Protein AF-0000000073382796 (afdb_homodimer)

pLDDT: mean 94.3, std 7.76, range [31.66, 98.94]

Solvent-accessible surface area (backbone atoms only — not comparable to full-atom values): 34175 Å² total; per-residue (Å²): 127,88,67,80,62,76,47,90,54,49,36,29,38,39,15,53,31,24,40,51,93,70,75,74,68,33,69,45,9,27,38,30,33,39,51,98,38,78,76,44,75,42,48,44,91,67,58,55,77,91,57,68,83,30,56,71,46,79,42,66,65,43,61,68,66,36,62,33,61,26,29,30,50,48,38,14,73,46,54,41,54,61,34,55,76,70,42,55,50,32,34,17,21,35,48,31,44,61,41,30,37,30,31,32,74,52,44,26,44,30,34,28,24,53,22,20,47,31,46,43,48,33,52,48,31,72,71,65,80,38,67,47,36,50,57,41,10,10,30,24,27,38,9,32,81,76,31,32,53,35,52,85,92,45,60,64,69,59,48,52,53,42,31,77,63,69,42,49,44,35,76,33,68,57,47,71,36,27,42,48,50,50,52,54,30,49,73,63,60,34,59,33,41,24,34,34,23,8,16,32,44,56,24,84,86,42,43,32,58,38,58,32,72,52,62,65,32,46,29,39,36,32,53,54,34,43,77,70,73,28,52,28,36,28,38,16,29,10,47,59,9,43,48,46,37,51,73,34,55,35,42,31,40,28,45,35,21,43,46,44,71,68,50,47,51,49,29,54,75,71,66,30,32,38,29,46,28,60,38,41,54,54,38,44,71,72,38,58,85,46,34,50,73,69,27,42,54,42,44,62,65,42,49,61,45,25,53,53,17,52,28,49,36,53,78,71,62,44,50,73,50,54,15,26,55,47,42,40,50,49,87,48,71,75,59,12,57,40,48,64,61,53,31,57,56,52,56,61,64,47,102,128,91,65,80,62,78,48,90,55,50,36,30,39,40,15,54,31,24,40,50,92,69,77,72,68,33,70,43,8,26,40,31,33,39,51,96,39,79,75,44,74,42,48,43,89,66,58,56,76,90,57,69,81,30,55,72,46,80,42,67,66,42,61,68,65,37,64,33,60,27,30,31,50,49,36,14,74,46,52,40,55,60,35,56,78,71,44,56,50,31,34,18,22,35,48,29,45,61,42,30,37,30,32,34,74,52,44,26,43,29,32,28,24,56,24,19,48,30,48,43,47,33,53,48,30,71,70,65,83,40,67,45,36,48,58,40,11,10,30,23,27,38,8,32,80,76,31,35,54,34,51,84,92,45,60,63,69,59,49,51,51,41,30,76,63,69,41,49,42,35,74,32,68,55,48,70,36,28,42,49,50,50,51,54,31,50,74,64,60,33,60,34,41,23,34,33,22,7,15,33,45,54,24,82,86,40,43,32,59,38,59,32,73,53,61,65,32,46,30,38,36,32,52,55,32,43,77,70,75,27,51,28,36,27,37,17,30,11,47,59,9,43,48,44,37,50,73,35,55,34,40,30,40,29,44,34,21,44,45,46,70,68,51,46,51,48,30,55,73,71,65,29,32,38,28,46,28,61,38,39,54,55,39,44,72,72,39,57,85,47,36,51,73,69,26,42,54,42,44,60,66,41,47,62,44,24,52,53,17,50,28,49,34,54,78,70,63,43,50,72,48,56,15,28,55,47,45,39,49,48,87,49,73,76,59,13,58,40,48,63,60,52,32,56,55,52,57,61,63,48,99

Nearest PDB structures (foldseek):
  4c5y-assembly1_A  TM=9.265E-01  e=3.663E-40  Aspergillus niger
  4c60-assembly2_C  TM=8.938E-01  e=1.850E-39  Aspergillus niger
  4c65-assembly2_H-3  TM=8.903E-01  e=2.165E-38  Aspergillus niger
  3feq-assembly2_M  TM=8.982E-01  e=7.879E-29  unidentified
  3n2c-assembly1_E  TM=8.938E-01  e=8.175E-28  unidentified

Sequence (702 aa):
MHRMLTDDRLYRVDADLLIPGKGDPIPHGAVVWQCKTIRYAGPRSGVPTEFQGATTTHVPVVMPGMWDCHIHFLGATAATMNAIVDTPQALAGARSVPDLHATVMAGFTSVREVGGYGCDLAKAVGEGRIPGPNIYSSHSAISMTAGHGDVHGVHRDSLLDLCAHGLPLTIADGVPECLLAVRKQLRRGAKVIKVCASGGVVSAIDDPQHQEFSFEELKAIVDEAARARRVVAAHCHGKAGIMNALRAGCRTIEHGSFLDEEAVGLMKEKGAILVATRSVIESGLAMKDLFTPSSYQKLLAVADAHRKAYQLAISRGVTIALGTDQFISSDNPMIGYGRNGHEVSLGSGARMHRMLTDDRLYRVDADLLIPGKGDPIPHGAVVWQCKTIRYAGPRSGVPTEFQGATTTHVPVVMPGMWDCHIHFLGATAATMNAIVDTPQALAGARSVPDLHATVMAGFTSVREVGGYGCDLAKAVGEGRIPGPNIYSSHSAISMTAGHGDVHGVHRDSLLDLCAHGLPLTIADGVPECLLAVRKQLRRGAKVIKVCASGGVVSAIDDPQHQEFSFEELKAIVDEAARARRVVAAHCHGKAGIMNALRAGCRTIEHGSFLDEEAVGLMKEKGAILVATRSVIESGLAMKDLFTPSSYQKLLAVADAHRKAYQLAISRGVTIALGTDQFISSDNPMIGYGRNGHEVSLGSGAR

Structure (mmCIF, N/CA/C/O backbone):
data_AF-0000000073382796-model_v1
#
loop_
_entity.id
_entity.type
_entity.pdbx_description
1 polymer 'Amidohydrolase-related domain-containing protein'
#
loop_
_atom_site.group_PDB
_atom_site.id
_atom_site.type_symbol
_atom_site.label_atom_id
_atom_site.label_alt_id
_atom_site.label_comp_id
_atom_site.label_asym_id
_atom_site.label_entity_id
_atom_site.label_seq_id
_atom_site.pdbx_PDB_ins_code
_atom_site.Cartn_x
_atom_site.Cartn_y
_atom_site.Cartn_z
_atom_site.occupancy
_atom_site.B_iso_or_equiv
_atom_site.auth_seq_id
_atom_site.auth_comp_id
_atom_site.auth_asym_id
_atom_site.auth_atom_id
_atom_site.pdbx_PDB_model_num
ATOM 1 N N . MET A 1 1 ? -19.078 -10.227 10.445 1 31.95 1 MET A N 1
ATOM 2 C CA . MET A 1 1 ? -18.375 -9.68 11.602 1 31.95 1 MET A CA 1
ATOM 3 C C . MET A 1 1 ? -17.188 -10.57 11.984 1 31.95 1 MET A C 1
ATOM 5 O O . MET A 1 1 ? -17.375 -11.742 12.312 1 31.95 1 MET A O 1
ATOM 9 N N . HIS A 1 2 ? -16.094 -10.258 11.336 1 41.59 2 HIS A N 1
ATOM 10 C CA . HIS A 1 2 ? -14.875 -10.969 11.711 1 41.59 2 HIS A CA 1
ATOM 11 C C . HIS A 1 2 ? -14.555 -10.758 13.188 1 41.59 2 HIS A C 1
ATOM 13 O O . HIS A 1 2 ? -14.492 -9.625 13.664 1 41.59 2 HIS A O 1
ATOM 19 N N . ARG A 1 3 ? -15.086 -11.586 14.031 1 48.47 3 ARG A N 1
ATOM 20 C CA . ARG A 1 3 ? -14.758 -11.469 15.445 1 48.47 3 ARG A CA 1
ATOM 21 C C . ARG A 1 3 ? -13.367 -12.016 15.734 1 48.47 3 ARG A C 1
ATOM 23 O O . ARG A 1 3 ? -13.016 -13.109 15.281 1 48.47 3 ARG A O 1
ATOM 30 N N . MET A 1 4 ? -12.586 -11.133 15.984 1 54.66 4 MET A N 1
ATOM 31 C CA . MET A 1 4 ? -11.328 -11.617 16.547 1 54.66 4 MET A CA 1
ATOM 32 C C . MET A 1 4 ? -11.586 -12.461 17.797 1 54.66 4 MET A C 1
ATOM 34 O O . MET A 1 4 ? -12.203 -11.984 18.75 1 54.66 4 MET A O 1
ATOM 38 N N . LEU A 1 5 ? -11.578 -13.727 17.578 1 61.75 5 LEU A N 1
ATOM 39 C CA . LEU A 1 5 ? -11.812 -14.594 18.734 1 61.75 5 LEU A CA 1
ATOM 40 C C . LEU A 1 5 ? -10.578 -14.664 19.625 1 61.75 5 LEU A C 1
ATOM 42 O O . LEU A 1 5 ? -9.727 -15.539 19.422 1 61.75 5 LEU A O 1
ATOM 46 N N . THR A 1 6 ? -10.273 -13.531 20.188 1 63.16 6 THR A N 1
ATOM 47 C CA . THR A 1 6 ? -9.086 -13.508 21.031 1 63.16 6 THR A CA 1
ATOM 48 C C . THR A 1 6 ? -9.438 -13.883 22.469 1 63.16 6 THR A C 1
ATOM 50 O O . THR A 1 6 ? -8.57 -13.898 23.344 1 63.16 6 THR A O 1
ATOM 53 N N . ASP A 1 7 ? -10.68 -14.32 22.547 1 71.38 7 ASP A N 1
ATOM 54 C CA . ASP A 1 7 ? -11.016 -14.617 23.938 1 71.38 7 ASP A CA 1
ATOM 55 C C . ASP A 1 7 ? -10.719 -16.078 24.281 1 71.38 7 ASP A C 1
ATOM 57 O O . ASP A 1 7 ? -10.32 -16.844 23.406 1 71.38 7 ASP A O 1
ATOM 61 N N .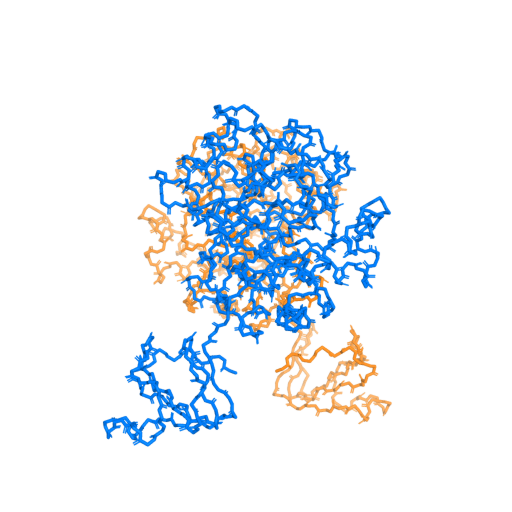 ASP A 1 8 ? -10.586 -16.375 25.578 1 81 8 ASP A N 1
ATOM 62 C CA . ASP A 1 8 ? -10.227 -17.703 26.062 1 81 8 ASP A CA 1
ATOM 63 C C . ASP A 1 8 ? -11.43 -18.641 26.078 1 81 8 ASP A C 1
ATOM 65 O O . ASP A 1 8 ? -11.367 -19.734 26.625 1 81 8 ASP A O 1
ATOM 69 N N . ARG A 1 9 ? -12.438 -18.219 25.297 1 84.94 9 ARG A N 1
ATOM 70 C CA . ARG A 1 9 ? -13.641 -19.047 25.25 1 84.94 9 ARG A CA 1
ATOM 71 C C . ARG A 1 9 ? -13.484 -20.188 24.266 1 84.94 9 ARG A C 1
ATOM 73 O O . ARG A 1 9 ? -12.719 -20.094 23.297 1 84.94 9 ARG A O 1
ATOM 80 N N . LEU A 1 10 ? -14.258 -21.266 24.531 1 90.25 10 LEU A N 1
ATOM 81 C CA . LEU A 1 10 ? -14.305 -22.422 23.656 1 90.25 10 LEU A CA 1
ATOM 82 C C . LEU A 1 10 ? -15.375 -22.25 22.578 1 90.25 10 LEU A C 1
ATOM 84 O O . LEU A 1 10 ? -16.5 -21.875 22.891 1 90.25 10 LEU A O 1
ATOM 88 N N . TYR A 1 11 ? -14.922 -22.547 21.344 1 94.56 11 TYR A N 1
ATOM 89 C CA . TYR A 1 11 ? -15.844 -22.531 20.219 1 94.56 11 TYR A CA 1
ATOM 90 C C . TYR A 1 11 ? -15.891 -23.875 19.516 1 94.56 11 TYR A C 1
ATOM 92 O O . TYR A 1 11 ? -14.93 -24.641 19.562 1 94.56 11 TYR A O 1
ATOM 100 N N . ARG A 1 12 ? -17.078 -24.109 19.031 1 95.44 12 ARG A N 1
ATOM 101 C CA . ARG A 1 12 ? -17.266 -25.375 18.359 1 95.44 12 ARG A CA 1
ATOM 102 C C . ARG A 1 12 ? -18.078 -25.203 17.078 1 95.44 12 ARG A C 1
ATOM 104 O O . ARG A 1 12 ? -19 -24.391 17.016 1 95.44 12 ARG A O 1
ATOM 111 N N . VAL A 1 13 ? -17.656 -25.891 16.031 1 96.56 13 VAL A N 1
ATOM 112 C CA . VAL A 1 13 ? -18.438 -26.031 14.812 1 96.56 13 VAL A CA 1
ATOM 113 C C . VAL A 1 13 ? -18.859 -27.484 14.625 1 96.56 13 VAL A C 1
ATOM 115 O O . VAL A 1 13 ? -18.016 -28.391 14.656 1 96.56 13 VAL A O 1
ATOM 118 N N . ASP A 1 14 ? -20.109 -27.656 14.57 1 97.06 14 ASP A N 1
ATOM 119 C CA . ASP A 1 14 ? -20.656 -28.938 14.117 1 97.06 14 ASP A CA 1
ATOM 120 C C . ASP A 1 14 ? -20.953 -28.891 12.617 1 97.06 14 ASP A C 1
ATOM 122 O O . ASP A 1 14 ? -21.609 -27.969 12.133 1 97.06 14 ASP A O 1
ATOM 126 N N . ALA A 1 15 ? -20.422 -29.922 11.938 1 98.19 15 ALA A N 1
ATOM 127 C CA . ALA A 1 15 ? -20.594 -29.938 10.484 1 98.19 15 ALA A CA 1
ATOM 128 C C . ALA A 1 15 ? -21.281 -31.219 10.031 1 98.19 15 ALA A C 1
ATOM 130 O O . ALA A 1 15 ? -21.047 -32.281 10.602 1 98.19 15 ALA A O 1
ATOM 131 N N . ASP A 1 16 ? -22.125 -31.062 9.055 1 98.38 16 ASP A N 1
ATOM 132 C CA . ASP A 1 16 ? -22.656 -32.281 8.43 1 98.38 16 ASP A CA 1
ATOM 133 C C . ASP A 1 16 ? -21.531 -33.125 7.832 1 98.38 16 ASP A C 1
ATOM 135 O O . ASP A 1 16 ? -21.594 -34.344 7.879 1 98.38 16 ASP A O 1
ATOM 139 N N . LEU A 1 17 ? -20.578 -32.469 7.293 1 98.06 17 LEU A N 1
ATOM 140 C CA . LEU A 1 17 ? -19.406 -33.125 6.723 1 98.06 17 LEU A CA 1
ATOM 141 C C . LEU A 1 17 ? -18.125 -32.375 7.102 1 98.06 17 LEU A C 1
ATOM 143 O O . LEU A 1 17 ? -18 -31.188 6.844 1 98.06 17 LEU A O 1
ATOM 147 N N . LEU A 1 18 ? -17.234 -33.094 7.73 1 97.56 18 LEU A N 1
ATOM 148 C CA . LEU A 1 18 ? -15.891 -32.594 8 1 97.56 18 LEU A CA 1
ATOM 149 C C . LEU A 1 18 ? -14.883 -33.188 7.008 1 97.56 18 LEU A C 1
ATOM 151 O O . LEU A 1 18 ? -14.711 -34.406 6.93 1 97.56 18 LEU A O 1
ATOM 155 N N . ILE A 1 19 ? -14.352 -32.344 6.18 1 95.56 19 ILE A N 1
ATOM 156 C CA . ILE A 1 19 ? -13.266 -32.75 5.289 1 95.56 19 ILE A CA 1
ATOM 157 C C . ILE A 1 19 ? -11.922 -32.438 5.945 1 95.56 19 ILE A C 1
ATOM 159 O O . ILE A 1 19 ? -11.5 -31.281 6.02 1 95.56 19 ILE A O 1
ATOM 163 N N . PRO A 1 20 ? -11.312 -33.469 6.336 1 90.56 20 PRO A N 1
ATOM 164 C CA . PRO A 1 20 ? -10.039 -33.25 7.016 1 90.56 20 PRO A CA 1
ATOM 165 C C . PRO A 1 20 ? -8.898 -32.906 6.047 1 90.56 20 PRO A C 1
ATOM 167 O O . PRO A 1 20 ? -9.062 -33.062 4.832 1 90.56 20 PRO A O 1
ATOM 170 N N . GLY A 1 21 ? -7.793 -32.344 6.453 1 84.5 21 GLY A N 1
ATOM 171 C CA . GLY A 1 21 ? -6.641 -32.062 5.621 1 84.5 21 GLY A CA 1
ATOM 172 C C . GLY A 1 21 ? -6.066 -33.281 4.934 1 84.5 21 GLY A C 1
ATOM 173 O O . GLY A 1 21 ? -5.527 -33.188 3.828 1 84.5 21 GLY A O 1
ATOM 174 N N . LYS A 1 22 ? -6.168 -34.344 5.598 1 87.81 22 LYS A N 1
ATOM 175 C CA . LYS A 1 22 ? -5.734 -35.625 5.07 1 87.81 22 LYS A CA 1
ATOM 176 C C . LYS A 1 22 ? -6.699 -36.719 5.477 1 87.81 22 LYS A C 1
ATOM 178 O O . LYS A 1 22 ? -7.184 -36.75 6.609 1 87.81 22 LYS A O 1
ATOM 183 N N . GLY A 1 23 ? -6.977 -37.594 4.562 1 90 23 GLY A N 1
ATOM 184 C CA . GLY A 1 23 ? -7.852 -38.719 4.844 1 90 23 GLY A CA 1
ATOM 185 C C . GLY A 1 23 ? -9.258 -38.562 4.297 1 90 23 GLY A C 1
ATOM 186 O O . GLY A 1 23 ? -9.516 -37.625 3.545 1 90 23 GLY A O 1
ATOM 187 N N . ASP A 1 24 ? -10.141 -39.438 4.703 1 94.38 24 ASP A N 1
ATOM 188 C CA . ASP A 1 24 ? -11.508 -39.438 4.188 1 94.38 24 ASP A CA 1
ATOM 189 C C . ASP A 1 24 ? -12.391 -38.438 4.945 1 94.38 24 ASP A C 1
ATOM 191 O O . ASP A 1 24 ? -12.164 -38.188 6.129 1 94.38 24 ASP A O 1
ATOM 195 N N . PR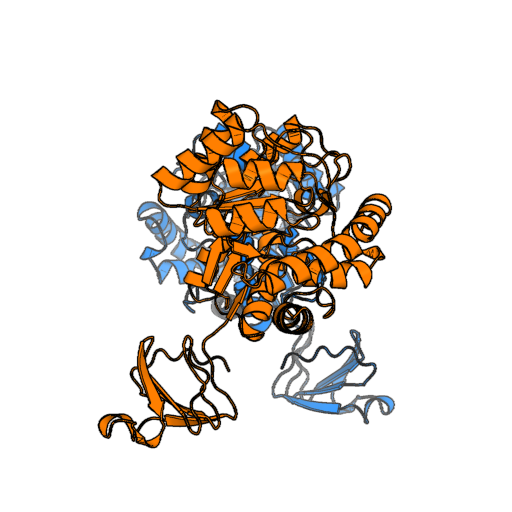O A 1 25 ? -13.359 -37.906 4.27 1 96.56 25 PRO A N 1
ATOM 196 C CA . PRO A 1 25 ? -14.336 -37.062 4.961 1 96.56 25 PRO A CA 1
ATOM 197 C C . PRO A 1 25 ? -15.047 -37.781 6.102 1 96.56 25 PRO A C 1
ATOM 199 O O . PRO A 1 25 ? -15.211 -39 6.055 1 96.56 25 PRO A O 1
ATOM 202 N N . ILE A 1 26 ? -15.422 -37.031 7.137 1 97.06 26 ILE A N 1
ATOM 203 C CA . ILE A 1 26 ? -16.094 -37.531 8.336 1 97.06 26 ILE A CA 1
ATOM 204 C C . ILE A 1 26 ? -17.531 -37 8.391 1 97.06 26 ILE A C 1
ATOM 206 O O . ILE A 1 26 ? -17.75 -35.812 8.609 1 97.06 26 ILE A O 1
ATOM 210 N N . PRO A 1 27 ? -18.438 -37.906 8.203 1 97.81 27 PRO A N 1
ATOM 211 C CA . PRO A 1 27 ? -19.812 -37.469 8.398 1 97.81 27 PRO A CA 1
ATOM 212 C C . PRO A 1 27 ? -20.109 -37.031 9.836 1 97.81 27 PRO A C 1
ATOM 214 O O . PRO A 1 27 ? -19.609 -37.656 10.773 1 97.81 27 PRO A O 1
ATOM 217 N N . HIS A 1 28 ? -20.844 -36 10 1 97.88 28 HIS A N 1
ATOM 218 C CA . HIS A 1 28 ? -21.219 -35.469 11.305 1 97.88 28 HIS A CA 1
ATOM 219 C C . HIS A 1 28 ? -19.984 -35.188 12.156 1 97.88 28 HIS A C 1
ATOM 221 O O . HIS A 1 28 ? -19.859 -35.688 13.266 1 97.88 28 HIS A O 1
ATOM 227 N N . GLY A 1 29 ? -19.141 -34.281 11.633 1 97.38 29 GLY A N 1
ATOM 228 C CA . GLY A 1 29 ? -17.891 -33.938 12.281 1 97.38 29 GLY A CA 1
ATOM 229 C C . GLY A 1 29 ? -17.984 -32.719 13.172 1 97.38 29 GLY A C 1
ATOM 230 O O . GLY A 1 29 ? -19.031 -32.031 13.195 1 97.38 29 GLY A O 1
ATOM 231 N N . ALA A 1 30 ? -16.953 -32.531 13.961 1 97.19 30 ALA A N 1
ATOM 232 C CA . ALA A 1 30 ? -16.875 -31.344 14.828 1 97.19 30 ALA A CA 1
ATOM 233 C C . ALA A 1 30 ? -15.438 -30.844 14.922 1 97.19 30 ALA A C 1
ATOM 235 O O . ALA A 1 30 ? -14.484 -31.625 14.828 1 97.19 30 ALA A O 1
ATOM 236 N N . VAL A 1 31 ? -15.336 -29.594 15 1 96.62 31 VAL A N 1
ATOM 237 C CA . VAL A 1 31 ? -14.062 -28.938 15.273 1 96.62 31 VAL A CA 1
ATOM 238 C C . VAL A 1 31 ? -14.211 -28 16.469 1 96.62 31 VAL A C 1
ATOM 240 O O . VAL A 1 31 ? -15.109 -27.172 16.516 1 96.62 31 VAL A O 1
ATOM 243 N N . VAL A 1 32 ? -13.367 -28.203 17.5 1 95.94 32 VAL A N 1
ATOM 244 C CA . VAL A 1 32 ? -13.359 -27.359 18.703 1 95.94 32 VAL A CA 1
ATOM 245 C C . VAL A 1 32 ? -12.047 -26.578 18.766 1 95.94 32 VAL A C 1
ATOM 247 O O . VAL A 1 32 ? -10.977 -27.141 18.547 1 95.94 32 VAL A O 1
ATOM 250 N N . TRP A 1 33 ? -12.133 -25.266 18.906 1 93.12 33 TRP A N 1
ATOM 251 C CA . TRP A 1 33 ? -10.906 -24.484 19.047 1 93.12 33 TRP A CA 1
ATOM 252 C C . TRP A 1 33 ? -11.031 -23.484 20.172 1 93.12 33 TRP A C 1
ATOM 254 O O . TRP A 1 33 ? -12.133 -23.188 20.641 1 93.12 33 TRP A O 1
ATOM 264 N N . GLN A 1 34 ? -9.961 -23.172 20.766 1 90.19 34 GLN A N 1
ATOM 265 C CA . GLN A 1 34 ? -9.766 -22.156 21.781 1 90.19 34 GLN A CA 1
ATOM 266 C C . GLN A 1 34 ? -8.594 -21.234 21.453 1 90.19 34 GLN A C 1
ATOM 268 O O . GLN A 1 34 ? -7.492 -21.703 21.156 1 90.19 34 GLN A O 1
ATOM 273 N N . CYS A 1 35 ? -8.852 -19.938 21.469 1 83.31 35 CYS A N 1
ATOM 274 C CA . CYS A 1 35 ? -7.852 -18.969 21.031 1 83.31 35 CYS A CA 1
ATOM 275 C C . CYS A 1 35 ? -7.336 -19.312 19.641 1 83.31 35 CYS A C 1
ATOM 277 O O . CYS A 1 35 ? -8.117 -19.453 18.703 1 83.31 35 CYS A O 1
ATOM 279 N N . LYS A 1 36 ? -6.109 -19.547 19.438 1 83.31 36 LYS A N 1
ATOM 280 C CA . LYS A 1 36 ? -5.523 -19.797 18.125 1 83.31 36 LYS A CA 1
ATOM 281 C C . LYS A 1 36 ? -5.18 -21.281 17.969 1 83.31 36 LYS A C 1
ATOM 283 O O . LYS A 1 36 ? -4.391 -21.641 17.094 1 83.31 36 LYS A O 1
ATOM 288 N N . THR A 1 37 ? -5.98 -22.156 18.859 1 90.62 37 THR A N 1
ATOM 289 C CA . THR A 1 37 ? -5.59 -23.562 18.844 1 90.62 37 THR A CA 1
ATOM 290 C C . THR A 1 37 ? -6.805 -24.453 18.641 1 90.62 37 THR A C 1
ATOM 292 O O . THR A 1 37 ? -7.816 -24.312 19.344 1 90.62 37 THR A O 1
ATOM 295 N N . ILE A 1 38 ? -6.668 -25.359 17.719 1 92.75 38 ILE A N 1
ATOM 296 C CA . ILE A 1 38 ? -7.684 -26.406 17.547 1 92.75 38 ILE A CA 1
ATOM 297 C C . ILE A 1 38 ? -7.504 -27.469 18.625 1 92.75 38 ILE A C 1
ATOM 299 O O . ILE A 1 38 ? -6.426 -28.062 18.734 1 92.75 38 ILE A O 1
ATOM 303 N N . ARG A 1 39 ? -8.508 -27.703 19.328 1 94.44 39 ARG A N 1
ATOM 304 C CA . ARG A 1 39 ? -8.445 -28.625 20.453 1 94.44 39 ARG A CA 1
ATOM 305 C C . ARG A 1 39 ? -9 -30 20.078 1 94.44 39 ARG A C 1
ATOM 307 O O . ARG A 1 39 ? -8.656 -31 20.703 1 94.44 39 ARG A O 1
ATOM 314 N N . TYR A 1 40 ? -9.883 -30.047 19.141 1 95.31 40 TYR A N 1
ATOM 315 C CA . TYR A 1 40 ? -10.492 -31.297 18.656 1 95.31 40 TYR A CA 1
ATOM 316 C C . TYR A 1 40 ? -10.969 -31.156 17.219 1 95.31 40 TYR A C 1
ATOM 318 O O . TYR A 1 40 ? -11.508 -30.109 16.844 1 95.31 40 TYR A O 1
ATOM 326 N N . ALA A 1 41 ? -10.781 -32.125 16.406 1 96 41 ALA A N 1
ATOM 327 C CA . ALA A 1 41 ? -11.352 -32.25 15.078 1 96 41 ALA A CA 1
ATOM 328 C C . ALA A 1 41 ? -11.656 -33.719 14.766 1 96 41 ALA A C 1
ATOM 330 O O . ALA A 1 41 ? -10.75 -34.562 14.75 1 96 41 ALA A O 1
ATOM 331 N N . GLY A 1 42 ? -12.852 -34 14.633 1 95.81 42 GLY A N 1
ATOM 332 C CA . GLY A 1 42 ? -13.258 -35.406 14.422 1 95.81 42 GLY A CA 1
ATOM 333 C C . GLY A 1 42 ? -14.758 -35.594 14.445 1 95.81 42 GLY A C 1
ATOM 334 O O . GLY A 1 42 ? -15.516 -34.625 14.25 1 95.81 42 GLY A O 1
ATOM 335 N N . PRO A 1 43 ? -15.102 -36.875 14.617 1 96.75 43 PRO A N 1
ATOM 336 C CA . PRO A 1 43 ? -16.531 -37.125 14.703 1 96.75 43 PRO A CA 1
ATOM 337 C C . PRO A 1 43 ? -17.203 -36.406 15.867 1 96.75 43 PRO A C 1
ATOM 339 O O . PRO A 1 43 ? -16.625 -36.312 16.953 1 96.75 43 PRO A O 1
ATOM 342 N N . ARG A 1 44 ? -18.312 -35.875 15.633 1 96.25 44 ARG A N 1
ATOM 343 C CA . ARG A 1 44 ? -19.062 -35.156 16.656 1 96.25 44 ARG A CA 1
ATOM 344 C C . ARG A 1 44 ? -19.266 -36.031 17.906 1 96.25 44 ARG A C 1
ATOM 346 O O . ARG A 1 44 ? -19.219 -35.531 19.031 1 96.25 44 ARG A O 1
ATOM 353 N N . SER A 1 45 ? -19.531 -37.281 17.719 1 95.31 45 SER A N 1
ATOM 354 C CA . SER A 1 45 ? -19.781 -38.219 18.812 1 95.31 45 SER A CA 1
ATOM 355 C C . SER A 1 45 ? -18.562 -38.344 19.703 1 95.31 45 SER A C 1
ATOM 357 O O . SER A 1 45 ? -18.656 -38.812 20.844 1 95.31 45 SER A O 1
ATOM 359 N N . GLY A 1 46 ? -17.422 -38 19.188 1 95.56 46 GLY A N 1
ATOM 360 C CA . GLY A 1 46 ? -16.172 -38.156 19.922 1 95.56 46 GLY A CA 1
ATOM 361 C C . GLY A 1 46 ? -15.742 -36.906 20.656 1 95.56 46 GLY A C 1
ATOM 362 O O . GLY A 1 46 ? -14.68 -36.875 21.266 1 95.56 46 GLY A O 1
ATOM 363 N N . VAL A 1 47 ? -16.516 -35.875 20.672 1 95.94 47 VAL A N 1
ATOM 364 C CA . VAL A 1 47 ? -16.141 -34.625 21.328 1 95.94 47 VAL A CA 1
ATOM 365 C C . VAL A 1 47 ? -16.031 -34.844 22.828 1 95.94 47 VAL A C 1
ATOM 367 O O . VAL A 1 47 ? -16.969 -35.312 23.469 1 95.94 47 VAL A O 1
ATOM 370 N N . PRO A 1 48 ? -14.883 -34.469 23.312 1 95.06 48 PRO A N 1
ATOM 371 C CA . PRO A 1 48 ? -14.703 -34.625 24.75 1 95.06 48 PRO A CA 1
ATOM 372 C C . PRO A 1 48 ? -15.742 -33.875 25.562 1 95.06 48 PRO A C 1
ATOM 374 O O . PRO A 1 48 ? -16.172 -32.781 25.156 1 95.06 48 PRO A O 1
ATOM 377 N N . THR A 1 49 ? -15.992 -34.406 26.703 1 94.06 49 THR A N 1
ATOM 378 C CA . THR A 1 49 ? -17.016 -33.844 27.594 1 94.06 49 THR A CA 1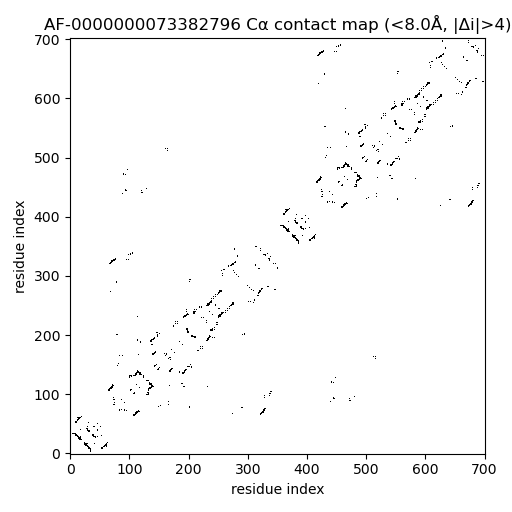
ATOM 379 C C . THR A 1 49 ? -16.641 -32.438 28.016 1 94.06 49 THR A C 1
ATOM 381 O O . THR A 1 49 ? -17.516 -31.578 28.203 1 94.06 49 THR A O 1
ATOM 384 N N . GLU A 1 50 ? -15.336 -32.188 28.109 1 92.62 50 GLU A N 1
ATOM 385 C CA . GLU A 1 50 ? -14.859 -30.891 28.594 1 92.62 50 GLU A CA 1
ATOM 386 C C . GLU A 1 50 ? -15.141 -29.797 27.562 1 92.62 50 GLU A C 1
ATOM 388 O O . GLU A 1 50 ? -15.086 -28.609 27.891 1 92.62 50 GLU A O 1
ATOM 393 N N . PHE A 1 51 ? -15.492 -30.219 26.344 1 92.75 51 PHE A N 1
ATOM 394 C CA . PHE A 1 51 ? -15.734 -29.234 25.297 1 92.75 51 PHE A CA 1
ATOM 395 C C . PHE A 1 51 ? -17.234 -29.094 25.031 1 92.75 51 PHE A C 1
ATOM 397 O O . PHE A 1 51 ? -17.641 -28.344 24.141 1 92.75 51 PHE A O 1
ATOM 404 N N . GLN A 1 52 ? -18.156 -29.688 25.766 1 86.62 52 GLN A N 1
ATOM 405 C CA . GLN A 1 52 ? -19.594 -29.688 25.516 1 86.62 52 GLN A CA 1
ATOM 406 C C . GLN A 1 52 ? -20.203 -28.328 25.781 1 86.62 52 GLN A C 1
ATOM 408 O O . GLN A 1 52 ? -21.25 -28 25.219 1 86.62 52 GLN A O 1
ATOM 413 N N . GLY A 1 53 ? -19.562 -27.438 26.531 1 86.5 53 GLY A N 1
ATOM 414 C CA . GLY A 1 53 ? -20.094 -26.125 26.844 1 86.5 53 GLY A CA 1
ATOM 415 C C . GLY A 1 53 ? -19.641 -25.062 25.859 1 86.5 53 GLY A C 1
ATOM 416 O O . GLY A 1 53 ? -19.938 -23.875 26.031 1 86.5 53 GLY A O 1
ATOM 417 N N . ALA A 1 54 ? -19.047 -25.531 24.797 1 92.44 54 ALA A N 1
ATOM 418 C CA . ALA A 1 54 ? -18.516 -24.578 23.812 1 92.44 54 ALA A CA 1
ATOM 419 C C . ALA A 1 54 ? -19.641 -23.891 23.062 1 92.44 54 ALA A C 1
ATOM 421 O O . ALA A 1 54 ? -20.703 -24.469 22.844 1 92.44 54 ALA A O 1
ATOM 422 N N . THR A 1 55 ? -19.516 -22.578 22.797 1 93.56 55 THR A N 1
ATOM 423 C CA . THR A 1 55 ? -20.406 -21.906 21.859 1 93.56 55 THR A CA 1
ATOM 424 C C . THR A 1 55 ? -20.375 -22.578 20.5 1 93.56 55 THR A C 1
ATOM 426 O O . THR A 1 55 ? -19.359 -22.578 19.812 1 93.56 55 THR A O 1
ATOM 429 N N . THR A 1 56 ? -21.594 -23.094 20.156 1 94.25 56 THR A N 1
ATOM 430 C CA . THR A 1 56 ? -21.594 -24 19.016 1 94.25 56 THR A CA 1
ATOM 431 C C . THR A 1 56 ? -22.375 -23.406 17.844 1 94.25 56 THR A C 1
ATOM 433 O O . THR A 1 56 ? -23.453 -22.812 18.047 1 94.25 56 THR A O 1
ATOM 436 N N . THR A 1 57 ? -21.75 -23.484 16.688 1 95.62 57 THR A N 1
ATOM 437 C CA . THR A 1 57 ? -22.406 -23.141 15.438 1 95.62 57 THR A CA 1
ATOM 438 C C . THR A 1 57 ? -22.469 -24.359 14.516 1 95.62 57 THR A C 1
ATOM 440 O O . THR A 1 57 ? -21.562 -25.188 14.508 1 95.62 57 THR A O 1
ATOM 443 N N . HIS A 1 58 ? -23.547 -24.516 13.789 1 97.25 58 HIS A N 1
ATOM 444 C CA . HIS A 1 58 ? -23.703 -25.609 12.836 1 97.25 58 HIS A CA 1
ATOM 445 C C . HIS A 1 58 ? -23.484 -25.141 11.406 1 97.25 58 HIS A C 1
ATOM 447 O O . HIS A 1 58 ? -23.953 -24.062 11.023 1 97.25 58 HIS A O 1
ATOM 453 N N . VAL A 1 59 ? -22.688 -25.906 10.633 1 97.31 59 VAL A N 1
ATOM 454 C CA . VAL A 1 59 ? -22.469 -25.609 9.219 1 97.31 59 VAL A CA 1
ATOM 455 C C . VAL A 1 59 ? -22.625 -26.875 8.391 1 97.31 59 VAL A C 1
ATOM 457 O O . VAL A 1 59 ? -22.5 -27.984 8.914 1 97.31 59 VAL A O 1
ATOM 460 N N . PRO A 1 60 ? -22.906 -26.734 7.168 1 97.75 60 PRO A N 1
ATOM 461 C CA . PRO A 1 60 ? -23 -27.922 6.324 1 97.75 60 PRO A CA 1
ATOM 462 C C . PRO A 1 60 ? -21.656 -28.625 6.137 1 97.75 60 PRO A C 1
ATOM 464 O O . PRO A 1 60 ? -21.578 -29.859 6.227 1 97.75 60 PRO A O 1
ATOM 467 N N . VAL A 1 61 ? -20.641 -27.922 5.844 1 96.94 61 VAL A N 1
ATOM 468 C CA . VAL A 1 61 ? -19.312 -28.453 5.59 1 96.94 61 VAL A CA 1
ATOM 469 C C . VAL A 1 61 ? -18.266 -27.625 6.312 1 96.94 61 VAL A C 1
ATOM 471 O O . VAL A 1 61 ? -18.391 -26.391 6.406 1 96.94 61 VAL A O 1
ATOM 474 N N . VAL A 1 62 ? -17.234 -28.328 6.859 1 96.44 62 VAL A N 1
ATOM 475 C CA . VAL A 1 62 ? -16.078 -27.656 7.434 1 96.44 62 VAL A CA 1
ATOM 476 C C . VAL A 1 62 ? -14.789 -28.297 6.93 1 96.44 62 VAL A C 1
ATOM 478 O O . VAL A 1 62 ? -14.703 -29.516 6.812 1 96.44 62 VAL A O 1
ATOM 481 N N . MET A 1 63 ? -13.945 -27.516 6.469 1 95.06 63 MET A N 1
ATOM 482 C CA . MET A 1 63 ? -12.648 -28 6.004 1 95.06 63 MET A CA 1
ATOM 483 C C . MET A 1 63 ? -11.531 -27.016 6.387 1 95.06 63 MET A C 1
ATOM 485 O O . MET A 1 63 ? -11.805 -25.859 6.723 1 95.06 63 MET A O 1
ATOM 489 N N . PRO A 1 64 ? -10.273 -27.516 6.406 1 94.38 64 PRO A N 1
ATOM 490 C CA . PRO A 1 64 ? -9.18 -26.562 6.586 1 94.38 64 PRO A CA 1
ATOM 491 C C . PRO A 1 64 ? -9.102 -25.531 5.461 1 94.38 64 PRO A C 1
ATOM 493 O O . PRO A 1 64 ? -9.609 -25.766 4.363 1 94.38 64 PRO A O 1
ATOM 496 N N . GLY A 1 65 ? -8.562 -24.375 5.75 1 94.69 65 GLY A N 1
ATOM 497 C CA . GLY A 1 65 ? -8.297 -23.391 4.715 1 94.69 65 GLY A CA 1
ATOM 498 C C . GLY A 1 65 ? -7.414 -23.922 3.6 1 94.69 65 GLY A C 1
ATOM 499 O O . GLY A 1 65 ? -6.48 -24.688 3.854 1 94.69 65 GLY A O 1
ATOM 500 N N . MET A 1 66 ? -7.625 -23.516 2.416 1 95.88 66 MET A N 1
ATOM 501 C CA . MET A 1 66 ? -6.91 -24.031 1.252 1 95.88 66 MET A CA 1
ATOM 502 C C . MET A 1 66 ? -5.668 -23.188 0.962 1 95.88 66 MET A C 1
ATOM 504 O O . MET A 1 66 ? -5.48 -22.125 1.555 1 95.88 66 MET A O 1
ATOM 508 N N . TRP A 1 67 ? -4.836 -23.812 0.052 1 96.88 67 TRP A N 1
ATOM 509 C CA . TRP A 1 67 ? -3.639 -23.125 -0.424 1 96.88 67 TRP A CA 1
ATOM 510 C C . TRP A 1 67 ? -3.783 -22.734 -1.891 1 96.88 67 TRP A C 1
ATOM 512 O O . TRP A 1 67 ? -4.285 -23.516 -2.701 1 96.88 67 TRP A O 1
ATOM 522 N N . ASP A 1 68 ? -3.418 -21.547 -2.178 1 98.06 68 ASP A N 1
ATOM 523 C CA . ASP A 1 68 ? -3.08 -21.188 -3.553 1 98.06 68 ASP A CA 1
ATOM 524 C C . ASP A 1 68 ? -1.567 -21.109 -3.744 1 98.06 68 ASP A C 1
ATOM 526 O O . ASP A 1 68 ? -0.926 -20.172 -3.291 1 98.06 68 ASP A O 1
ATOM 530 N N . CYS A 1 69 ? -1.033 -21.984 -4.523 1 98.5 69 CYS A N 1
ATOM 531 C CA . CYS A 1 69 ? 0.41 -22.203 -4.527 1 98.5 69 CYS A CA 1
ATOM 532 C C . CYS A 1 69 ? 1.076 -21.375 -5.617 1 98.5 69 CYS A C 1
ATOM 534 O O . CYS A 1 69 ? 2.275 -21.516 -5.867 1 98.5 69 CYS A O 1
ATOM 536 N N . HIS A 1 70 ? 0.337 -20.531 -6.305 1 98.69 70 HIS A N 1
ATOM 537 C CA . HIS A 1 70 ? 0.896 -19.625 -7.301 1 98.69 70 HIS A CA 1
ATOM 538 C C . HIS A 1 70 ? 0.012 -18.391 -7.48 1 98.69 70 HIS A C 1
ATOM 540 O O . HIS A 1 70 ? -1.002 -18.453 -8.18 1 98.69 70 HIS A O 1
ATOM 546 N N . ILE A 1 71 ? 0.443 -17.328 -6.895 1 98 71 ILE A N 1
ATOM 547 C CA . ILE A 1 71 ? -0.302 -16.078 -7.004 1 98 71 ILE A CA 1
ATOM 548 C C . ILE A 1 71 ? 0.666 -14.891 -6.992 1 98 71 ILE A C 1
ATOM 550 O O . ILE A 1 71 ? 1.864 -15.062 -6.766 1 98 71 ILE A O 1
ATOM 554 N N . HIS A 1 72 ? 0.193 -13.695 -7.352 1 98.19 72 HIS A N 1
ATOM 555 C CA . HIS A 1 72 ? 0.987 -12.469 -7.34 1 98.19 72 HIS A CA 1
ATOM 556 C C . HIS A 1 72 ? 0.2 -11.305 -6.75 1 98.19 72 HIS A C 1
ATOM 558 O O . HIS A 1 72 ? -0.908 -11.008 -7.203 1 98.19 72 HIS A O 1
ATOM 564 N N . PHE A 1 73 ? 0.735 -10.648 -5.762 1 98.19 73 PHE A N 1
ATOM 565 C CA . PHE A 1 73 ? 0.202 -9.375 -5.293 1 98.19 73 PHE A CA 1
ATOM 566 C C . PHE A 1 73 ? 1.036 -8.211 -5.816 1 98.19 73 PHE A C 1
ATOM 568 O O . PHE A 1 73 ? 1.988 -7.777 -5.164 1 98.19 73 PHE A O 1
ATOM 575 N N . LEU A 1 74 ? 0.58 -7.68 -6.965 1 97.88 74 LEU A N 1
ATOM 576 C CA . LEU A 1 74 ? 1.354 -6.66 -7.668 1 97.88 74 LEU A CA 1
ATOM 577 C C . LEU A 1 74 ? 0.607 -5.332 -7.695 1 97.88 74 LEU A C 1
ATOM 579 O O . LEU A 1 74 ? 1.186 -4.297 -8.039 1 97.88 74 LEU A O 1
ATOM 583 N N . GLY A 1 75 ? -0.65 -5.348 -7.375 1 96.88 75 GLY A N 1
ATOM 584 C CA . GLY A 1 75 ? -1.474 -4.156 -7.516 1 96.88 75 GLY A CA 1
ATOM 585 C C . GLY A 1 75 ? -1.691 -3.752 -8.961 1 96.88 75 GLY A C 1
ATOM 586 O O . GLY A 1 75 ? -2.045 -2.604 -9.242 1 96.88 75 GLY A O 1
ATOM 587 N N . ALA A 1 76 ? -1.424 -4.637 -9.898 1 94.44 76 ALA A N 1
ATOM 588 C CA . ALA A 1 76 ? -1.513 -4.348 -11.328 1 94.44 76 ALA A CA 1
ATOM 589 C C . ALA A 1 76 ? -2.959 -4.418 -11.812 1 94.44 76 ALA A C 1
ATOM 591 O O . ALA A 1 76 ? -3.715 -5.305 -11.406 1 94.44 76 ALA A O 1
ATOM 592 N N . THR A 1 77 ? -3.316 -3.531 -12.719 1 93 77 THR A N 1
ATOM 593 C CA . THR A 1 77 ? -4.688 -3.488 -13.219 1 93 77 THR A CA 1
ATOM 594 C C . THR A 1 77 ? -4.738 -3.916 -14.688 1 93 77 THR A C 1
ATOM 596 O O . THR A 1 77 ? -5.789 -3.842 -15.32 1 93 77 THR A O 1
ATOM 599 N N . ALA A 1 78 ? -3.646 -4.25 -15.258 1 90.62 78 ALA A N 1
ATOM 600 C CA . ALA A 1 78 ? -3.533 -4.754 -16.625 1 90.62 78 ALA A CA 1
ATOM 601 C C . ALA A 1 78 ? -2.541 -5.91 -16.703 1 90.62 78 ALA A C 1
ATOM 603 O O . ALA A 1 78 ? -1.683 -6.059 -15.828 1 90.62 78 ALA A O 1
ATOM 604 N N . ALA A 1 79 ? -2.707 -6.734 -17.672 1 90.88 79 ALA A N 1
ATOM 605 C CA . ALA A 1 79 ? -1.84 -7.895 -17.844 1 90.88 79 ALA A CA 1
ATOM 606 C C . ALA A 1 79 ? -0.668 -7.57 -18.766 1 90.88 79 ALA A C 1
ATOM 608 O O . ALA A 1 79 ? -0.52 -8.18 -19.828 1 90.88 79 ALA A O 1
ATOM 609 N N . THR A 1 80 ? 0.1 -6.668 -18.406 1 91.56 80 THR A N 1
ATOM 610 C CA . THR A 1 80 ? 1.325 -6.281 -19.094 1 91.56 80 THR A CA 1
ATOM 611 C C . THR A 1 80 ? 2.467 -6.09 -18.094 1 91.56 80 THR A C 1
ATOM 613 O O . THR A 1 80 ? 2.24 -5.707 -16.953 1 91.56 80 THR A O 1
ATOM 616 N N . MET A 1 81 ? 3.615 -6.316 -18.578 1 93 81 MET A N 1
ATOM 617 C CA . MET A 1 81 ? 4.773 -6.117 -17.703 1 93 81 MET A CA 1
ATOM 618 C C . MET A 1 81 ? 4.922 -4.648 -17.328 1 93 81 MET A C 1
ATOM 620 O O . MET A 1 81 ? 5.367 -4.332 -16.219 1 93 81 MET A O 1
ATOM 624 N N . ASN A 1 82 ? 4.512 -3.779 -18.219 1 92.94 82 ASN A N 1
ATOM 625 C CA . ASN A 1 82 ? 4.602 -2.346 -17.969 1 92.94 82 ASN A CA 1
ATOM 626 C C . ASN A 1 82 ? 3.73 -1.933 -16.781 1 92.94 82 ASN A C 1
ATOM 628 O O . ASN A 1 82 ? 4.047 -0.969 -16.094 1 92.94 82 ASN A O 1
ATOM 632 N N . ALA A 1 83 ? 2.662 -2.65 -16.562 1 93.31 83 ALA A N 1
ATOM 633 C CA . ALA A 1 83 ? 1.771 -2.326 -15.453 1 93.31 83 ALA A CA 1
ATOM 634 C C . ALA A 1 83 ? 2.51 -2.391 -14.125 1 93.31 83 ALA A C 1
ATOM 636 O O . ALA A 1 83 ? 2.189 -1.646 -13.195 1 93.31 83 ALA A O 1
ATOM 637 N N . ILE A 1 84 ? 3.51 -3.232 -14.039 1 94.62 84 ILE A N 1
ATOM 638 C CA . ILE A 1 84 ? 4.281 -3.379 -12.805 1 94.62 84 ILE A CA 1
ATOM 639 C C . ILE A 1 84 ? 5.137 -2.133 -12.586 1 94.62 84 ILE A C 1
ATOM 641 O O . ILE A 1 84 ? 5.141 -1.562 -11.492 1 94.62 84 ILE A O 1
ATOM 645 N N . VAL A 1 85 ? 5.777 -1.679 -13.648 1 95.12 85 VAL A N 1
ATOM 646 C CA . VAL A 1 85 ? 6.699 -0.549 -13.594 1 95.12 85 VAL A CA 1
ATOM 647 C C . VAL A 1 85 ? 5.918 0.746 -13.383 1 95.12 85 VAL A C 1
ATOM 649 O O . VAL A 1 85 ? 6.383 1.653 -12.688 1 95.12 85 VAL A O 1
ATOM 652 N N . ASP A 1 86 ? 4.746 0.774 -13.906 1 94.56 86 ASP A N 1
ATOM 653 C CA . ASP A 1 86 ? 3.975 2.014 -13.953 1 94.56 86 ASP A CA 1
ATOM 654 C C . ASP A 1 86 ? 3.168 2.207 -12.672 1 94.56 86 ASP A C 1
ATOM 656 O O . ASP A 1 86 ? 2.547 3.254 -12.477 1 94.56 86 ASP A O 1
ATOM 660 N N . THR A 1 87 ? 3.133 1.281 -11.836 1 96.12 87 THR A N 1
ATOM 661 C CA . THR A 1 87 ? 2.367 1.388 -10.602 1 96.12 87 THR A CA 1
ATOM 662 C C . THR A 1 87 ? 3.279 1.734 -9.43 1 96.12 87 THR A C 1
ATOM 664 O O . THR A 1 87 ? 4.109 0.922 -9.023 1 96.12 87 THR A O 1
ATOM 667 N N . PRO A 1 88 ? 3.102 2.996 -8.867 1 97.31 88 PRO A N 1
ATOM 668 C CA . PRO A 1 88 ? 3.889 3.311 -7.672 1 97.31 88 PRO A CA 1
ATOM 669 C C . PRO A 1 88 ? 3.725 2.27 -6.566 1 97.31 88 PRO A C 1
ATOM 671 O O . PRO A 1 88 ? 2.635 1.719 -6.391 1 97.31 88 PRO A O 1
ATOM 674 N N . GLN A 1 89 ? 4.801 1.992 -5.82 1 98.12 89 GLN A N 1
ATOM 675 C CA . GLN A 1 89 ? 4.832 0.895 -4.859 1 98.12 89 GLN A CA 1
ATOM 676 C C . GLN A 1 89 ? 3.771 1.083 -3.777 1 98.12 89 GLN A C 1
ATOM 678 O O . GLN A 1 89 ? 3.115 0.122 -3.373 1 98.12 89 GLN A O 1
ATOM 683 N N . ALA A 1 90 ? 3.607 2.334 -3.285 1 98.5 90 ALA A N 1
ATOM 684 C CA . ALA A 1 90 ? 2.596 2.586 -2.264 1 98.5 90 ALA A CA 1
ATOM 685 C C . ALA A 1 90 ? 1.194 2.312 -2.799 1 98.5 90 ALA A C 1
ATOM 687 O O . ALA A 1 90 ? 0.342 1.782 -2.082 1 98.5 90 ALA A O 1
ATOM 688 N N . LEU A 1 91 ? 0.935 2.711 -4.02 1 98.31 91 LEU A N 1
ATOM 689 C CA . LEU A 1 91 ? -0.335 2.424 -4.68 1 98.31 91 LEU A CA 1
ATOM 690 C C . LEU A 1 91 ? -0.548 0.919 -4.812 1 98.31 91 LEU A C 1
ATOM 692 O O . LEU A 1 91 ? -1.642 0.417 -4.547 1 98.31 91 LEU A O 1
ATOM 696 N N . ALA A 1 92 ? 0.488 0.207 -5.207 1 98.5 92 ALA A N 1
ATOM 697 C CA . ALA A 1 92 ? 0.416 -1.247 -5.324 1 98.5 92 ALA A CA 1
ATOM 698 C C . ALA A 1 92 ? 0.057 -1.89 -3.986 1 98.5 92 ALA A C 1
ATOM 700 O O . ALA A 1 92 ? -0.776 -2.797 -3.932 1 98.5 92 ALA A O 1
ATOM 701 N N . GLY A 1 93 ? 0.741 -1.461 -2.938 1 98.56 93 GLY A N 1
ATOM 702 C CA . GLY A 1 93 ? 0.417 -1.944 -1.605 1 98.56 93 GLY A CA 1
ATOM 703 C C . GLY A 1 93 ? -1.033 -1.715 -1.224 1 98.56 93 GLY A C 1
ATOM 704 O O . GLY A 1 93 ? -1.707 -2.629 -0.745 1 98.56 93 GLY A O 1
ATOM 705 N N . ALA A 1 94 ? -1.513 -0.526 -1.468 1 98.56 94 ALA A N 1
ATOM 706 C CA . ALA A 1 94 ? -2.895 -0.183 -1.14 1 98.56 94 ALA A CA 1
ATOM 707 C C . ALA A 1 94 ? -3.875 -1.024 -1.951 1 98.56 94 ALA A C 1
ATOM 709 O O . ALA A 1 94 ? -4.824 -1.586 -1.399 1 98.56 94 ALA A O 1
ATOM 710 N N . ARG A 1 95 ? -3.625 -1.164 -3.275 1 97.94 95 ARG A N 1
ATOM 711 C CA . ARG A 1 95 ? -4.484 -1.94 -4.164 1 97.94 95 ARG A CA 1
ATOM 712 C C . ARG A 1 95 ? -4.578 -3.393 -3.705 1 97.94 95 ARG A C 1
ATOM 714 O O . ARG A 1 95 ? -5.602 -4.047 -3.908 1 97.94 95 ARG A O 1
ATOM 721 N N . SER A 1 96 ? -3.537 -3.848 -3.082 1 98.38 96 SER A N 1
ATOM 722 C CA . SER A 1 96 ? -3.447 -5.266 -2.758 1 98.38 96 SER A CA 1
ATOM 723 C C . SER A 1 96 ? -4.289 -5.609 -1.531 1 98.38 96 SER A C 1
ATOM 725 O O . SER A 1 96 ? -4.586 -6.777 -1.282 1 98.38 96 SER A O 1
ATOM 727 N N . VAL A 1 97 ? -4.691 -4.609 -0.737 1 98.31 97 VAL A N 1
ATOM 728 C CA . VAL A 1 97 ? -5.363 -4.875 0.53 1 98.31 97 VAL A CA 1
ATOM 729 C C . VAL A 1 97 ? -6.73 -5.504 0.268 1 98.31 97 VAL A C 1
ATOM 731 O O . VAL A 1 97 ? -7.059 -6.551 0.831 1 98.31 97 VAL A O 1
ATOM 734 N N . PRO A 1 98 ? -7.586 -4.922 -0.631 1 97.44 98 PRO A N 1
ATOM 735 C CA . PRO A 1 98 ? -8.828 -5.641 -0.94 1 97.44 98 PRO A CA 1
ATOM 736 C C . PRO A 1 98 ? -8.57 -7.02 -1.549 1 97.44 98 PRO A C 1
ATOM 738 O O . PRO A 1 98 ? -9.375 -7.938 -1.362 1 97.44 98 PRO A O 1
ATOM 741 N N . ASP A 1 99 ? -7.52 -7.188 -2.275 1 97.81 99 ASP A N 1
ATOM 742 C CA . ASP A 1 99 ? -7.172 -8.469 -2.879 1 97.81 99 ASP A CA 1
ATOM 743 C C . ASP A 1 99 ? -6.855 -9.516 -1.81 1 97.81 99 ASP A C 1
ATOM 745 O O . ASP A 1 99 ? -7.246 -10.68 -1.937 1 97.81 99 ASP A O 1
ATOM 749 N N . LEU A 1 100 ? -6.066 -9.07 -0.749 1 98.25 100 LEU A N 1
ATOM 750 C CA . LEU A 1 100 ? -5.801 -9.938 0.393 1 98.25 100 LEU A CA 1
ATOM 751 C C . LEU A 1 100 ? -7.105 -10.43 1.021 1 98.25 100 LEU A C 1
ATOM 753 O O . LEU A 1 100 ? -7.266 -11.625 1.272 1 98.25 100 LEU A O 1
ATOM 757 N N . HIS A 1 101 ? -7.992 -9.492 1.202 1 97.06 101 HIS A N 1
ATOM 758 C CA . HIS A 1 101 ? -9.289 -9.797 1.808 1 97.06 101 HIS A CA 1
ATOM 759 C C . HIS A 1 101 ? -10.07 -10.789 0.955 1 97.06 101 HIS A C 1
ATOM 761 O O . HIS A 1 101 ? -10.602 -11.773 1.47 1 97.06 101 HIS A O 1
ATOM 767 N N . ALA A 1 102 ? -10.164 -10.531 -0.34 1 96.62 102 ALA A N 1
ATOM 768 C CA . ALA A 1 102 ? -10.898 -11.391 -1.259 1 96.62 102 ALA A CA 1
ATOM 769 C C . ALA A 1 102 ? -10.344 -12.812 -1.247 1 96.62 102 ALA A C 1
ATOM 771 O O . ALA A 1 102 ? -11.102 -13.781 -1.304 1 96.62 102 ALA A O 1
ATOM 772 N N . THR A 1 103 ? -9.055 -12.961 -1.143 1 97.19 103 THR A N 1
ATOM 773 C CA . THR A 1 103 ? -8.383 -14.258 -1.165 1 97.19 103 THR A CA 1
ATOM 774 C C . THR A 1 103 ? -8.766 -15.086 0.062 1 97.19 103 THR A C 1
ATOM 776 O O . THR A 1 103 ? -9.172 -16.234 -0.063 1 97.19 103 THR A O 1
ATOM 779 N N . VAL A 1 104 ? -8.711 -14.477 1.254 1 96.62 104 VAL A N 1
ATOM 780 C CA . VAL A 1 104 ? -9 -15.219 2.475 1 96.62 104 VAL A CA 1
ATOM 781 C C . VAL A 1 104 ? -10.492 -15.508 2.564 1 96.62 104 VAL A C 1
ATOM 783 O O . VAL A 1 104 ? -10.898 -16.578 3.035 1 96.62 104 VAL A O 1
ATOM 786 N N . MET A 1 105 ? -11.344 -14.586 2.049 1 95 105 MET A N 1
ATOM 787 C CA . MET A 1 105 ? -12.789 -14.781 2.07 1 95 105 MET A CA 1
ATOM 788 C C . MET A 1 105 ? -13.195 -15.891 1.106 1 95 105 MET A C 1
ATOM 790 O O . MET A 1 105 ? -14.258 -16.5 1.265 1 95 105 MET A O 1
ATOM 794 N N . ALA A 1 106 ? -12.336 -16.188 0.184 1 94.94 106 ALA A N 1
ATOM 795 C CA . ALA A 1 106 ? -12.594 -17.266 -0.763 1 94.94 106 ALA A CA 1
ATOM 796 C C . ALA A 1 106 ? -12.18 -18.609 -0.182 1 94.94 106 ALA A C 1
ATOM 798 O O . ALA A 1 106 ? -12.312 -19.641 -0.841 1 94.94 106 ALA A O 1
ATOM 799 N N . GLY A 1 107 ? -11.656 -18.625 1.033 1 95.75 107 GLY A N 1
ATOM 800 C CA . GLY A 1 107 ? -11.328 -19.859 1.721 1 95.75 107 GLY A CA 1
ATOM 801 C C . GLY A 1 107 ? -9.867 -20.25 1.599 1 95.75 107 GLY A C 1
ATOM 802 O O . GLY A 1 107 ? -9.469 -21.344 2.008 1 95.75 107 GLY A O 1
ATOM 803 N N . PHE A 1 108 ? -9.07 -19.344 1.069 1 97.5 108 PHE A N 1
ATOM 804 C CA . PHE A 1 108 ? -7.637 -19.594 0.955 1 97.5 108 PHE A CA 1
ATOM 805 C C . PHE A 1 108 ? -6.871 -18.875 2.057 1 97.5 108 PHE A C 1
ATOM 807 O O . PHE A 1 108 ? -6.629 -17.672 1.963 1 97.5 108 PHE A O 1
ATOM 814 N N . THR A 1 109 ? -6.465 -19.656 2.998 1 97 109 THR A N 1
ATOM 815 C CA . THR A 1 109 ? -5.883 -19.062 4.199 1 97 109 THR A CA 1
ATOM 816 C C . THR A 1 109 ? -4.363 -19 4.086 1 97 109 THR A C 1
ATOM 818 O O . THR A 1 109 ? -3.701 -18.359 4.91 1 97 109 THR A O 1
ATOM 821 N N . SER A 1 110 ? -3.811 -19.641 3.012 1 98.06 110 SER A N 1
ATOM 822 C CA . SER A 1 110 ? -2.377 -19.594 2.748 1 98.06 110 SER A CA 1
ATOM 823 C C . SER A 1 110 ? -2.094 -19.469 1.253 1 98.06 110 SER A C 1
ATOM 825 O O . SER A 1 110 ? -2.795 -20.078 0.436 1 98.06 110 SER A O 1
ATOM 827 N N . VAL A 1 111 ? -1.093 -18.688 0.982 1 98.62 111 VAL A N 1
ATOM 828 C CA . VAL A 1 111 ? -0.729 -18.547 -0.423 1 98.62 111 VAL A CA 1
ATOM 829 C C . VAL A 1 111 ? 0.791 -18.594 -0.569 1 98.62 111 VAL A C 1
ATOM 831 O O . VAL A 1 111 ? 1.517 -18.109 0.306 1 98.62 111 VAL A O 1
ATOM 834 N N . ARG A 1 112 ? 1.215 -19.25 -1.652 1 98.69 112 ARG A N 1
ATOM 835 C CA . ARG A 1 112 ? 2.557 -19.031 -2.182 1 98.69 112 ARG A CA 1
ATOM 836 C C . ARG A 1 112 ? 2.564 -17.922 -3.219 1 98.69 112 ARG A C 1
ATOM 838 O O . ARG A 1 112 ? 1.932 -18.031 -4.27 1 98.69 112 ARG A O 1
ATOM 845 N N . GLU A 1 113 ? 3.16 -16.812 -2.846 1 98.44 113 GLU A N 1
ATOM 846 C CA . GLU A 1 113 ? 3.256 -15.648 -3.715 1 98.44 113 GLU A CA 1
ATOM 847 C C . GLU A 1 113 ? 4.598 -15.609 -4.441 1 98.44 113 GLU A C 1
ATOM 849 O O . GLU A 1 113 ? 5.625 -15.297 -3.842 1 98.44 113 GLU A O 1
ATOM 854 N N . VAL A 1 114 ? 4.609 -15.891 -5.734 1 98.5 114 VAL A N 1
ATOM 855 C CA . VAL A 1 114 ? 5.855 -16.172 -6.438 1 98.5 114 VAL A CA 1
ATOM 856 C C . VAL A 1 114 ? 6.273 -14.953 -7.262 1 98.5 114 VAL A C 1
ATOM 858 O O . VAL A 1 114 ? 6.621 -15.086 -8.438 1 98.5 114 VAL A O 1
ATOM 861 N N . GLY A 1 115 ? 6.312 -13.875 -6.668 1 98.12 115 GLY A N 1
ATOM 862 C CA . GLY A 1 115 ? 6.738 -12.617 -7.262 1 98.12 115 GLY A CA 1
ATOM 863 C C . GLY A 1 115 ? 5.762 -11.484 -7.023 1 98.12 115 GLY A C 1
ATOM 864 O O . GLY A 1 115 ? 4.637 -11.508 -7.523 1 98.12 115 GLY A O 1
ATOM 865 N N . GLY A 1 116 ? 6.102 -10.516 -6.348 1 98.25 116 GLY A N 1
ATOM 866 C CA . GLY A 1 116 ? 5.258 -9.383 -5.996 1 98.25 116 GLY A CA 1
ATOM 867 C C . GLY A 1 116 ? 5.629 -8.75 -4.668 1 98.25 116 GLY A C 1
ATOM 868 O O . GLY A 1 116 ? 6.785 -8.812 -4.246 1 98.25 116 GLY A O 1
ATOM 869 N N . TYR A 1 117 ? 4.695 -8.078 -4.059 1 98.56 117 TYR A N 1
ATOM 870 C CA . TYR A 1 117 ? 4.961 -7.352 -2.824 1 98.56 117 TYR A CA 1
ATOM 871 C C . TYR A 1 117 ? 4.602 -8.195 -1.604 1 98.56 117 TYR A C 1
ATOM 873 O O . TYR A 1 117 ? 4.309 -7.652 -0.535 1 98.56 117 TYR A O 1
ATOM 881 N N . GLY A 1 118 ? 4.629 -9.5 -1.731 1 98.5 118 GLY A N 1
ATOM 882 C CA . GLY A 1 118 ? 4.18 -10.414 -0.691 1 98.5 118 GLY A CA 1
ATOM 883 C C . GLY A 1 118 ? 4.98 -10.289 0.592 1 98.5 118 GLY A C 1
ATOM 884 O O . GLY A 1 118 ? 4.43 -10.43 1.688 1 98.5 118 GLY A O 1
ATOM 885 N N . CYS A 1 119 ? 6.285 -10.078 0.514 1 98.12 119 CYS A N 1
ATOM 886 C CA . CYS A 1 119 ? 7.105 -9.945 1.715 1 98.12 119 CYS A CA 1
ATOM 887 C C . CYS A 1 119 ? 6.652 -8.758 2.555 1 98.12 119 CYS A C 1
ATOM 889 O O . CYS A 1 119 ? 6.582 -8.844 3.781 1 98.12 119 CYS A O 1
ATOM 891 N N . ASP A 1 120 ? 6.344 -7.664 1.908 1 98.06 120 ASP A N 1
ATOM 892 C CA . ASP A 1 120 ? 5.863 -6.469 2.602 1 98.06 120 ASP A CA 1
ATOM 893 C C . ASP A 1 120 ? 4.441 -6.672 3.123 1 98.06 120 ASP A C 1
ATOM 895 O O . ASP A 1 120 ? 4.137 -6.316 4.266 1 98.06 120 ASP A O 1
ATOM 899 N N . LEU A 1 121 ? 3.615 -7.266 2.309 1 98.56 121 LEU A N 1
ATOM 900 C CA . LEU A 1 121 ? 2.209 -7.457 2.648 1 98.56 121 LEU A CA 1
ATOM 901 C C . LEU A 1 121 ? 2.055 -8.477 3.775 1 98.56 121 LEU A C 1
ATOM 903 O O . LEU A 1 121 ? 1.135 -8.367 4.59 1 98.56 121 LEU A O 1
ATOM 907 N N . ALA A 1 122 ? 2.949 -9.469 3.812 1 98.44 122 ALA A N 1
ATOM 908 C CA . ALA A 1 122 ? 2.936 -10.43 4.91 1 98.44 122 ALA A CA 1
ATOM 909 C C . ALA A 1 122 ? 3.1 -9.734 6.258 1 98.44 122 ALA A C 1
ATOM 911 O O . ALA A 1 122 ? 2.467 -10.117 7.242 1 98.44 122 ALA A O 1
ATOM 912 N N . LYS A 1 123 ? 3.957 -8.75 6.285 1 97 123 LYS A N 1
ATOM 913 C CA . LYS A 1 123 ? 4.145 -7.98 7.512 1 97 123 LYS A CA 1
ATOM 914 C C . LYS A 1 123 ? 2.857 -7.262 7.91 1 97 123 LYS A C 1
ATOM 916 O O . LYS A 1 123 ? 2.451 -7.301 9.078 1 97 123 LYS A O 1
ATOM 921 N N . ALA A 1 124 ? 2.242 -6.609 6.965 1 96.62 124 ALA A N 1
ATOM 922 C CA . ALA A 1 124 ? 1.002 -5.883 7.219 1 96.62 124 ALA A CA 1
ATOM 923 C C . ALA A 1 124 ? -0.08 -6.812 7.758 1 96.62 124 ALA A C 1
ATOM 925 O O . ALA A 1 124 ? -0.779 -6.473 8.719 1 96.62 124 ALA A O 1
ATOM 926 N N . VAL A 1 125 ? -0.213 -7.988 7.164 1 97.38 125 VAL A N 1
ATOM 927 C CA . VAL A 1 125 ? -1.196 -8.977 7.598 1 97.38 125 VAL A CA 1
ATOM 928 C C . VAL A 1 125 ? -0.844 -9.469 9 1 97.38 125 VAL A C 1
ATOM 930 O O . VAL A 1 125 ? -1.72 -9.594 9.859 1 97.38 125 VAL A O 1
ATOM 933 N N . GLY A 1 126 ? 0.448 -9.75 9.234 1 95.5 126 GLY A N 1
ATOM 934 C CA . GLY A 1 126 ? 0.914 -10.25 10.516 1 95.5 126 GLY A CA 1
ATOM 935 C C . GLY A 1 126 ? 0.659 -9.289 11.664 1 95.5 126 GLY A C 1
ATOM 936 O O . GLY A 1 126 ? 0.514 -9.711 12.812 1 95.5 126 GLY A O 1
ATOM 937 N N . GLU A 1 127 ? 0.573 -8.023 11.336 1 93.88 127 GLU A N 1
ATOM 938 C CA . GLU A 1 127 ? 0.336 -6.992 12.344 1 93.88 127 GLU A CA 1
ATOM 939 C C . GLU A 1 127 ? -1.111 -7.016 12.828 1 93.88 127 GLU A C 1
ATOM 941 O O . GLU A 1 127 ? -1.436 -6.426 13.859 1 93.88 127 GLU A O 1
ATOM 946 N N . GLY A 1 128 ? -2.029 -7.633 12.055 1 92 128 GLY A N 1
ATOM 947 C CA . GLY A 1 128 ? -3.361 -7.93 12.547 1 92 128 GLY A CA 1
ATOM 948 C C . GLY A 1 128 ? -4.402 -6.918 12.109 1 92 128 GLY A C 1
ATOM 949 O O . GLY A 1 128 ? -5.605 -7.152 12.258 1 92 128 GLY A O 1
ATOM 950 N N . ARG A 1 129 ? -4.031 -5.793 11.5 1 91.25 129 ARG A N 1
ATOM 951 C CA . ARG A 1 129 ? -4.98 -4.742 11.148 1 91.25 129 ARG A CA 1
ATOM 952 C C . ARG A 1 129 ? -5.578 -4.984 9.766 1 91.25 129 ARG A C 1
ATOM 954 O O . ARG A 1 129 ? -6.574 -4.363 9.391 1 91.25 129 ARG A O 1
ATOM 961 N N . ILE A 1 130 ? -4.961 -5.84 8.984 1 95.19 130 ILE A N 1
ATOM 962 C CA . ILE A 1 130 ? -5.402 -6.148 7.629 1 95.19 130 ILE A CA 1
ATOM 963 C C . ILE A 1 130 ? -5.664 -7.648 7.504 1 95.19 130 ILE A C 1
ATOM 965 O O . ILE A 1 130 ? -4.762 -8.461 7.715 1 95.19 130 ILE A O 1
ATOM 969 N N . PRO A 1 131 ? -6.875 -7.988 7.227 1 95.5 131 PRO A N 1
ATOM 970 C CA . PRO A 1 131 ? -7.137 -9.414 7.004 1 95.5 131 PRO A CA 1
ATOM 971 C C . PRO A 1 131 ? -6.488 -9.938 5.723 1 95.5 131 PRO A C 1
ATOM 973 O O . PRO A 1 131 ? -6.48 -9.242 4.703 1 95.5 131 PRO A O 1
ATOM 976 N N . GLY A 1 132 ? -5.93 -11.047 5.789 1 97.5 132 GLY A N 1
ATOM 977 C CA . GLY A 1 132 ? -5.305 -11.68 4.645 1 97.5 132 GLY A CA 1
ATOM 978 C C . GLY A 1 132 ? -4.805 -13.086 4.941 1 97.5 132 GLY A C 1
ATOM 979 O O . GLY A 1 132 ? -4.883 -13.547 6.082 1 97.5 132 GLY A O 1
ATOM 980 N N . PRO A 1 133 ? -4.418 -13.781 3.982 1 98.25 133 PRO A N 1
ATOM 981 C CA . PRO A 1 133 ? -3.854 -15.117 4.18 1 98.25 133 PRO A CA 1
ATOM 982 C C . PRO A 1 133 ? -2.426 -15.086 4.719 1 98.25 133 PRO A C 1
ATOM 984 O O . PRO A 1 133 ? -1.809 -14.016 4.777 1 98.25 133 PRO A O 1
ATOM 987 N N . ASN A 1 134 ? -1.982 -16.25 5.215 1 98 134 ASN A N 1
ATOM 988 C CA . ASN A 1 134 ? -0.539 -16.406 5.355 1 98 134 ASN A CA 1
ATOM 989 C C . ASN A 1 134 ? 0.168 -16.344 4.008 1 98 134 ASN A C 1
ATOM 991 O O . ASN A 1 134 ? -0.235 -17.016 3.059 1 98 134 ASN A O 1
ATOM 995 N N . ILE A 1 135 ? 1.176 -15.516 3.939 1 98.62 135 ILE A N 1
ATOM 996 C CA . ILE A 1 135 ? 1.815 -15.289 2.648 1 98.62 135 ILE A CA 1
ATOM 997 C C . ILE A 1 135 ? 3.238 -15.844 2.672 1 98.62 135 ILE A C 1
ATOM 999 O O . ILE A 1 135 ? 4.066 -15.414 3.48 1 98.62 135 ILE A O 1
ATOM 1003 N N . TYR A 1 136 ? 3.539 -16.781 1.852 1 98.56 136 TYR A N 1
ATOM 1004 C CA . TYR A 1 136 ? 4.875 -17.312 1.594 1 98.56 136 TYR A CA 1
ATOM 1005 C C . TYR A 1 136 ? 5.418 -16.797 0.267 1 98.56 136 TYR A C 1
ATOM 1007 O O . TYR A 1 136 ? 5.121 -17.359 -0.792 1 98.56 136 TYR A O 1
ATOM 1015 N N . SER A 1 137 ? 6.207 -15.773 0.363 1 98.56 137 SER A N 1
ATOM 1016 C CA . SER A 1 137 ? 6.543 -14.984 -0.817 1 98.56 137 SER A CA 1
ATOM 1017 C C . SER A 1 137 ? 7.957 -15.289 -1.301 1 98.56 137 SER A C 1
ATOM 1019 O O . SER A 1 137 ? 8.836 -15.609 -0.499 1 98.56 137 SER A O 1
ATOM 1021 N N . SER A 1 138 ? 8.125 -15.109 -2.643 1 98.38 138 SER A N 1
ATOM 1022 C CA . SER A 1 138 ? 9.469 -15.156 -3.225 1 98.38 138 SER A CA 1
ATOM 1023 C C . SER A 1 138 ? 10.055 -13.758 -3.369 1 98.38 138 SER A C 1
ATOM 1025 O O . SER A 1 138 ? 11.195 -13.602 -3.801 1 98.38 138 SER A O 1
ATOM 1027 N N . HIS A 1 139 ? 9.305 -12.75 -2.988 1 96.06 139 HIS A N 1
ATOM 1028 C CA . HIS A 1 139 ? 9.664 -11.344 -3.154 1 96.06 139 HIS A CA 1
ATOM 1029 C C . HIS A 1 139 ? 9.609 -10.93 -4.621 1 96.06 139 HIS A C 1
ATOM 1031 O O . HIS A 1 139 ? 8.859 -10.016 -4.988 1 96.06 139 HIS A O 1
ATOM 1037 N N . SER A 1 140 ? 10.445 -11.625 -5.496 1 97 140 SER A N 1
ATOM 1038 C CA . SER A 1 140 ? 10.469 -11.352 -6.926 1 97 140 SER A CA 1
ATOM 1039 C C . SER A 1 140 ? 10.773 -12.617 -7.727 1 97 140 SER A C 1
ATOM 1041 O O . SER A 1 140 ? 11.211 -13.617 -7.164 1 97 140 SER A O 1
ATOM 1043 N N . ALA A 1 141 ? 10.445 -12.539 -8.969 1 97.81 141 ALA A N 1
ATOM 1044 C CA . ALA A 1 141 ? 10.867 -13.586 -9.891 1 97.81 141 ALA A CA 1
ATOM 1045 C C . ALA A 1 141 ? 12.219 -13.25 -10.523 1 97.81 141 ALA A C 1
ATOM 1047 O O . ALA A 1 141 ? 12.43 -12.133 -10.992 1 97.81 141 ALA A O 1
ATOM 1048 N N . ILE A 1 142 ? 13.117 -14.164 -10.516 1 98.75 142 ILE A N 1
ATOM 1049 C CA . ILE A 1 142 ? 14.445 -13.977 -11.102 1 98.75 142 ILE A CA 1
ATOM 1050 C C . ILE A 1 142 ? 14.398 -14.297 -12.594 1 98.75 142 ILE A C 1
ATOM 1052 O O . ILE A 1 142 ? 13.961 -15.383 -12.984 1 98.75 142 ILE A O 1
ATOM 1056 N N . SER A 1 143 ? 14.797 -13.375 -13.359 1 98.44 143 SER A N 1
ATOM 1057 C CA . SER A 1 143 ? 14.805 -13.5 -14.812 1 98.44 143 SER A CA 1
ATOM 1058 C C . SER A 1 143 ? 16.141 -13.062 -15.398 1 98.44 143 SER A C 1
ATOM 1060 O O . SER A 1 143 ? 16.859 -12.258 -14.797 1 98.44 143 SER A O 1
ATOM 1062 N N . MET A 1 144 ? 16.516 -13.586 -16.516 1 97.62 144 MET A N 1
ATOM 1063 C CA . MET A 1 144 ? 17.656 -13.086 -17.281 1 97.62 144 MET A CA 1
ATOM 1064 C C . MET A 1 144 ? 17.266 -11.852 -18.094 1 97.62 144 MET A C 1
ATOM 1066 O O . MET A 1 144 ? 16.078 -11.578 -18.281 1 97.62 144 MET A O 1
ATOM 1070 N N . THR A 1 145 ? 18.297 -11.094 -18.469 1 96.69 145 THR A N 1
ATOM 1071 C CA . THR A 1 145 ? 18.047 -10.055 -19.469 1 96.69 145 THR A CA 1
ATOM 1072 C C . THR A 1 145 ? 17.391 -10.648 -20.703 1 96.69 145 THR A C 1
ATOM 1074 O O . THR A 1 145 ? 17.781 -11.727 -21.172 1 96.69 145 THR A O 1
ATOM 1077 N N . ALA A 1 146 ? 16.375 -10.023 -21.188 1 95.38 146 ALA A N 1
ATOM 1078 C CA . ALA A 1 146 ? 15.594 -10.422 -22.344 1 95.38 146 ALA A CA 1
ATOM 1079 C C . ALA A 1 146 ? 14.703 -11.625 -22.031 1 95.38 146 ALA A C 1
ATOM 1081 O O . ALA A 1 146 ? 14.164 -12.258 -22.953 1 95.38 146 ALA A O 1
ATOM 1082 N N . GLY A 1 147 ? 14.555 -11.945 -20.734 1 96.75 147 GLY A N 1
ATOM 1083 C CA . GLY A 1 147 ? 13.711 -13.055 -20.344 1 96.75 147 GLY A CA 1
ATOM 1084 C C . GLY A 1 147 ? 12.297 -12.633 -19.969 1 96.75 147 GLY A C 1
ATOM 1085 O O . GLY A 1 147 ? 11.906 -11.492 -20.219 1 96.75 147 GLY A O 1
ATOM 1086 N N . HIS A 1 148 ? 11.547 -13.57 -19.391 1 96.81 148 HIS A N 1
ATOM 1087 C CA . HIS A 1 148 ? 10.117 -13.422 -19.125 1 96.81 148 HIS A CA 1
ATOM 1088 C C . HIS A 1 148 ? 9.867 -12.367 -18.047 1 96.81 148 HIS A C 1
ATOM 1090 O O . HIS A 1 148 ? 8.82 -11.719 -18.047 1 96.81 148 HIS A O 1
ATOM 1096 N N . GLY A 1 149 ? 10.805 -12.234 -17.094 1 96.5 149 GLY A N 1
ATOM 1097 C CA . GLY A 1 149 ? 10.641 -11.273 -16.016 1 96.5 149 GLY A CA 1
ATOM 1098 C C . GLY A 1 149 ? 11.211 -9.906 -16.344 1 96.5 149 GLY A C 1
ATOM 1099 O O . GLY A 1 149 ? 11.25 -9.016 -15.492 1 96.5 149 GLY A O 1
ATOM 1100 N N . ASP A 1 150 ? 11.734 -9.773 -17.578 1 95.5 150 ASP A N 1
ATOM 1101 C CA . ASP A 1 150 ? 12.242 -8.492 -18.062 1 95.5 150 ASP A CA 1
ATOM 1102 C C . ASP A 1 150 ? 11.102 -7.613 -18.578 1 95.5 150 ASP A C 1
ATOM 1104 O O . ASP A 1 150 ? 10.078 -8.125 -19.047 1 95.5 150 ASP A O 1
ATOM 1108 N N . VAL A 1 151 ? 11.227 -6.27 -18.469 1 95.75 151 VAL A N 1
ATOM 1109 C CA . VAL A 1 151 ? 10.266 -5.328 -19.047 1 95.75 151 VAL A CA 1
ATOM 1110 C C . VAL A 1 151 ? 10.867 -4.664 -20.281 1 95.75 151 VAL A C 1
ATOM 1112 O O . VAL A 1 151 ? 11.492 -3.602 -20.172 1 95.75 151 VAL A O 1
ATOM 1115 N N . HIS A 1 152 ? 10.617 -5.188 -21.375 1 90.38 152 HIS A N 1
ATOM 1116 C CA . HIS A 1 152 ? 11.352 -4.914 -22.609 1 90.38 152 HIS A CA 1
ATOM 1117 C C . HIS A 1 152 ? 11.102 -3.49 -23.094 1 90.38 152 HIS A C 1
ATOM 1119 O O . HIS A 1 152 ? 11.93 -2.91 -23.797 1 90.38 152 HIS A O 1
ATOM 1125 N N . GLY A 1 153 ? 10.062 -2.844 -22.75 1 87 153 GLY A N 1
ATOM 1126 C CA . GLY A 1 153 ? 9.766 -1.484 -23.172 1 87 153 GLY A CA 1
ATOM 1127 C C . GLY A 1 153 ? 10.453 -0.433 -22.312 1 87 153 GLY A C 1
ATOM 1128 O O . GLY A 1 153 ? 10.367 0.762 -22.609 1 87 153 GLY A O 1
ATOM 1129 N N . VAL A 1 154 ? 11.195 -0.857 -21.359 1 92.94 154 VAL A N 1
ATOM 1130 C CA . VAL A 1 154 ? 11.906 0.031 -20.438 1 92.94 154 VAL A CA 1
ATOM 1131 C C . VAL A 1 154 ? 13.414 -0.131 -20.641 1 92.94 154 VAL A C 1
ATOM 1133 O O . VAL A 1 154 ? 13.906 -1.249 -20.812 1 92.94 154 VAL A O 1
ATOM 1136 N N . HIS A 1 155 ? 14.133 1.049 -20.672 1 94.81 155 HIS A N 1
ATOM 1137 C CA . HIS A 1 155 ? 15.594 0.97 -20.734 1 94.81 155 HIS A CA 1
ATOM 1138 C C . HIS A 1 155 ? 16.141 0.081 -19.625 1 94.81 155 HIS A C 1
ATOM 1140 O O . HIS A 1 155 ? 15.742 0.207 -18.469 1 94.81 155 HIS A O 1
ATOM 1146 N N . ARG A 1 156 ? 16.984 -0.801 -20 1 93.62 156 ARG A N 1
ATOM 1147 C CA . ARG A 1 156 ? 17.469 -1.846 -19.094 1 93.62 156 ARG A CA 1
ATOM 1148 C C . ARG A 1 156 ? 18.016 -1.247 -17.812 1 93.62 156 ARG A C 1
ATOM 1150 O O . ARG A 1 156 ? 17.672 -1.699 -16.719 1 93.62 156 ARG A O 1
ATOM 1157 N N . ASP A 1 157 ? 18.875 -0.257 -17.953 1 95.19 157 ASP A N 1
ATOM 1158 C CA . ASP A 1 157 ? 19.516 0.303 -16.75 1 95.19 157 ASP A CA 1
ATOM 1159 C C . ASP A 1 157 ? 18.5 1.012 -15.867 1 95.19 157 ASP A C 1
ATOM 1161 O O . ASP A 1 157 ? 18.625 1.015 -14.648 1 95.19 157 ASP A O 1
ATOM 1165 N N . SER A 1 158 ? 17.5 1.616 -16.469 1 95.81 158 SER A N 1
ATOM 1166 C CA . SER A 1 158 ? 16.406 2.195 -15.711 1 95.81 158 SER A CA 1
ATOM 1167 C C . SER A 1 158 ? 15.625 1.119 -14.961 1 95.81 158 SER A C 1
ATOM 1169 O O . SER A 1 158 ? 15.25 1.31 -13.805 1 95.81 158 SER A O 1
ATOM 1171 N N . LEU A 1 159 ? 15.391 0.023 -15.641 1 96.38 159 LEU A N 1
ATOM 1172 C CA . LEU A 1 159 ? 14.695 -1.089 -15 1 96.38 159 LEU A CA 1
ATOM 1173 C C . LEU A 1 159 ? 15.492 -1.622 -13.82 1 96.38 159 LEU A C 1
ATOM 1175 O O . LEU A 1 159 ? 14.938 -1.856 -12.742 1 96.38 159 LEU A O 1
ATOM 1179 N N . LEU A 1 160 ? 16.812 -1.769 -13.969 1 96.94 160 LEU A N 1
ATOM 1180 C CA . LEU A 1 160 ? 17.672 -2.25 -12.898 1 96.94 160 LEU A CA 1
ATOM 1181 C C . LEU A 1 160 ? 17.641 -1.299 -11.703 1 96.94 160 LEU A C 1
ATOM 1183 O O . LEU A 1 160 ? 17.641 -1.739 -10.555 1 96.94 160 LEU A O 1
ATOM 1187 N N . ASP A 1 161 ? 17.609 -0.033 -12.039 1 96.81 161 ASP A N 1
ATOM 1188 C CA . ASP A 1 161 ? 17.531 0.981 -10.992 1 96.81 161 ASP A CA 1
ATOM 1189 C C . ASP A 1 161 ? 16.219 0.858 -10.211 1 96.81 161 ASP A C 1
ATOM 1191 O O . ASP A 1 161 ? 16.219 0.91 -8.984 1 96.81 161 ASP A O 1
ATOM 1195 N N . LEU A 1 162 ? 15.133 0.672 -10.867 1 96.31 162 LEU A N 1
ATOM 1196 C CA . LEU A 1 162 ? 13.836 0.491 -10.227 1 96.31 162 LEU A CA 1
ATOM 1197 C C . LEU A 1 162 ? 13.812 -0.78 -9.383 1 96.31 162 LEU A C 1
ATOM 1199 O O . LEU A 1 162 ? 13.281 -0.784 -8.273 1 96.31 162 LEU A O 1
ATOM 1203 N N . CYS A 1 163 ? 14.391 -1.841 -9.906 1 96.94 163 CYS A N 1
ATOM 1204 C CA . CYS A 1 163 ? 14.484 -3.09 -9.156 1 96.94 163 CYS A CA 1
ATOM 1205 C C . CYS A 1 163 ? 15.281 -2.898 -7.875 1 96.94 163 CYS A C 1
ATOM 1207 O O . CYS A 1 163 ? 14.898 -3.406 -6.82 1 96.94 163 CYS A O 1
ATOM 1209 N N . ALA A 1 164 ? 16.344 -2.127 -7.961 1 95.44 164 ALA A N 1
ATOM 1210 C CA . ALA A 1 164 ? 17.219 -1.878 -6.816 1 95.44 164 ALA A CA 1
ATOM 1211 C C . ALA A 1 164 ? 16.5 -1.048 -5.754 1 95.44 164 ALA A C 1
ATOM 1213 O O . ALA A 1 164 ? 16.969 -0.957 -4.613 1 95.44 164 ALA A O 1
ATOM 1214 N N . HIS A 1 165 ? 15.383 -0.464 -6.168 1 95.94 165 HIS A N 1
ATOM 1215 C CA . HIS A 1 165 ? 14.68 0.413 -5.238 1 95.94 165 HIS A CA 1
ATOM 1216 C C . HIS A 1 165 ? 13.266 -0.086 -4.973 1 95.94 165 HIS A C 1
ATOM 1218 O O . HIS A 1 165 ? 12.352 0.714 -4.773 1 95.94 165 HIS A O 1
ATOM 1224 N N . GLY A 1 166 ? 13.086 -1.387 -5.125 1 95 166 GLY A N 1
ATOM 1225 C CA . GLY A 1 166 ? 11.898 -1.964 -4.523 1 95 166 GLY A CA 1
ATOM 1226 C C . GLY A 1 166 ? 10.93 -2.547 -5.539 1 95 166 GLY A C 1
ATOM 1227 O O . GLY A 1 166 ? 9.93 -3.16 -5.172 1 95 166 GLY A O 1
ATOM 1228 N N . LEU A 1 167 ? 11.156 -2.295 -6.891 1 96.81 167 LEU A N 1
ATOM 1229 C CA . LEU A 1 167 ? 10.336 -2.984 -7.883 1 96.81 167 LEU A CA 1
ATOM 1230 C C . LEU A 1 167 ? 10.484 -4.496 -7.754 1 96.81 167 LEU A C 1
ATOM 1232 O O . LEU A 1 167 ? 11.602 -5.012 -7.664 1 96.81 167 LEU A O 1
ATOM 1236 N N . PRO A 1 168 ? 9.391 -5.223 -7.727 1 97 168 PRO A N 1
ATOM 1237 C CA . PRO A 1 168 ? 9.477 -6.652 -7.402 1 97 168 PRO A CA 1
ATOM 1238 C C . PRO A 1 168 ? 9.812 -7.512 -8.617 1 97 168 PRO A C 1
ATOM 1240 O O . PRO A 1 168 ? 9.156 -8.523 -8.867 1 97 168 PRO A O 1
ATOM 1243 N N . LEU A 1 169 ? 10.828 -7.16 -9.312 1 97.31 169 LEU A N 1
ATOM 1244 C CA . LEU A 1 169 ? 11.461 -7.91 -10.391 1 97.31 169 LEU A CA 1
ATOM 1245 C C . LEU A 1 169 ? 12.969 -8.016 -10.164 1 97.31 169 LEU A C 1
ATOM 1247 O O . LEU A 1 169 ? 13.555 -7.184 -9.469 1 97.31 169 LEU A O 1
ATOM 1251 N N . THR A 1 170 ? 13.555 -9.023 -10.656 1 98.25 170 THR A N 1
ATOM 1252 C CA . THR A 1 170 ? 14.992 -9.227 -10.539 1 98.25 170 THR A CA 1
ATOM 1253 C C . THR A 1 170 ? 15.578 -9.719 -11.852 1 98.25 170 THR A C 1
ATOM 1255 O O . THR A 1 170 ? 15.125 -10.719 -12.406 1 98.25 170 THR A O 1
ATOM 1258 N N . ILE A 1 171 ? 16.531 -8.969 -12.328 1 98.19 171 ILE A N 1
ATOM 1259 C CA . ILE A 1 171 ? 17.281 -9.391 -13.508 1 98.19 171 ILE A CA 1
ATOM 1260 C C . ILE A 1 171 ? 18.672 -9.844 -13.078 1 98.19 171 ILE A C 1
ATOM 1262 O O . ILE A 1 171 ? 19.359 -9.148 -12.328 1 98.19 171 ILE A O 1
ATOM 1266 N N . ALA A 1 172 ? 19.047 -10.992 -13.477 1 98.56 172 ALA A N 1
ATOM 1267 C CA . ALA A 1 172 ? 20.359 -11.555 -13.133 1 98.56 172 ALA A CA 1
ATOM 1268 C C . ALA A 1 172 ? 20.984 -12.273 -14.328 1 98.56 172 ALA A C 1
ATOM 1270 O O . ALA A 1 172 ? 20.312 -13.062 -15 1 98.56 172 ALA A O 1
ATOM 1271 N N . ASP A 1 173 ? 22.266 -12.008 -14.594 1 98.19 173 ASP A N 1
ATOM 1272 C CA . ASP A 1 173 ? 23 -12.578 -15.711 1 98.19 173 ASP A CA 1
ATOM 1273 C C . ASP A 1 173 ? 24.328 -13.164 -15.258 1 98.19 173 ASP A C 1
ATOM 1275 O O . ASP A 1 173 ? 25.188 -12.43 -14.758 1 98.19 173 ASP A O 1
ATOM 1279 N N . GLY A 1 174 ? 24.469 -14.414 -15.508 1 98.31 174 GLY A N 1
ATOM 1280 C CA . GLY A 1 174 ? 25.672 -15.109 -15.07 1 98.31 174 GLY A CA 1
ATOM 1281 C C . GLY A 1 174 ? 25.562 -15.641 -13.648 1 98.31 174 GLY A C 1
ATOM 1282 O O . GLY A 1 174 ? 24.797 -15.117 -12.836 1 98.31 174 GLY A O 1
ATOM 1283 N N . VAL A 1 175 ? 26.359 -16.641 -13.406 1 98.62 175 VAL A N 1
ATOM 1284 C CA . VAL A 1 175 ? 26.297 -17.375 -12.141 1 98.62 175 VAL A CA 1
ATOM 1285 C C . VAL A 1 175 ? 26.469 -16.406 -10.977 1 98.62 175 VAL A C 1
ATOM 1287 O O . VAL A 1 175 ? 25.703 -16.438 -10.008 1 98.62 175 VAL A O 1
ATOM 1290 N N . PRO A 1 176 ? 27.406 -15.445 -11.039 1 98.38 176 PRO A N 1
ATOM 1291 C CA . PRO A 1 176 ? 27.562 -14.562 -9.883 1 98.38 176 PRO A CA 1
ATOM 1292 C C . PRO A 1 176 ? 26.312 -13.742 -9.578 1 98.38 176 PRO A C 1
ATOM 1294 O O . PRO A 1 176 ? 25.922 -13.625 -8.422 1 98.38 176 PRO A O 1
ATOM 1297 N N . GLU A 1 177 ? 25.641 -13.234 -10.617 1 98.5 177 GLU A N 1
ATOM 1298 C CA . GLU A 1 177 ? 24.453 -12.414 -10.391 1 98.5 177 GLU A CA 1
ATOM 1299 C C . GLU A 1 177 ? 23.266 -13.273 -9.945 1 98.5 177 GLU A C 1
ATOM 1301 O O . GLU A 1 177 ? 22.422 -12.812 -9.188 1 98.5 177 GLU A O 1
ATOM 1306 N N . CYS A 1 178 ? 23.25 -14.484 -10.438 1 98.75 178 CYS A N 1
ATOM 1307 C CA . CYS A 1 178 ? 22.203 -15.406 -10 1 98.75 178 CYS A CA 1
ATOM 1308 C C . CYS A 1 178 ? 22.328 -15.703 -8.508 1 98.75 178 CYS A C 1
ATOM 1310 O O . CYS A 1 178 ? 21.328 -15.719 -7.785 1 98.75 178 CYS A O 1
ATOM 1312 N N . LEU A 1 179 ? 23.578 -15.922 -8.047 1 98.56 179 LEU A N 1
ATOM 1313 C CA . LEU A 1 179 ? 23.828 -16.141 -6.629 1 98.56 179 LEU A CA 1
ATOM 1314 C C . LEU A 1 179 ? 23.375 -14.93 -5.812 1 98.56 179 LEU A C 1
ATOM 1316 O O . LEU A 1 179 ? 22.656 -15.078 -4.824 1 98.56 179 LEU A O 1
ATOM 1320 N N . LEU A 1 180 ? 23.766 -13.781 -6.273 1 98.5 180 LEU A N 1
ATOM 1321 C CA . LEU A 1 180 ? 23.422 -12.547 -5.578 1 98.5 180 LEU A CA 1
ATOM 1322 C C . LEU A 1 180 ? 21.922 -12.336 -5.543 1 98.5 180 LEU A C 1
ATOM 1324 O O . LEU A 1 180 ? 21.375 -11.898 -4.531 1 98.5 180 LEU A O 1
ATOM 1328 N N . ALA A 1 181 ? 21.266 -12.625 -6.633 1 98.62 181 ALA A N 1
ATOM 1329 C CA . ALA A 1 181 ? 19.828 -12.469 -6.723 1 98.62 181 ALA A CA 1
ATOM 1330 C C . ALA A 1 181 ? 19.109 -13.281 -5.641 1 98.62 181 ALA A C 1
ATOM 1332 O O . ALA A 1 181 ? 18.234 -12.766 -4.945 1 98.62 181 ALA A O 1
ATOM 1333 N N . VAL A 1 182 ? 19.5 -14.516 -5.477 1 98.81 182 VAL A N 1
ATOM 1334 C CA . VAL A 1 182 ? 18.891 -15.367 -4.457 1 98.81 182 VAL A CA 1
ATOM 1335 C C . VAL A 1 182 ? 19.156 -14.781 -3.072 1 98.81 182 VAL A C 1
ATOM 1337 O O . VAL A 1 182 ? 18.234 -14.695 -2.248 1 98.81 182 VAL A O 1
ATOM 1340 N N . ARG A 1 183 ? 20.359 -14.367 -2.809 1 98.56 183 ARG A N 1
ATOM 1341 C CA . ARG A 1 183 ? 20.734 -13.828 -1.502 1 98.56 183 ARG A CA 1
ATOM 1342 C C . ARG A 1 183 ? 19.938 -12.57 -1.188 1 98.56 183 ARG A C 1
ATOM 1344 O O . ARG A 1 183 ? 19.531 -12.352 -0.042 1 98.56 183 ARG A O 1
ATOM 1351 N N . LYS A 1 184 ? 19.719 -11.758 -2.223 1 97.56 184 LYS A N 1
ATOM 1352 C CA . LYS A 1 184 ? 18.922 -10.555 -2.025 1 97.56 184 LYS A CA 1
ATOM 1353 C C . LYS A 1 184 ? 17.484 -10.898 -1.67 1 97.56 184 LYS A C 1
ATOM 1355 O O . LYS A 1 184 ? 16.859 -10.234 -0.838 1 97.56 184 LYS A O 1
ATOM 1360 N N . GLN A 1 185 ? 16.969 -11.914 -2.301 1 97.81 185 GLN A N 1
ATOM 1361 C CA . GLN A 1 185 ? 15.617 -12.352 -1.979 1 97.81 185 GLN A CA 1
ATOM 1362 C C . GLN A 1 185 ? 15.539 -12.883 -0.551 1 97.81 185 GLN A C 1
ATOM 1364 O O . GLN A 1 185 ? 14.594 -12.562 0.182 1 97.81 185 GLN A O 1
ATOM 1369 N N . LEU A 1 186 ? 16.531 -13.656 -0.163 1 97.75 186 LEU A N 1
ATOM 1370 C CA . LEU A 1 186 ? 16.594 -14.188 1.194 1 97.75 186 LEU A CA 1
ATOM 1371 C C . LEU A 1 186 ? 16.703 -13.055 2.215 1 97.75 186 LEU A C 1
ATOM 1373 O O . LEU A 1 186 ? 16.062 -13.102 3.268 1 97.75 186 LEU A O 1
ATOM 1377 N N . ARG A 1 187 ? 17.484 -12.031 1.865 1 96.5 187 ARG A N 1
ATOM 1378 C CA . ARG A 1 187 ? 17.641 -10.859 2.725 1 96.5 187 ARG A CA 1
ATOM 1379 C C . ARG A 1 187 ? 16.297 -10.195 2.99 1 96.5 187 ARG A C 1
ATOM 1381 O O . ARG A 1 187 ? 16.078 -9.656 4.078 1 96.5 187 ARG A O 1
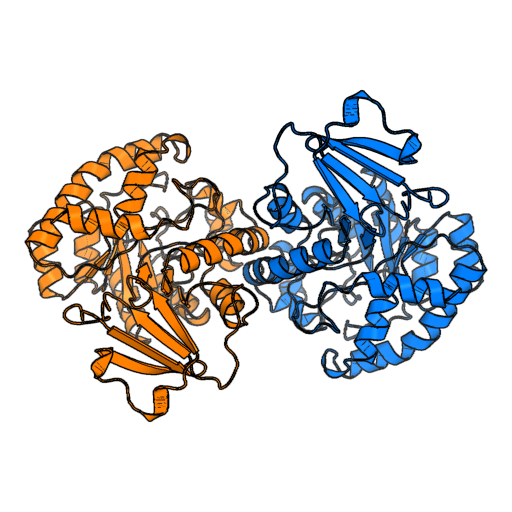ATOM 1388 N N . ARG A 1 188 ? 15.406 -10.305 2.061 1 96 188 ARG A N 1
ATOM 1389 C CA . ARG A 1 188 ? 14.094 -9.664 2.17 1 96 188 ARG A CA 1
ATOM 1390 C C . ARG A 1 188 ? 13.078 -10.602 2.812 1 96 188 ARG A C 1
ATOM 1392 O O . ARG A 1 188 ? 11.914 -10.234 2.982 1 96 188 ARG A O 1
ATOM 1399 N N . GLY A 1 189 ? 13.477 -11.844 3.117 1 96.06 189 GLY A N 1
ATOM 1400 C CA . GLY A 1 189 ? 12.617 -12.758 3.857 1 96.06 189 GLY A CA 1
ATOM 1401 C C . GLY A 1 189 ? 11.867 -13.727 2.963 1 96.06 189 GLY A C 1
ATOM 1402 O O . GLY A 1 189 ? 10.852 -14.289 3.369 1 96.06 189 GLY A O 1
ATOM 1403 N N . ALA A 1 190 ? 12.328 -13.93 1.751 1 98.38 190 ALA A N 1
ATOM 1404 C CA . ALA A 1 190 ? 11.68 -14.859 0.825 1 98.38 190 ALA A CA 1
ATOM 1405 C C . ALA A 1 190 ? 11.57 -16.25 1.43 1 98.38 190 ALA A C 1
ATOM 1407 O O . ALA A 1 190 ? 12.516 -16.734 2.053 1 98.38 190 ALA A O 1
ATOM 1408 N N . LYS A 1 191 ? 10.406 -16.859 1.235 1 98.5 191 LYS A N 1
ATOM 1409 C CA . LYS A 1 191 ? 10.156 -18.203 1.753 1 98.5 191 LYS A CA 1
ATOM 1410 C C . LYS A 1 191 ? 10.305 -19.266 0.655 1 98.5 191 LYS A C 1
ATOM 1412 O O . LYS A 1 191 ? 10.398 -20.453 0.94 1 98.5 191 LYS A O 1
ATOM 1417 N N . VAL A 1 192 ? 10.328 -18.844 -0.529 1 98.69 192 VAL A N 1
ATOM 1418 C CA . VAL A 1 192 ? 10.523 -19.625 -1.753 1 98.69 192 VAL A CA 1
ATOM 1419 C C . VAL A 1 192 ? 11.266 -18.766 -2.783 1 98.69 192 VAL A C 1
ATOM 1421 O O . VAL A 1 192 ? 11.336 -17.547 -2.654 1 98.69 192 VAL A O 1
ATOM 1424 N N . ILE A 1 193 ? 11.984 -19.391 -3.703 1 98.88 193 ILE A N 1
ATOM 1425 C CA . ILE A 1 193 ? 12.656 -18.656 -4.777 1 98.88 193 ILE A CA 1
ATOM 1426 C C . ILE A 1 193 ? 11.953 -18.953 -6.105 1 98.88 193 ILE A C 1
ATOM 1428 O O . ILE A 1 193 ? 11.594 -20.094 -6.391 1 98.88 193 ILE A O 1
ATOM 1432 N N . LYS A 1 194 ? 11.641 -17.906 -6.855 1 98.88 194 LYS A N 1
ATOM 1433 C CA . LYS A 1 194 ? 11.008 -18.047 -8.164 1 98.88 194 LYS A CA 1
ATOM 1434 C C . LYS A 1 194 ? 11.984 -17.688 -9.281 1 98.88 194 LYS A C 1
ATOM 1436 O O . LYS A 1 194 ? 12.711 -16.703 -9.188 1 98.88 194 LYS A O 1
ATOM 1441 N N . VAL A 1 195 ? 12 -18.516 -10.352 1 98.88 195 VAL A N 1
ATOM 1442 C CA . VAL A 1 195 ? 12.844 -18.234 -11.508 1 98.88 195 VAL A CA 1
ATOM 1443 C C . VAL A 1 195 ? 12.031 -18.375 -12.789 1 98.88 195 VAL A C 1
ATOM 1445 O O . VAL A 1 195 ? 11.078 -19.156 -12.852 1 98.88 195 VAL A O 1
ATOM 1448 N N . CYS A 1 196 ? 12.352 -17.609 -13.75 1 98.62 196 CYS A N 1
ATOM 1449 C CA . CYS A 1 196 ? 11.797 -17.766 -15.094 1 98.62 196 CYS A CA 1
ATOM 1450 C C . CYS A 1 196 ? 12.703 -18.641 -15.953 1 98.62 196 CYS A C 1
ATOM 1452 O O . CYS A 1 196 ? 13.672 -18.141 -16.531 1 98.62 196 CYS A O 1
ATOM 1454 N N . ALA A 1 197 ? 12.297 -19.828 -16.094 1 98.56 197 ALA A N 1
ATOM 1455 C CA . ALA A 1 197 ? 13.148 -20.797 -16.781 1 98.56 197 ALA A CA 1
ATOM 1456 C C . ALA A 1 197 ? 12.758 -20.906 -18.266 1 98.56 197 ALA A C 1
ATOM 1458 O O . ALA A 1 197 ? 13.43 -21.594 -19.031 1 98.56 197 ALA A O 1
ATOM 1459 N N . SER A 1 198 ? 11.75 -20.297 -18.672 1 97.88 198 SER A N 1
ATOM 1460 C CA . SER A 1 198 ? 11.367 -20.141 -20.062 1 97.88 198 SER A CA 1
ATOM 1461 C C . SER A 1 198 ? 10.781 -18.75 -20.312 1 97.88 198 SER A C 1
ATOM 1463 O O . SER A 1 198 ? 10.562 -17.984 -19.375 1 97.88 198 SER A O 1
ATOM 1465 N N . GLY A 1 199 ? 10.617 -18.5 -21.594 1 96.25 199 GLY A N 1
ATOM 1466 C CA . GLY A 1 199 ? 9.805 -17.328 -21.906 1 96.25 199 GLY A CA 1
ATOM 1467 C C . GLY A 1 199 ? 8.367 -17.469 -21.438 1 96.25 199 GLY A C 1
ATOM 1468 O O . GLY A 1 199 ? 7.988 -18.469 -20.859 1 96.25 199 GLY A O 1
ATOM 1469 N N . GLY A 1 200 ? 7.66 -16.359 -21.578 1 95.44 200 GLY A N 1
ATOM 1470 C CA . GLY A 1 200 ? 6.305 -16.359 -21.047 1 95.44 200 GLY A CA 1
ATOM 1471 C C . GLY A 1 200 ? 5.305 -15.703 -21.984 1 95.44 200 GLY A C 1
ATOM 1472 O O . GLY A 1 200 ? 5.621 -15.406 -23.141 1 95.44 200 GLY A O 1
ATOM 1473 N N . VAL A 1 201 ? 4.137 -15.617 -21.516 1 92.88 201 VAL A N 1
ATOM 1474 C CA . VAL A 1 201 ? 2.986 -15.203 -22.312 1 92.88 201 VAL A CA 1
ATOM 1475 C C . VAL A 1 201 ? 2.875 -13.68 -22.297 1 92.88 201 VAL A C 1
ATOM 1477 O O . VAL A 1 201 ? 2.76 -13.055 -23.359 1 92.88 201 VAL A O 1
ATOM 1480 N N . VAL A 1 202 ? 3.086 -13.055 -21.156 1 91.06 202 VAL A N 1
ATOM 1481 C CA . VAL A 1 202 ? 2.764 -11.641 -21 1 91.06 202 VAL A CA 1
ATOM 1482 C C . VAL A 1 202 ? 3.955 -10.789 -21.422 1 91.06 202 VAL A C 1
ATOM 1484 O O . VAL A 1 202 ? 3.795 -9.617 -21.766 1 91.06 202 VAL A O 1
ATOM 1487 N N . SER A 1 203 ? 5.152 -11.344 -21.406 1 87.44 203 SER A N 1
ATOM 1488 C CA . SER A 1 203 ? 6.348 -10.609 -21.812 1 87.44 203 SER A CA 1
ATOM 1489 C C . SER A 1 203 ? 6.418 -10.453 -23.328 1 87.44 203 SER A C 1
ATOM 1491 O O . SER A 1 203 ? 5.934 -11.305 -24.062 1 87.44 203 SER A O 1
ATOM 1493 N N . ALA A 1 204 ? 7.039 -9.453 -23.812 1 83.94 204 ALA A N 1
ATOM 1494 C CA . ALA A 1 204 ? 6.844 -8.969 -25.172 1 83.94 204 ALA A CA 1
ATOM 1495 C C . ALA A 1 204 ? 7.73 -9.727 -26.156 1 83.94 204 ALA A C 1
ATOM 1497 O O . ALA A 1 204 ? 7.27 -10.141 -27.219 1 83.94 204 ALA A O 1
ATOM 1498 N N . ILE A 1 205 ? 8.969 -9.922 -25.938 1 87.19 205 ILE A N 1
ATOM 1499 C CA . ILE A 1 205 ? 9.859 -10.289 -27.031 1 87.19 205 ILE A CA 1
ATOM 1500 C C . ILE A 1 205 ? 10.289 -11.742 -26.875 1 87.19 205 ILE A C 1
ATOM 1502 O O . ILE A 1 205 ? 10.859 -12.328 -27.797 1 87.19 205 ILE A O 1
ATOM 1506 N N . ASP A 1 206 ? 10.008 -12.289 -25.781 1 89.69 206 ASP A N 1
ATOM 1507 C CA . ASP A 1 206 ? 10.406 -13.672 -25.578 1 89.69 206 ASP A CA 1
ATOM 1508 C C . ASP A 1 206 ? 9.32 -14.633 -26.062 1 89.69 206 ASP A C 1
ATOM 1510 O O . ASP A 1 206 ? 8.328 -14.211 -26.641 1 89.69 206 ASP A O 1
ATOM 1514 N N . ASP A 1 207 ? 9.648 -15.945 -25.984 1 93.69 207 ASP A N 1
ATOM 1515 C CA . ASP A 1 207 ? 8.789 -17.016 -26.469 1 93.69 207 ASP A CA 1
ATOM 1516 C C . ASP A 1 207 ? 8.609 -18.094 -25.422 1 93.69 207 ASP A C 1
ATOM 1518 O O . ASP A 1 207 ? 9.594 -18.656 -24.922 1 93.69 207 ASP A O 1
ATOM 1522 N N . PRO A 1 208 ? 7.363 -18.438 -25.109 1 95.94 208 PRO A N 1
ATOM 1523 C CA . PRO A 1 208 ? 7.109 -19.438 -24.078 1 95.94 208 PRO A CA 1
ATOM 1524 C C . PRO A 1 208 ? 7.852 -20.75 -24.344 1 95.94 208 PRO A C 1
ATOM 1526 O O . PRO A 1 208 ? 8.148 -21.5 -23.406 1 95.94 208 PRO A O 1
ATOM 1529 N N . GLN A 1 209 ? 8.242 -21.031 -25.531 1 95.62 209 GLN A N 1
ATOM 1530 C CA . GLN A 1 209 ? 8.867 -22.312 -25.875 1 95.62 209 GLN A CA 1
ATOM 1531 C C . GLN A 1 209 ? 10.375 -22.266 -25.625 1 95.62 209 GLN A C 1
ATOM 1533 O O . GLN A 1 209 ? 11.031 -23.312 -25.594 1 95.62 209 GLN A O 1
ATOM 1538 N N . HIS A 1 210 ? 10.891 -21.109 -25.516 1 96.19 210 HIS A N 1
ATOM 1539 C CA . HIS A 1 210 ? 12.336 -20.969 -25.406 1 96.19 210 HIS A CA 1
ATOM 1540 C C . HIS A 1 210 ? 12.797 -21.219 -23.969 1 96.19 210 HIS A C 1
ATOM 1542 O O . HIS A 1 210 ? 12.164 -20.75 -23.016 1 96.19 210 HIS A O 1
ATOM 1548 N N . GLN A 1 211 ? 13.883 -21.969 -23.891 1 97.88 211 GLN A N 1
ATOM 1549 C CA . GLN A 1 211 ? 14.578 -22.078 -22.625 1 97.88 211 GLN A CA 1
ATOM 1550 C C . GLN A 1 211 ? 15.25 -20.766 -22.234 1 97.88 211 GLN A C 1
ATOM 1552 O O . GLN A 1 211 ? 15.844 -20.094 -23.078 1 97.88 211 GLN A O 1
ATOM 1557 N N . GLU A 1 212 ? 15.016 -20.484 -21 1 97.44 212 GLU A N 1
ATOM 1558 C CA . GLU A 1 212 ? 15.758 -19.359 -20.438 1 97.44 212 GLU A CA 1
ATOM 1559 C C . GLU A 1 212 ? 16.75 -19.828 -19.375 1 97.44 212 GLU A C 1
ATOM 1561 O O . GLU A 1 212 ? 16.625 -20.922 -18.844 1 97.44 212 GLU A O 1
ATOM 1566 N N . PHE A 1 213 ? 17.766 -19.047 -19.016 1 98.31 213 PHE A N 1
ATOM 1567 C CA . PHE A 1 213 ? 18.891 -19.359 -18.141 1 98.31 213 PHE A CA 1
ATOM 1568 C C . PHE A 1 213 ? 19.625 -20.594 -18.641 1 98.31 213 PHE A C 1
ATOM 1570 O O . PHE A 1 213 ? 19.016 -21.516 -19.172 1 98.31 213 PHE A O 1
ATOM 1577 N N . SER A 1 214 ? 20.859 -20.656 -18.516 1 98.38 214 SER A N 1
ATOM 1578 C CA . SER A 1 214 ? 21.672 -21.859 -18.719 1 98.38 214 SER A CA 1
ATOM 1579 C C . SER A 1 214 ? 21.531 -22.812 -17.547 1 98.38 214 SER A C 1
ATOM 1581 O O . SER A 1 214 ? 20.984 -22.453 -16.5 1 98.38 214 SER A O 1
ATOM 1583 N N . PHE A 1 215 ? 22 -24 -17.812 1 98.75 215 PHE A N 1
ATOM 1584 C CA . PHE A 1 215 ? 21.984 -24.969 -16.734 1 98.75 215 PHE A CA 1
ATOM 1585 C C . PHE A 1 215 ? 22.797 -24.469 -15.547 1 98.75 215 PHE A C 1
ATOM 1587 O O . PHE A 1 215 ? 22.375 -24.609 -14.398 1 98.75 215 PHE A O 1
ATOM 1594 N N . GLU A 1 216 ? 23.922 -23.891 -15.82 1 98.75 216 GLU A N 1
ATOM 1595 C CA . GLU A 1 216 ? 24.812 -23.438 -14.766 1 98.75 216 GLU A CA 1
ATOM 1596 C C . GLU A 1 216 ? 24.156 -22.344 -13.922 1 98.75 216 GLU A C 1
ATOM 1598 O O . GLU A 1 216 ? 24.297 -22.328 -12.695 1 98.75 216 GLU A O 1
ATOM 1603 N N . GLU A 1 217 ? 23.453 -21.469 -14.562 1 98.81 217 GLU A N 1
ATOM 1604 C CA . GLU A 1 217 ? 22.75 -20.406 -13.859 1 98.81 217 GLU A CA 1
ATOM 1605 C C . GLU A 1 217 ? 21.641 -20.953 -12.984 1 98.81 217 GLU A C 1
ATOM 1607 O O . GLU A 1 217 ? 21.547 -20.609 -11.805 1 98.81 217 GLU A O 1
ATOM 1612 N N . LEU A 1 218 ? 20.828 -21.812 -13.531 1 98.81 218 LEU A N 1
ATOM 1613 C CA . LEU A 1 218 ? 19.734 -22.391 -12.773 1 98.81 218 LEU A CA 1
ATOM 1614 C C . LEU A 1 218 ? 20.234 -23.219 -11.609 1 98.81 218 LEU A C 1
ATOM 1616 O O . LEU A 1 218 ? 19.688 -23.156 -10.5 1 98.81 218 LEU A O 1
ATOM 1620 N N . LYS A 1 219 ? 21.266 -24 -11.914 1 98.81 219 LYS A N 1
ATOM 1621 C CA . LYS A 1 219 ? 21.859 -24.812 -10.859 1 98.81 219 LYS A CA 1
ATOM 1622 C C . LYS A 1 219 ? 22.391 -23.953 -9.719 1 98.81 219 LYS A C 1
ATOM 1624 O O . LYS A 1 219 ? 22.234 -24.312 -8.547 1 98.81 219 LYS A O 1
ATOM 1629 N N . ALA A 1 220 ? 23 -22.844 -10.062 1 98.81 220 ALA A N 1
ATOM 1630 C CA . ALA A 1 220 ? 23.484 -21.906 -9.047 1 98.81 220 ALA A CA 1
ATOM 1631 C C . ALA A 1 220 ? 22.344 -21.375 -8.188 1 98.81 22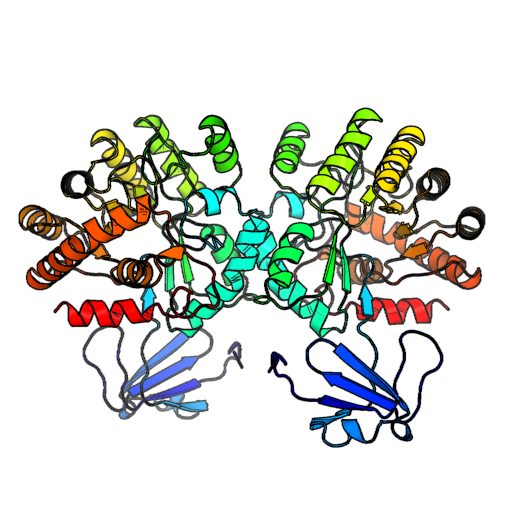0 ALA A C 1
ATOM 1633 O O . ALA A 1 220 ? 22.469 -21.281 -6.965 1 98.81 220 ALA A O 1
ATOM 1634 N N . ILE A 1 221 ? 21.234 -21.047 -8.781 1 98.88 221 ILE A N 1
ATOM 1635 C CA . ILE A 1 221 ? 20.062 -20.531 -8.07 1 98.88 221 ILE A CA 1
ATOM 1636 C C . ILE A 1 221 ? 19.516 -21.609 -7.137 1 98.88 221 ILE A C 1
ATOM 1638 O O . ILE A 1 221 ? 19.281 -21.359 -5.949 1 98.88 221 ILE A O 1
ATOM 1642 N N . VAL A 1 222 ? 19.375 -22.812 -7.637 1 98.88 222 VAL A N 1
ATOM 1643 C CA . VAL A 1 222 ? 18.812 -23.922 -6.879 1 98.88 222 VAL A CA 1
ATOM 1644 C C . VAL A 1 222 ? 19.719 -24.25 -5.695 1 98.88 222 VAL A C 1
ATOM 1646 O O . VAL A 1 222 ? 19.25 -24.406 -4.566 1 98.88 222 VAL A O 1
ATOM 1649 N N . ASP A 1 223 ? 21.016 -24.344 -5.965 1 98.81 223 ASP A N 1
ATOM 1650 C CA . ASP A 1 223 ? 21.969 -24.688 -4.91 1 98.81 223 ASP A CA 1
ATOM 1651 C C . ASP A 1 223 ? 21.984 -23.625 -3.82 1 98.81 223 ASP A C 1
ATOM 1653 O O . ASP A 1 223 ? 22.016 -23.953 -2.631 1 98.81 223 ASP A O 1
ATOM 1657 N N . GLU A 1 224 ? 22 -22.375 -4.227 1 98.75 224 GLU A N 1
ATOM 1658 C CA . GLU A 1 224 ? 22.016 -21.297 -3.25 1 98.75 224 GLU A CA 1
ATOM 1659 C C . GLU A 1 224 ? 20.75 -21.281 -2.414 1 98.75 224 GLU A C 1
ATOM 1661 O O . GLU A 1 224 ? 20.797 -21.109 -1.193 1 98.75 224 GLU A O 1
ATOM 1666 N N . ALA A 1 225 ? 19.594 -21.438 -3.049 1 98.75 225 ALA A N 1
ATOM 1667 C CA . ALA A 1 225 ? 18.328 -21.531 -2.336 1 98.75 225 ALA A CA 1
ATOM 1668 C C . ALA A 1 225 ? 18.344 -22.688 -1.341 1 98.75 225 ALA A C 1
ATOM 1670 O O . ALA A 1 225 ? 17.906 -22.531 -0.198 1 98.75 225 ALA A O 1
ATOM 1671 N N . ALA A 1 226 ? 18.859 -23.828 -1.735 1 98.62 226 ALA A N 1
ATOM 1672 C CA . ALA A 1 226 ? 18.906 -25.031 -0.911 1 98.62 226 ALA A CA 1
ATOM 1673 C C . ALA A 1 226 ? 19.75 -24.812 0.34 1 98.62 226 ALA A C 1
ATOM 1675 O O . ALA A 1 226 ? 19.438 -25.328 1.411 1 98.62 226 ALA A O 1
ATOM 1676 N N . ARG A 1 227 ? 20.828 -24.109 0.195 1 98.31 227 ARG A N 1
ATOM 1677 C CA . ARG A 1 227 ? 21.688 -23.844 1.341 1 98.31 227 ARG A CA 1
ATOM 1678 C C . ARG A 1 227 ? 20.922 -23.078 2.426 1 98.31 227 ARG A C 1
ATOM 1680 O O . ARG A 1 227 ? 21.281 -23.156 3.605 1 98.31 227 ARG A O 1
ATOM 1687 N N . ALA A 1 228 ? 19.953 -22.391 1.993 1 98 228 ALA A N 1
ATOM 1688 C CA . ALA A 1 228 ? 19.109 -21.672 2.943 1 98 228 ALA A CA 1
ATOM 1689 C C . ALA A 1 228 ? 17.812 -22.422 3.209 1 98 228 ALA A C 1
ATOM 1691 O O . ALA A 1 228 ? 16.859 -21.859 3.766 1 98 228 ALA A O 1
ATOM 1692 N N . ARG A 1 229 ? 17.688 -23.625 2.699 1 98.31 229 ARG A N 1
ATOM 1693 C CA . ARG A 1 229 ? 16.547 -24.516 2.898 1 98.31 229 ARG A CA 1
ATOM 1694 C C . ARG A 1 229 ? 15.289 -23.953 2.254 1 98.31 229 ARG A C 1
ATOM 1696 O O . ARG A 1 229 ? 14.211 -24 2.846 1 98.31 229 ARG A O 1
ATOM 1703 N N . ARG A 1 230 ? 15.508 -23.281 1.146 1 98.44 230 ARG A N 1
ATOM 1704 C CA . ARG A 1 230 ? 14.398 -22.859 0.293 1 98.44 230 ARG A CA 1
ATOM 1705 C C . ARG A 1 230 ? 14.336 -23.703 -0.976 1 98.44 230 ARG A C 1
ATOM 1707 O O . ARG A 1 230 ? 15.344 -24.25 -1.417 1 98.44 230 ARG A O 1
ATOM 1714 N N . VAL A 1 231 ? 13.188 -23.844 -1.517 1 98.5 231 VAL A N 1
ATOM 1715 C CA . VAL A 1 231 ? 13.016 -24.516 -2.795 1 98.5 231 VAL A CA 1
ATOM 1716 C C . VAL A 1 231 ? 12.844 -23.5 -3.91 1 98.5 231 VAL A C 1
ATOM 1718 O O . VAL A 1 231 ? 12.594 -22.312 -3.641 1 98.5 231 VAL A O 1
ATOM 1721 N N . VAL A 1 232 ? 13.016 -23.953 -5.121 1 98.88 232 VAL A N 1
ATOM 1722 C CA . VAL A 1 232 ? 12.914 -23.078 -6.281 1 98.88 232 VAL A CA 1
ATOM 1723 C C . VAL A 1 232 ? 11.703 -23.469 -7.125 1 98.88 232 VAL A C 1
ATOM 1725 O O . VAL A 1 232 ? 11.516 -24.641 -7.434 1 98.88 232 VAL A O 1
ATOM 1728 N N . ALA A 1 233 ? 10.844 -22.5 -7.355 1 98.94 233 ALA A N 1
ATOM 1729 C CA . ALA A 1 233 ? 9.727 -22.609 -8.297 1 98.94 233 ALA A CA 1
ATOM 1730 C C . ALA A 1 233 ? 10.125 -22.094 -9.672 1 98.94 233 ALA A C 1
ATOM 1732 O O . ALA A 1 233 ? 10.57 -20.938 -9.812 1 98.94 233 ALA A O 1
ATOM 1733 N N . ALA A 1 234 ? 9.93 -22.906 -10.688 1 98.88 234 ALA A N 1
ATOM 1734 C CA . ALA A 1 234 ? 10.359 -22.5 -12.031 1 98.88 234 ALA A CA 1
ATOM 1735 C C . ALA A 1 234 ? 9.156 -22.219 -12.93 1 98.88 234 ALA A C 1
ATOM 1737 O O . ALA A 1 234 ? 8.391 -23.125 -13.25 1 98.88 234 ALA A O 1
ATOM 1738 N N . HIS A 1 235 ? 9.031 -20.984 -13.258 1 98.75 235 HIS A N 1
ATOM 1739 C CA . HIS A 1 235 ? 8.164 -20.703 -14.391 1 98.75 235 HIS A CA 1
ATOM 1740 C C . HIS A 1 235 ? 8.672 -21.359 -15.664 1 98.75 235 HIS A C 1
ATOM 1742 O O . HIS A 1 235 ? 9.773 -21.062 -16.125 1 98.75 235 HIS A O 1
ATOM 1748 N N . CYS A 1 236 ? 7.828 -22.172 -16.297 1 97.31 236 CYS A N 1
ATOM 1749 C CA . CYS A 1 236 ? 8.234 -22.812 -17.547 1 97.31 236 CYS A CA 1
ATOM 1750 C C . CYS A 1 236 ? 7.02 -23.266 -18.344 1 97.31 236 CYS A C 1
ATOM 1752 O O . CYS A 1 236 ? 6.172 -24 -17.828 1 97.31 236 CYS A O 1
ATOM 1754 N N . HIS A 1 237 ? 7.027 -22.828 -19.547 1 97.88 237 HIS A N 1
ATOM 1755 C CA . HIS A 1 237 ? 6.055 -23.312 -20.516 1 97.88 237 HIS A CA 1
ATOM 1756 C C . HIS A 1 237 ? 6.676 -24.359 -21.453 1 97.88 237 HIS A C 1
ATOM 1758 O O . HIS A 1 237 ? 6.18 -25.484 -21.547 1 97.88 237 HIS A O 1
ATOM 1764 N N . GLY A 1 238 ? 7.707 -24.062 -22.047 1 97.75 238 GLY A N 1
ATOM 1765 C CA . GLY A 1 238 ? 8.359 -24.891 -23.047 1 97.75 238 GLY A CA 1
ATOM 1766 C C . GLY A 1 238 ? 9.102 -26.078 -22.453 1 97.75 238 GLY A C 1
ATOM 1767 O O . GLY A 1 238 ? 9.664 -25.984 -21.375 1 97.75 238 GLY A O 1
ATOM 1768 N N . LYS A 1 239 ? 9.195 -27.078 -23.234 1 98 239 LYS A N 1
ATOM 1769 C CA . LYS A 1 239 ? 9.789 -28.344 -22.781 1 98 239 LYS A CA 1
ATOM 1770 C C . LYS A 1 239 ? 11.258 -28.141 -22.406 1 98 239 LYS A C 1
ATOM 1772 O O . LYS A 1 239 ? 11.719 -28.656 -21.375 1 98 239 LYS A O 1
ATOM 1777 N N . ALA A 1 240 ? 11.961 -27.422 -23.266 1 98.06 240 ALA A N 1
ATOM 1778 C CA . ALA A 1 240 ? 13.383 -27.234 -23.016 1 98.06 240 ALA A CA 1
ATOM 1779 C C . ALA A 1 240 ? 13.617 -26.594 -21.656 1 98.06 240 ALA A C 1
ATOM 1781 O O . ALA A 1 240 ? 14.516 -27 -20.906 1 98.06 240 ALA A O 1
ATOM 1782 N N . GLY A 1 241 ? 12.836 -25.531 -21.344 1 98.5 241 GLY A N 1
ATOM 1783 C CA . GLY A 1 241 ? 12.922 -24.891 -20.031 1 98.5 241 GLY A CA 1
ATOM 1784 C C . GLY A 1 241 ? 12.531 -25.812 -18.891 1 98.5 241 GLY A C 1
ATOM 1785 O O . GLY A 1 241 ? 13.172 -25.812 -17.844 1 98.5 241 GLY A O 1
ATOM 1786 N N . ILE A 1 242 ? 11.508 -26.625 -19.078 1 98.75 242 ILE A N 1
ATOM 1787 C CA . ILE A 1 242 ? 11.031 -27.578 -18.078 1 98.75 242 ILE A CA 1
ATOM 1788 C C . ILE A 1 242 ? 12.133 -28.578 -17.766 1 98.75 242 ILE A C 1
ATOM 1790 O O . ILE A 1 242 ? 12.461 -28.797 -16.594 1 98.75 242 ILE A O 1
ATOM 1794 N N . MET A 1 243 ? 12.695 -29.125 -18.797 1 98.75 243 MET A N 1
ATOM 1795 C CA . MET A 1 243 ? 13.742 -30.125 -18.609 1 98.75 243 MET A CA 1
ATOM 1796 C C . MET A 1 243 ? 14.953 -29.531 -17.906 1 98.75 243 MET A C 1
ATOM 1798 O O . MET A 1 243 ? 15.508 -30.156 -17 1 98.75 243 MET A O 1
ATOM 1802 N N . ASN A 1 244 ? 15.344 -28.359 -18.359 1 98.75 244 ASN A N 1
ATOM 1803 C CA . ASN A 1 244 ? 16.469 -27.688 -17.734 1 98.75 244 ASN A CA 1
ATOM 1804 C C . ASN A 1 244 ? 16.219 -27.422 -16.25 1 98.75 244 ASN A C 1
ATOM 1806 O O . ASN A 1 244 ? 17.094 -27.656 -15.414 1 98.75 244 ASN A O 1
ATOM 1810 N N . ALA A 1 245 ? 15.031 -26.953 -15.891 1 98.88 245 ALA A N 1
ATOM 1811 C CA . ALA A 1 245 ? 14.648 -26.672 -14.508 1 98.88 245 ALA A CA 1
ATOM 1812 C C . ALA A 1 245 ? 14.672 -27.938 -13.656 1 98.88 245 ALA A C 1
ATOM 1814 O O . ALA A 1 245 ? 15.188 -27.938 -12.539 1 98.88 245 ALA A O 1
ATOM 1815 N N . LEU A 1 246 ? 14.133 -29.016 -14.211 1 98.81 246 LEU A N 1
ATOM 1816 C CA . LEU A 1 246 ? 14.102 -30.281 -13.5 1 98.81 246 LEU A CA 1
ATOM 1817 C C . LEU A 1 246 ? 15.516 -30.797 -13.25 1 98.81 246 LEU A C 1
ATOM 1819 O O . LEU A 1 246 ? 15.844 -31.234 -12.141 1 98.81 246 LEU A O 1
ATOM 1823 N N . ARG A 1 247 ? 16.328 -30.719 -14.289 1 98.75 247 ARG A N 1
ATOM 1824 C CA . ARG A 1 247 ? 17.703 -31.188 -14.156 1 98.75 247 ARG A CA 1
ATOM 1825 C C . ARG A 1 247 ? 18.453 -30.359 -13.109 1 98.75 247 ARG A C 1
ATOM 1827 O O . ARG A 1 247 ? 19.281 -30.906 -12.375 1 98.75 247 ARG A O 1
ATOM 1834 N N . ALA A 1 248 ? 18.156 -29.062 -13.078 1 98.75 248 ALA A N 1
ATOM 1835 C CA . ALA A 1 248 ? 18.828 -28.172 -12.141 1 98.75 248 ALA A CA 1
ATOM 1836 C C . ALA A 1 248 ? 18.344 -28.406 -10.711 1 98.75 248 ALA A C 1
ATOM 1838 O O . ALA A 1 248 ? 19 -28 -9.75 1 98.75 248 ALA A O 1
ATOM 1839 N N . GLY A 1 249 ? 17.156 -29.016 -10.555 1 98.75 249 GLY A N 1
ATOM 1840 C CA . GLY A 1 249 ? 16.703 -29.375 -9.219 1 98.75 249 GLY A CA 1
ATOM 1841 C C . GLY A 1 249 ? 15.562 -28.5 -8.727 1 98.75 249 GLY A C 1
ATOM 1842 O O . GLY A 1 249 ? 15.281 -28.453 -7.531 1 98.75 249 GLY A O 1
ATOM 1843 N N . CYS A 1 250 ? 14.898 -27.75 -9.578 1 98.81 250 CYS A N 1
ATOM 1844 C CA . CYS A 1 250 ? 13.719 -26.984 -9.164 1 98.81 250 CYS A CA 1
ATOM 1845 C C . CYS A 1 250 ? 12.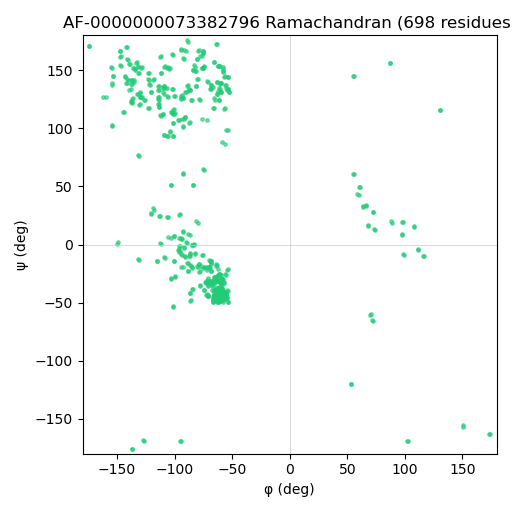641 -27.922 -8.633 1 98.81 250 CYS A C 1
ATOM 1847 O O . CYS A 1 250 ? 12.398 -28.984 -9.195 1 98.81 250 CYS A O 1
ATOM 1849 N N . ARG A 1 251 ? 12.039 -27.484 -7.598 1 98.56 251 ARG A N 1
ATOM 1850 C CA . ARG A 1 251 ? 11.102 -28.359 -6.902 1 98.56 251 ARG A CA 1
ATOM 1851 C C . ARG A 1 251 ? 9.719 -28.312 -7.543 1 98.56 251 ARG A C 1
ATOM 1853 O O . ARG A 1 251 ? 9 -29.312 -7.562 1 98.56 251 ARG A O 1
ATOM 1860 N N . THR A 1 252 ? 9.352 -27.172 -7.957 1 98.81 252 THR A N 1
ATOM 1861 C CA . THR A 1 252 ? 8.039 -27.047 -8.586 1 98.81 252 THR A CA 1
ATOM 1862 C C . THR A 1 252 ? 8.172 -26.484 -10 1 98.81 252 THR A C 1
ATOM 1864 O O . THR A 1 252 ? 9.008 -25.625 -10.25 1 98.81 252 THR A O 1
ATOM 1867 N N . ILE A 1 253 ? 7.422 -27.062 -10.867 1 98.81 253 ILE A N 1
ATOM 1868 C CA . ILE A 1 253 ? 7.246 -26.578 -12.227 1 98.81 253 ILE A CA 1
ATOM 1869 C C . ILE A 1 253 ? 5.922 -25.828 -12.344 1 98.81 253 ILE A C 1
ATOM 1871 O O . ILE A 1 253 ? 4.852 -26.406 -12.141 1 98.81 253 ILE A O 1
ATOM 1875 N N . GLU A 1 254 ? 6.047 -24.562 -12.617 1 98.81 254 GLU A N 1
ATOM 1876 C CA . GLU A 1 254 ? 4.867 -23.719 -12.789 1 98.81 254 GLU A CA 1
ATOM 1877 C C . GLU A 1 254 ? 4.387 -23.719 -14.234 1 98.81 254 GLU A C 1
ATOM 1879 O O . GLU A 1 254 ? 5.191 -23.656 -15.164 1 98.81 254 GLU A O 1
ATOM 1884 N N . HIS A 1 255 ? 3.074 -23.812 -14.445 1 98.25 255 HIS A N 1
ATOM 1885 C CA . HIS A 1 255 ? 2.389 -23.844 -15.734 1 98.25 255 HIS A CA 1
ATOM 1886 C C . HIS A 1 255 ? 2.619 -25.172 -16.438 1 98.25 255 HIS A C 1
ATOM 1888 O O . HIS A 1 255 ? 1.704 -25.984 -16.547 1 98.25 255 HIS A O 1
ATOM 1894 N N . GLY A 1 256 ? 3.865 -25.453 -16.828 1 98.19 256 GLY A N 1
ATOM 1895 C CA . GLY A 1 256 ? 4.18 -26.719 -17.469 1 98.19 256 GLY A CA 1
ATOM 1896 C C . GLY A 1 256 ? 3.404 -26.938 -18.766 1 98.19 256 GLY A C 1
ATOM 1897 O O . GLY A 1 256 ? 2.93 -28.031 -19.031 1 98.19 256 GLY A O 1
ATOM 1898 N N . SER A 1 257 ? 3.262 -26.016 -19.578 1 97.81 257 SER A N 1
ATOM 1899 C CA . SER A 1 257 ? 2.322 -26 -20.703 1 97.81 257 SER A CA 1
ATOM 1900 C C . SER A 1 257 ? 2.684 -27.047 -21.75 1 97.81 257 SER A C 1
ATOM 1902 O O . SER A 1 257 ? 1.808 -27.578 -22.438 1 97.81 257 SER A O 1
ATOM 1904 N N . PHE A 1 258 ? 3.949 -27.375 -21.906 1 97.94 258 PHE A N 1
ATOM 1905 C CA . PHE A 1 258 ? 4.367 -28.312 -22.938 1 97.94 258 PHE A CA 1
ATOM 1906 C C . PHE A 1 258 ? 5.035 -29.531 -22.328 1 97.94 258 PHE A C 1
ATOM 1908 O O . PHE A 1 258 ? 5.988 -30.078 -22.891 1 97.94 258 PHE A O 1
ATOM 1915 N N . LEU A 1 259 ? 4.605 -29.844 -21.203 1 97.25 259 LEU A N 1
ATOM 1916 C CA . LEU A 1 259 ? 4.996 -31.109 -20.609 1 97.25 259 LEU A CA 1
ATOM 1917 C C . LEU A 1 259 ? 4.656 -32.281 -21.547 1 97.25 259 LEU A C 1
ATOM 1919 O O . LEU A 1 259 ? 3.566 -32.312 -22.109 1 97.25 259 LEU A O 1
ATOM 1923 N N . ASP A 1 260 ? 5.555 -33.156 -21.703 1 97.81 260 ASP A N 1
ATOM 1924 C CA . ASP A 1 260 ? 5.305 -34.375 -22.422 1 97.81 260 ASP A CA 1
ATOM 1925 C C . ASP A 1 260 ? 5.699 -35.594 -21.578 1 97.81 260 ASP A C 1
ATOM 1927 O O . ASP A 1 260 ? 6.004 -35.469 -20.391 1 97.81 260 ASP A O 1
ATOM 1931 N N . GLU A 1 261 ? 5.715 -36.75 -22.219 1 98.38 261 GLU A N 1
ATOM 1932 C CA . GLU A 1 261 ? 5.965 -37.969 -21.484 1 98.38 261 GLU A CA 1
ATOM 1933 C C . GLU A 1 261 ? 7.352 -37.969 -20.859 1 98.38 261 GLU A C 1
ATOM 1935 O O . GLU A 1 261 ? 7.52 -38.438 -19.719 1 98.38 261 GLU A O 1
ATOM 1940 N N . GLU A 1 262 ? 8.25 -37.5 -21.594 1 98.56 262 GLU A N 1
ATOM 1941 C CA . GLU A 1 262 ? 9.617 -37.469 -21.062 1 98.56 262 GLU A CA 1
ATOM 1942 C C . GLU A 1 262 ? 9.711 -36.562 -19.844 1 98.56 262 GLU A C 1
ATOM 1944 O O . GLU A 1 262 ? 10.297 -36.938 -18.828 1 98.56 262 GLU A O 1
ATOM 1949 N N . ALA A 1 263 ? 9.195 -35.406 -19.922 1 98.44 263 ALA A N 1
ATOM 1950 C CA . ALA A 1 263 ? 9.219 -34.438 -18.812 1 98.44 263 ALA A CA 1
ATOM 1951 C C . ALA A 1 263 ? 8.469 -35 -17.609 1 98.44 263 ALA A C 1
ATOM 1953 O O . ALA A 1 263 ? 8.922 -34.875 -16.469 1 98.44 263 ALA A O 1
ATOM 1954 N N . VAL A 1 264 ? 7.348 -35.594 -17.844 1 98.31 264 VAL A N 1
ATOM 1955 C CA . VAL A 1 264 ? 6.543 -36.188 -16.781 1 98.31 264 VAL A CA 1
ATOM 1956 C C . VAL A 1 264 ? 7.344 -37.281 -16.078 1 98.31 264 VAL A C 1
ATOM 1958 O O . VAL A 1 264 ? 7.332 -37.375 -14.852 1 98.31 264 VAL A O 1
ATOM 1961 N N . GLY A 1 265 ? 7.969 -38.125 -16.875 1 98.31 265 GLY A N 1
ATOM 1962 C CA . GLY A 1 265 ? 8.82 -39.156 -16.312 1 98.31 265 GLY A CA 1
ATOM 1963 C C . GLY A 1 265 ? 9.891 -38.594 -15.383 1 98.31 265 GLY A C 1
ATOM 1964 O O . GLY A 1 265 ? 10.094 -39.125 -14.281 1 98.31 265 GLY A O 1
ATOM 1965 N N . LEU A 1 266 ? 10.516 -37.562 -15.859 1 98.5 266 LEU A N 1
ATOM 1966 C CA . LEU A 1 266 ? 11.57 -36.938 -15.055 1 98.5 266 LEU A CA 1
ATOM 1967 C C . LEU A 1 266 ? 10.992 -36.312 -13.805 1 98.5 266 LEU A C 1
ATOM 1969 O O . LEU A 1 266 ? 11.617 -36.344 -12.742 1 98.5 266 LEU A O 1
ATOM 1973 N N . MET A 1 267 ? 9.836 -35.688 -13.852 1 98.62 267 MET A N 1
ATOM 1974 C CA . MET A 1 267 ? 9.188 -35.094 -12.688 1 98.62 267 MET A CA 1
ATOM 1975 C C . MET A 1 267 ? 8.953 -36.156 -11.609 1 98.62 267 MET A C 1
ATOM 1977 O O . MET A 1 267 ? 9.211 -35.906 -10.43 1 98.62 267 MET A O 1
ATOM 1981 N N . LYS A 1 2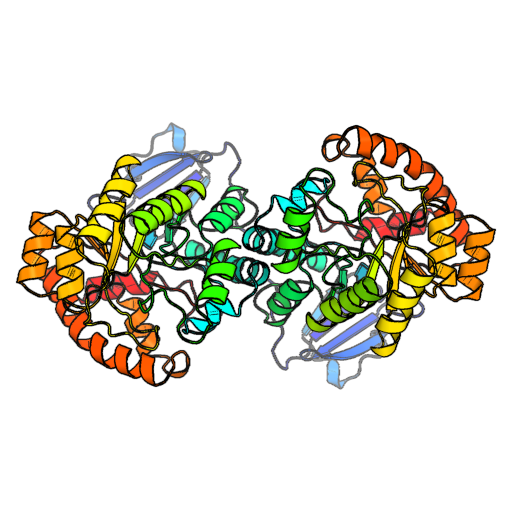68 ? 8.453 -37.25 -12.039 1 98.19 268 LYS A N 1
ATOM 1982 C CA . LYS A 1 268 ? 8.188 -38.312 -11.094 1 98.19 268 LYS A CA 1
ATOM 1983 C C . LYS A 1 268 ? 9.484 -38.844 -10.477 1 98.19 268 LYS A C 1
ATOM 1985 O O . LYS A 1 268 ? 9.555 -39.062 -9.266 1 98.19 268 LYS A O 1
ATOM 1990 N N . GLU A 1 269 ? 10.43 -39.031 -11.336 1 98.12 269 GLU A N 1
ATOM 1991 C CA . GLU A 1 269 ? 11.727 -39.5 -10.859 1 98.12 269 GLU A CA 1
ATOM 1992 C C . GLU A 1 269 ? 12.289 -38.531 -9.797 1 98.12 269 GLU A C 1
ATOM 1994 O O . GLU A 1 269 ? 12.828 -39 -8.781 1 98.12 269 GLU A O 1
ATOM 1999 N N . LYS A 1 270 ? 12.172 -37.25 -9.977 1 98.06 270 LYS A N 1
ATOM 2000 C CA . LYS A 1 270 ? 12.781 -36.25 -9.117 1 98.06 270 LYS A CA 1
ATOM 2001 C C . LYS A 1 270 ? 11.836 -35.844 -7.977 1 98.06 270 LYS A C 1
ATOM 2003 O O . LYS A 1 270 ? 12.227 -35.125 -7.062 1 98.06 270 LYS A O 1
ATOM 2008 N N . GLY A 1 271 ? 10.594 -36.281 -8.055 1 97.94 271 GLY A N 1
ATOM 2009 C CA . GLY A 1 271 ? 9.609 -35.875 -7.055 1 97.94 271 GLY A CA 1
ATOM 2010 C C . GLY A 1 271 ? 9.172 -34.438 -7.184 1 97.94 271 GLY A C 1
ATOM 2011 O O . GLY A 1 271 ? 8.891 -33.781 -6.184 1 97.94 271 GLY A O 1
ATOM 2012 N N . ALA A 1 272 ? 9.219 -33.906 -8.375 1 98.5 272 ALA A N 1
ATOM 2013 C CA . ALA A 1 272 ? 8.82 -32.5 -8.617 1 98.5 272 ALA A CA 1
ATOM 2014 C C . ALA A 1 272 ? 7.305 -32.375 -8.602 1 98.5 272 ALA A C 1
ATOM 2016 O O . ALA A 1 272 ? 6.578 -33.312 -8.883 1 98.5 272 ALA A O 1
ATOM 2017 N N . ILE A 1 273 ? 6.809 -31.219 -8.242 1 98.75 273 ILE A N 1
ATOM 2018 C CA . ILE A 1 273 ? 5.391 -30.906 -8.125 1 98.75 273 ILE A CA 1
ATOM 2019 C C . ILE A 1 273 ? 4.977 -29.984 -9.266 1 98.75 273 ILE A C 1
ATOM 2021 O O . ILE A 1 273 ? 5.699 -29.047 -9.609 1 98.75 273 ILE A O 1
ATOM 2025 N N . LEU A 1 274 ? 3.857 -30.25 -9.906 1 98.56 274 LEU A N 1
ATOM 2026 C CA . LEU A 1 274 ? 3.311 -29.375 -10.938 1 98.56 274 LEU A CA 1
ATOM 2027 C C . LEU A 1 274 ? 2.285 -28.406 -10.336 1 98.56 274 LEU A C 1
ATOM 2029 O O . LEU A 1 274 ? 1.372 -28.828 -9.625 1 98.56 274 LEU A O 1
ATOM 2033 N N . VAL A 1 275 ? 2.439 -27.172 -10.516 1 98.56 275 VAL A N 1
ATOM 2034 C CA . VAL A 1 275 ? 1.432 -26.141 -10.281 1 98.56 275 VAL A CA 1
ATOM 2035 C C . VAL A 1 275 ? 0.951 -25.578 -11.617 1 98.56 275 VAL A C 1
ATOM 2037 O O . VAL A 1 275 ? 1.526 -24.625 -12.148 1 98.56 275 VAL A O 1
ATOM 2040 N N . ALA A 1 276 ? -0.033 -26.031 -12.148 1 97.44 276 ALA A N 1
ATOM 2041 C CA . ALA A 1 276 ? -0.385 -25.906 -13.562 1 97.44 276 ALA A CA 1
ATOM 2042 C C . ALA A 1 276 ? -0.969 -24.516 -13.852 1 97.44 276 ALA A C 1
ATOM 2044 O O . ALA A 1 276 ? -0.737 -23.953 -14.922 1 97.44 276 ALA A O 1
ATOM 2045 N N . THR A 1 277 ? -1.711 -23.953 -12.938 1 97 277 THR A N 1
ATOM 2046 C CA . THR A 1 277 ? -2.281 -22.609 -13.031 1 97 277 THR A CA 1
ATOM 2047 C C . THR A 1 277 ? -3.219 -22.5 -14.227 1 97 277 THR A C 1
ATOM 2049 O O . THR A 1 277 ? -3.111 -21.562 -15.023 1 97 277 THR A O 1
ATOM 2052 N N . ARG A 1 278 ? -4.094 -23.406 -14.359 1 95.44 278 ARG A N 1
ATOM 2053 C CA . ARG A 1 278 ? -5.023 -23.391 -15.484 1 95.44 278 ARG A CA 1
ATOM 2054 C C . ARG A 1 278 ? -5.957 -22.188 -15.406 1 95.44 278 ARG A C 1
ATOM 2056 O O . ARG A 1 278 ? -6.371 -21.641 -16.438 1 95.44 278 ARG A O 1
ATOM 2063 N N . SER A 1 279 ? -6.234 -21.688 -14.25 1 92.88 279 SER A N 1
ATOM 2064 C CA . SER A 1 279 ? -7.156 -20.594 -13.992 1 92.88 279 SER A CA 1
ATOM 2065 C C . SER A 1 279 ? -6.758 -19.344 -14.773 1 92.88 279 SER A C 1
ATOM 2067 O O . SER A 1 279 ? -7.609 -18.688 -15.367 1 92.88 279 SER A O 1
ATOM 2069 N N . VAL A 1 280 ? -5.477 -19.047 -14.836 1 92.69 280 VAL A N 1
ATOM 2070 C CA . VAL A 1 280 ? -5.035 -17.812 -15.469 1 92.69 280 VAL A CA 1
ATOM 2071 C C . VAL A 1 280 ? -5.238 -17.906 -16.984 1 92.69 280 VAL A C 1
ATOM 2073 O O . VAL A 1 280 ? -5.543 -16.906 -17.641 1 92.69 280 VAL A O 1
ATOM 2076 N N . ILE A 1 281 ? -5.059 -19.078 -17.516 1 92.81 281 ILE A N 1
ATOM 2077 C CA . ILE A 1 281 ? -5.262 -19.281 -18.938 1 92.81 281 ILE A CA 1
ATOM 2078 C C . ILE A 1 281 ? -6.738 -19.094 -19.281 1 92.81 281 ILE A C 1
ATOM 2080 O O . ILE A 1 281 ? -7.078 -18.359 -20.219 1 92.81 281 ILE A O 1
ATOM 2084 N N . GLU A 1 282 ? -7.602 -19.656 -18.484 1 91.44 282 GLU A N 1
ATOM 2085 C CA . GLU A 1 282 ? -9.031 -19.531 -18.734 1 91.44 282 GLU A CA 1
ATOM 2086 C C . GLU A 1 282 ? -9.492 -18.078 -18.594 1 91.44 282 GLU A C 1
ATOM 2088 O O . GLU A 1 282 ? -10.289 -17.594 -19.391 1 91.44 282 GLU A O 1
ATOM 2093 N N . SER A 1 283 ? -9.039 -17.453 -17.594 1 88.69 283 SER A N 1
ATOM 2094 C CA . SER A 1 283 ? -9.375 -16.047 -17.391 1 88.69 283 SER A CA 1
ATOM 2095 C C . SER A 1 283 ? -8.875 -15.188 -18.547 1 88.69 283 SER A C 1
ATOM 2097 O O . SER A 1 283 ? -9.578 -14.281 -19 1 88.69 283 SER A O 1
ATOM 2099 N N . GLY A 1 284 ? -7.648 -15.469 -18.984 1 89.44 284 GLY A N 1
ATOM 2100 C CA . GLY A 1 284 ? -7.098 -14.727 -20.109 1 89.44 284 GLY A CA 1
ATOM 2101 C C . GLY A 1 284 ? -7.883 -14.914 -21.391 1 89.44 284 GLY A C 1
ATOM 2102 O O . GLY A 1 284 ? -8.102 -13.961 -22.141 1 89.44 284 GLY A O 1
ATOM 2103 N N . LEU A 1 285 ? -8.32 -16.109 -21.609 1 90.12 285 LEU A N 1
ATOM 2104 C CA . LEU A 1 285 ? -9.109 -16.406 -22.797 1 90.12 285 LEU A CA 1
ATOM 2105 C C . LEU A 1 285 ? -10.445 -15.672 -22.766 1 90.12 285 LEU A C 1
ATOM 2107 O O . LEU A 1 285 ? -10.969 -15.266 -23.797 1 90.12 285 LEU A O 1
ATOM 2111 N N . ALA A 1 286 ? -10.883 -15.43 -21.531 1 85.62 286 ALA A N 1
ATOM 2112 C CA . ALA A 1 286 ? -12.18 -14.789 -21.359 1 85.62 286 ALA A CA 1
ATOM 2113 C C . ALA A 1 286 ? -12.062 -13.273 -21.438 1 85.62 286 ALA A C 1
ATOM 2115 O O . ALA A 1 286 ? -13.055 -12.578 -21.656 1 85.62 286 ALA A O 1
ATOM 2116 N N . MET A 1 287 ? -10.906 -12.812 -21.25 1 87 287 MET A N 1
ATOM 2117 C CA . MET A 1 287 ? -10.734 -11.367 -21.203 1 87 287 MET A CA 1
ATOM 2118 C C . MET A 1 287 ? -9.586 -10.93 -22.109 1 87 287 MET A C 1
ATOM 2120 O O . MET A 1 287 ? -8.57 -10.422 -21.625 1 87 287 MET A O 1
ATOM 2124 N N . LYS A 1 288 ? -9.844 -10.93 -23.297 1 88.12 288 LYS A N 1
ATOM 2125 C CA . LYS A 1 288 ? -8.836 -10.641 -24.328 1 88.12 288 LYS A CA 1
ATOM 2126 C C . LYS A 1 288 ? -8.25 -9.25 -24.141 1 88.12 288 LYS A C 1
ATOM 2128 O O . LYS A 1 288 ? -7.047 -9.047 -24.312 1 88.12 288 LYS A O 1
ATOM 2133 N N . ASP A 1 289 ? -9.039 -8.312 -23.656 1 88 289 ASP A N 1
ATOM 2134 C CA . ASP A 1 289 ? -8.672 -6.902 -23.641 1 88 289 ASP A CA 1
ATOM 2135 C C . ASP A 1 289 ? -7.652 -6.605 -22.547 1 88 289 ASP A C 1
ATOM 2137 O O . ASP A 1 289 ? -7.039 -5.535 -22.531 1 88 289 ASP A O 1
ATOM 2141 N N . LEU A 1 290 ? -7.414 -7.543 -21.719 1 86.81 290 LEU A N 1
ATOM 2142 C CA . LEU A 1 290 ? -6.441 -7.352 -20.641 1 86.81 290 LEU A CA 1
ATOM 2143 C C . LEU A 1 290 ? -5.02 -7.551 -21.172 1 86.81 290 LEU A C 1
ATOM 2145 O O . LEU A 1 290 ? -4.055 -7.129 -20.531 1 86.81 290 LEU A O 1
ATOM 2149 N N . PHE A 1 291 ? -4.895 -8.203 -22.328 1 89.75 291 PHE A N 1
ATOM 2150 C CA . PHE A 1 291 ? -3.596 -8.562 -22.875 1 89.75 291 PHE A CA 1
ATOM 2151 C C . PHE A 1 291 ? -3.277 -7.711 -24.109 1 89.75 291 PHE A C 1
ATOM 2153 O O . PHE A 1 291 ? -4.184 -7.188 -24.75 1 89.75 291 PHE A O 1
ATOM 2160 N N . THR A 1 292 ? -2.018 -7.527 -24.359 1 89.19 292 THR A N 1
ATOM 2161 C CA . THR A 1 292 ? -1.65 -7.02 -25.672 1 89.19 292 THR A CA 1
ATOM 2162 C C . THR A 1 292 ? -1.991 -8.031 -26.766 1 89.19 292 THR A C 1
ATOM 2164 O O . THR A 1 292 ? -2.117 -9.227 -26.484 1 89.19 292 THR A O 1
ATOM 2167 N N . PRO A 1 293 ? -2.156 -7.547 -27.984 1 90.69 293 PRO A N 1
ATOM 2168 C CA . PRO A 1 293 ? -2.443 -8.492 -29.078 1 90.69 293 PRO A CA 1
ATOM 2169 C C . PRO A 1 293 ? -1.393 -9.594 -29.188 1 90.69 293 PRO A C 1
ATOM 2171 O O . PRO A 1 293 ? -1.737 -10.766 -29.359 1 90.69 293 PRO A O 1
ATOM 2174 N N . SER A 1 294 ? -0.18 -9.25 -29.078 1 90.56 294 SER A N 1
ATOM 2175 C CA . SER A 1 294 ? 0.896 -10.227 -29.172 1 90.56 294 SER A CA 1
ATOM 2176 C C . SER A 1 294 ? 0.84 -11.234 -28.031 1 90.56 294 SER A C 1
ATOM 2178 O O . SER A 1 294 ? 0.986 -12.438 -28.234 1 90.56 294 SER A O 1
ATOM 2180 N N . SER A 1 295 ? 0.667 -10.789 -26.828 1 91.5 295 SER A N 1
ATOM 2181 C CA . SER A 1 295 ? 0.575 -11.672 -25.656 1 91.5 295 SER A CA 1
ATOM 2182 C C . SER A 1 295 ? -0.64 -12.586 -25.766 1 91.5 295 SER A C 1
ATOM 2184 O O . SER A 1 295 ? -0.57 -13.766 -25.391 1 91.5 295 SER A O 1
ATOM 2186 N N . TYR A 1 296 ? -1.7 -12.016 -26.281 1 93.06 296 TYR A N 1
ATOM 2187 C CA . TYR A 1 296 ? -2.9 -12.836 -26.422 1 93.06 296 TYR A CA 1
ATOM 2188 C C . TYR A 1 296 ? -2.682 -13.961 -27.422 1 93.06 296 TYR A C 1
ATOM 2190 O O . TYR A 1 296 ? -3.168 -15.078 -27.234 1 93.06 296 TYR A O 1
ATOM 2198 N N . GLN A 1 297 ? -2.004 -13.664 -28.5 1 92.88 297 GLN A N 1
ATOM 2199 C CA . GLN A 1 297 ? -1.68 -14.703 -29.469 1 92.88 297 GLN A CA 1
ATOM 2200 C C . GLN A 1 297 ? -0.86 -15.82 -28.828 1 92.88 297 GLN A C 1
ATOM 2202 O O . GLN A 1 297 ? -1.078 -17 -29.094 1 92.88 297 GLN A O 1
ATOM 2207 N N . LYS A 1 298 ? 0.051 -15.453 -27.938 1 93.75 298 LYS A N 1
ATOM 2208 C CA . LYS A 1 298 ? 0.823 -16.453 -27.219 1 93.75 298 LYS A CA 1
ATOM 2209 C C . LYS A 1 298 ? -0.077 -17.297 -26.312 1 93.75 298 LYS A C 1
ATOM 2211 O O . LYS A 1 298 ? 0.106 -18.5 -26.188 1 93.75 298 LYS A O 1
ATOM 2216 N N . LEU A 1 299 ? -0.959 -16.609 -25.688 1 94.5 299 LEU A N 1
ATOM 2217 C CA . LEU A 1 299 ? -1.906 -17.281 -24.797 1 94.5 299 LEU A CA 1
ATOM 2218 C C . LEU A 1 299 ? -2.691 -18.344 -25.562 1 94.5 299 LEU A C 1
ATOM 2220 O O . LEU A 1 299 ? -2.846 -19.469 -25.094 1 94.5 299 LEU A O 1
ATOM 2224 N N . LEU A 1 300 ? -3.145 -18.016 -26.734 1 93.56 300 LEU A N 1
ATOM 2225 C CA . LEU A 1 300 ? -3.887 -18.953 -27.578 1 93.56 300 LEU A CA 1
ATOM 2226 C C . LEU A 1 300 ? -3.027 -20.156 -27.938 1 93.56 300 LEU A C 1
ATOM 2228 O O . LEU A 1 300 ? -3.508 -21.297 -27.906 1 93.56 300 LEU A O 1
ATOM 2232 N N . ALA A 1 301 ? -1.814 -19.859 -28.125 1 91.75 301 ALA A N 1
ATOM 2233 C CA . ALA A 1 301 ? -0.894 -20.891 -28.562 1 91.75 301 ALA A CA 1
ATOM 2234 C C . ALA A 1 301 ? -0.607 -21.891 -27.438 1 91.75 301 ALA A C 1
ATOM 2236 O O . ALA A 1 301 ? -0.38 -23.078 -27.688 1 91.75 301 ALA A O 1
ATOM 2237 N N . VAL A 1 302 ? -0.658 -21.422 -26.234 1 95.31 302 VAL A N 1
ATOM 2238 C CA . VAL A 1 302 ? -0.258 -22.25 -25.109 1 95.31 302 VAL A CA 1
ATOM 2239 C C . VAL A 1 302 ? -1.479 -22.969 -24.531 1 95.31 302 VAL A C 1
ATOM 2241 O O . VAL A 1 302 ? -1.35 -24.031 -23.906 1 95.31 302 VAL A O 1
ATOM 2244 N N . ALA A 1 303 ? -2.676 -22.484 -24.812 1 95.81 303 ALA A N 1
ATOM 2245 C CA . ALA A 1 303 ? -3.885 -22.875 -24.094 1 95.81 303 ALA A CA 1
ATOM 2246 C C . ALA A 1 303 ? -4.176 -24.359 -24.281 1 95.81 303 ALA A C 1
ATOM 2248 O O . ALA A 1 303 ? -4.367 -25.094 -23.312 1 95.81 303 ALA A O 1
ATOM 2249 N N . ASP A 1 304 ? -4.152 -24.828 -25.516 1 94.88 304 ASP A N 1
ATOM 2250 C CA . ASP A 1 304 ? -4.473 -26.219 -25.797 1 94.88 304 ASP A CA 1
ATOM 2251 C C . ASP A 1 304 ? -3.365 -27.156 -25.312 1 94.88 304 ASP A C 1
ATOM 2253 O O . ASP A 1 304 ? -3.645 -28.203 -24.734 1 94.88 304 ASP A O 1
ATOM 2257 N N . ALA A 1 305 ? -2.172 -26.734 -25.578 1 96.31 305 ALA A N 1
ATOM 2258 C CA . ALA A 1 305 ? -1.037 -27.531 -25.125 1 96.31 305 ALA A CA 1
ATOM 2259 C C . ALA A 1 305 ? -1.054 -27.688 -23.609 1 96.31 305 ALA A C 1
ATOM 2261 O O . ALA A 1 305 ? -0.769 -28.766 -23.078 1 96.31 305 ALA A O 1
ATOM 2262 N N . HIS A 1 306 ? -1.386 -26.656 -22.953 1 97.38 306 HIS A N 1
ATOM 2263 C CA . HIS A 1 306 ? -1.453 -26.656 -21.5 1 97.38 306 HIS A CA 1
ATOM 2264 C C . HIS A 1 306 ? -2.479 -27.656 -21 1 97.38 306 HIS A C 1
ATOM 2266 O O . HIS A 1 306 ? -2.197 -28.422 -20.078 1 97.38 306 HIS A O 1
ATOM 2272 N N . ARG A 1 307 ? -3.602 -27.641 -21.609 1 95.94 307 ARG A N 1
ATOM 2273 C CA . ARG A 1 307 ? -4.664 -28.547 -21.219 1 95.94 307 ARG A CA 1
ATOM 2274 C C . ARG A 1 307 ? -4.211 -30 -21.344 1 95.94 307 ARG A C 1
ATOM 2276 O O . ARG A 1 307 ? -4.395 -30.797 -20.422 1 95.94 307 ARG A O 1
ATOM 2283 N N . LYS A 1 308 ? -3.625 -30.344 -22.422 1 96.31 308 LYS A N 1
ATOM 2284 C CA . LYS A 1 308 ? -3.152 -31.703 -22.672 1 96.31 308 LYS A CA 1
ATOM 2285 C C . LYS A 1 308 ? -2.049 -32.094 -21.703 1 96.31 308 LYS A C 1
ATOM 2287 O O . LYS A 1 308 ? -2.031 -33.219 -21.188 1 96.31 308 LYS A O 1
ATOM 2292 N N . ALA A 1 309 ? -1.183 -31.141 -21.484 1 97.31 309 ALA A N 1
ATOM 2293 C CA . ALA A 1 309 ? -0.077 -31.391 -20.562 1 97.31 309 ALA A CA 1
ATOM 2294 C C . ALA A 1 309 ? -0.591 -31.656 -19.156 1 97.31 309 ALA A C 1
ATOM 2296 O O . ALA A 1 309 ? -0.107 -32.562 -18.469 1 97.31 309 ALA A O 1
ATOM 2297 N N . TYR A 1 310 ? -1.522 -30.875 -18.719 1 96.69 310 TYR A N 1
ATOM 2298 C CA . TYR A 1 310 ? -2.111 -31 -17.391 1 96.69 310 TYR A CA 1
ATOM 2299 C C . TYR A 1 310 ? -2.785 -32.375 -17.234 1 96.69 310 TYR A C 1
ATOM 2301 O O . TYR A 1 310 ? -2.57 -33.062 -16.234 1 96.69 310 TYR A O 1
ATOM 2309 N N . GLN A 1 311 ? -3.518 -32.75 -18.203 1 96.25 311 GLN A N 1
ATOM 2310 C CA . GLN A 1 311 ? -4.172 -34.062 -18.203 1 96.25 311 GLN A CA 1
ATOM 2311 C C . GLN A 1 311 ? -3.148 -35.188 -18.156 1 96.25 311 GLN A C 1
ATOM 2313 O O . GLN A 1 311 ? -3.324 -36.156 -17.406 1 96.25 311 GLN A O 1
ATOM 2318 N N . LEU A 1 312 ? -2.17 -35.031 -18.969 1 97.25 312 LEU A N 1
ATOM 2319 C CA . LEU A 1 312 ? -1.108 -36.031 -19 1 97.25 312 LEU A CA 1
ATOM 2320 C C . LEU A 1 312 ? -0.462 -36.188 -17.625 1 97.25 312 LEU A C 1
ATOM 2322 O O . LEU A 1 312 ? -0.268 -37.281 -17.141 1 97.25 312 LEU A O 1
ATOM 2326 N N . ALA A 1 313 ? -0.094 -35.031 -17.016 1 97.5 313 ALA A N 1
ATOM 2327 C CA . ALA A 1 313 ? 0.545 -35.062 -15.695 1 97.5 313 ALA A CA 1
ATOM 2328 C C . ALA A 1 313 ? -0.333 -35.781 -14.672 1 97.5 313 ALA A C 1
ATOM 2330 O O . ALA A 1 313 ? 0.15 -36.625 -13.906 1 97.5 313 ALA A O 1
ATOM 2331 N N . ILE A 1 314 ? -1.592 -35.469 -14.664 1 95.25 314 ILE A N 1
ATOM 2332 C CA . ILE A 1 314 ? -2.533 -36.062 -13.727 1 95.25 314 ILE A CA 1
ATOM 2333 C C . ILE A 1 314 ? -2.627 -37.562 -13.992 1 95.25 314 ILE A C 1
ATOM 2335 O O . ILE A 1 314 ? -2.529 -38.375 -13.062 1 95.25 314 ILE A O 1
ATOM 2339 N N . SER A 1 315 ? -2.795 -37.938 -15.273 1 95.94 315 SER A N 1
ATOM 2340 C CA . SER A 1 315 ? -2.977 -39.344 -15.648 1 95.94 315 SER A CA 1
ATOM 2341 C C . SER A 1 315 ? -1.754 -40.188 -15.281 1 95.94 315 SER A C 1
ATOM 2343 O O . SER A 1 315 ? -1.871 -41.375 -15.016 1 95.94 315 SER A O 1
ATOM 2345 N N . ARG A 1 316 ? -0.634 -39.531 -15.227 1 96.69 316 ARG A N 1
ATOM 2346 C CA . ARG A 1 316 ? 0.604 -40.25 -14.953 1 96.69 316 ARG A CA 1
ATOM 2347 C C . ARG A 1 316 ? 0.967 -40.188 -13.477 1 96.69 316 ARG A C 1
ATOM 2349 O O . ARG A 1 316 ? 1.983 -40.75 -13.055 1 96.69 316 ARG A O 1
ATOM 2356 N N . GLY A 1 317 ? 0.201 -39.469 -12.734 1 96.19 317 GLY A N 1
ATOM 2357 C CA . GLY A 1 317 ? 0.363 -39.5 -11.289 1 96.19 317 GLY A CA 1
ATOM 2358 C C . GLY A 1 317 ? 1.384 -38.5 -10.789 1 96.19 317 GLY A C 1
ATOM 2359 O O . GLY A 1 317 ? 1.973 -38.656 -9.719 1 96.19 317 GLY A O 1
ATOM 2360 N N . VAL A 1 318 ? 1.716 -37.469 -11.555 1 97.56 318 VAL A N 1
ATOM 2361 C CA . VAL A 1 318 ? 2.543 -36.375 -11.062 1 97.56 318 VAL A CA 1
ATOM 2362 C C . VAL A 1 318 ? 1.845 -35.688 -9.898 1 97.56 318 VAL A C 1
ATOM 2364 O O . VAL A 1 318 ? 0.628 -35.5 -9.922 1 97.56 318 VAL A O 1
ATOM 2367 N N . THR A 1 319 ? 2.576 -35.406 -8.805 1 97 319 THR A N 1
ATOM 2368 C CA . THR A 1 319 ? 2.008 -34.656 -7.703 1 97 319 THR A CA 1
ATOM 2369 C C . THR A 1 319 ? 1.61 -33.25 -8.18 1 97 319 THR A C 1
ATOM 2371 O O . THR A 1 319 ? 2.398 -32.562 -8.828 1 97 319 THR A O 1
ATOM 2374 N N . ILE A 1 320 ? 0.38 -32.875 -7.824 1 96.5 320 ILE A N 1
ATOM 2375 C CA . ILE A 1 320 ? -0.154 -31.594 -8.289 1 96.5 320 ILE A CA 1
ATOM 2376 C C . ILE A 1 320 ? -0.511 -30.719 -7.09 1 96.5 320 ILE A C 1
ATOM 2378 O O . ILE A 1 320 ? -1.087 -31.203 -6.113 1 96.5 320 ILE A O 1
ATOM 2382 N N . ALA A 1 321 ? -0.086 -29.516 -7.105 1 96.62 321 ALA A N 1
ATOM 2383 C CA . ALA A 1 321 ? -0.557 -28.484 -6.18 1 96.62 321 ALA A CA 1
ATOM 2384 C C . ALA A 1 321 ? -1.365 -27.422 -6.91 1 96.62 321 ALA A C 1
ATOM 2386 O O . ALA A 1 321 ? -1.045 -27.062 -8.047 1 96.62 321 ALA A O 1
ATOM 2387 N N . LEU A 1 322 ? -2.334 -26.859 -6.25 1 95.38 322 LEU A N 1
ATOM 2388 C CA . LEU A 1 322 ? -3.225 -25.891 -6.875 1 95.38 322 LEU A CA 1
ATOM 2389 C C . LEU A 1 322 ? -2.643 -24.484 -6.781 1 95.38 322 LEU A C 1
ATOM 2391 O O . LEU A 1 322 ? -2.107 -24.094 -5.742 1 95.38 322 LEU A O 1
ATOM 2395 N N . GLY A 1 323 ? -2.662 -23.75 -7.859 1 97.38 323 GLY A N 1
ATOM 2396 C CA . GLY A 1 323 ? -2.277 -22.359 -7.996 1 97.38 323 GLY A CA 1
ATOM 2397 C C . GLY A 1 323 ? -2.979 -21.656 -9.141 1 97.38 323 GLY A C 1
ATOM 2398 O O . GLY A 1 323 ? -3.199 -22.25 -10.195 1 97.38 323 GLY A O 1
ATOM 2399 N N . THR A 1 324 ? -3.262 -20.406 -8.938 1 96.31 324 THR A N 1
ATOM 2400 C CA . THR A 1 324 ? -4.121 -19.75 -9.906 1 96.31 324 THR A CA 1
ATOM 2401 C C . THR A 1 324 ? -3.305 -18.844 -10.836 1 96.31 324 THR A C 1
ATOM 2403 O O . THR A 1 324 ? -3.707 -18.578 -11.969 1 96.31 324 THR A O 1
ATOM 2406 N N . ASP A 1 325 ? -2.219 -18.312 -10.367 1 97 325 ASP A N 1
ATOM 2407 C CA . ASP A 1 325 ? -1.43 -17.281 -11.039 1 97 325 ASP A CA 1
ATOM 2408 C C . ASP A 1 325 ? -2.23 -15.992 -11.195 1 97 325 ASP A C 1
ATOM 2410 O O . ASP A 1 325 ? -2.104 -15.289 -12.203 1 97 325 ASP A O 1
ATOM 2414 N N . GLN A 1 326 ? -3.07 -15.758 -10.234 1 94.12 326 GLN A N 1
ATOM 2415 C CA . GLN A 1 326 ? -3.799 -14.492 -10.195 1 94.12 326 GLN A CA 1
ATOM 2416 C C . GLN A 1 326 ? -2.857 -13.32 -9.906 1 94.12 326 GLN A C 1
ATOM 2418 O O . GLN A 1 326 ? -1.984 -13.422 -9.047 1 94.12 326 GLN A O 1
ATOM 2423 N N . PHE A 1 327 ? -3.068 -12.219 -10.727 1 93.69 327 PHE A N 1
ATOM 2424 C CA . PHE A 1 327 ? -2.148 -11.117 -10.484 1 93.69 327 PHE A CA 1
ATOM 2425 C C . PHE A 1 327 ? -2.818 -9.781 -10.789 1 93.69 327 PHE A C 1
ATOM 2427 O O . PHE A 1 327 ? -2.186 -8.727 -10.688 1 93.69 327 PHE A O 1
ATOM 2434 N N . ILE A 1 328 ? -4.074 -9.781 -11.172 1 92.69 328 ILE A N 1
ATOM 2435 C CA . ILE A 1 328 ? -4.758 -8.555 -11.555 1 92.69 328 ILE A CA 1
ATOM 2436 C C . ILE A 1 328 ? -5.617 -8.055 -10.391 1 92.69 328 ILE A C 1
ATOM 2438 O O . ILE A 1 328 ? -6.445 -8.805 -9.859 1 92.69 328 ILE A O 1
ATOM 2442 N N . SER A 1 329 ? -5.441 -6.844 -10.055 1 94.38 329 SER A N 1
ATOM 2443 C CA . SER A 1 329 ? -6.27 -6.176 -9.055 1 94.38 329 SER A CA 1
ATOM 2444 C C . SER A 1 329 ? -7.52 -5.566 -9.688 1 94.38 329 SER A C 1
ATOM 2446 O O . SER A 1 329 ? -7.43 -4.59 -10.438 1 94.38 329 SER A O 1
ATOM 2448 N N . SER A 1 330 ? -8.625 -6.215 -9.469 1 90.31 330 SER A N 1
ATOM 2449 C CA . SER A 1 330 ? -9.859 -5.805 -10.125 1 90.31 330 SER A CA 1
ATOM 2450 C C . SER A 1 330 ? -11.086 -6.234 -9.32 1 90.31 330 SER A C 1
ATOM 2452 O O . SER A 1 330 ? -11.039 -7.234 -8.602 1 90.31 330 SER A O 1
ATOM 2454 N N . ASP A 1 331 ? -12.117 -5.477 -9.484 1 87.5 331 ASP A N 1
ATOM 2455 C CA . ASP A 1 331 ? -13.391 -5.852 -8.883 1 87.5 331 ASP A CA 1
ATOM 2456 C C . ASP A 1 331 ? -14.18 -6.785 -9.805 1 87.5 331 ASP A C 1
ATOM 2458 O O . ASP A 1 331 ? -15.234 -7.297 -9.422 1 87.5 331 ASP A O 1
ATOM 2462 N N . ASN A 1 332 ? -13.641 -6.871 -10.977 1 86 332 ASN A N 1
ATOM 2463 C CA . ASN A 1 332 ? -14.273 -7.82 -11.891 1 86 332 ASN A CA 1
ATOM 2464 C C . ASN A 1 332 ? -14.102 -9.258 -11.406 1 86 332 ASN A C 1
ATOM 2466 O O . ASN A 1 332 ? -12.984 -9.773 -11.352 1 86 332 ASN A O 1
ATOM 2470 N N . PRO A 1 333 ? -15.227 -9.883 -11.117 1 81.12 333 PRO A N 1
ATOM 2471 C CA . PRO A 1 333 ? -15.133 -11.227 -10.523 1 81.12 333 PRO A CA 1
ATOM 2472 C C . PRO A 1 333 ? -14.484 -12.242 -11.461 1 81.12 333 PRO A C 1
ATOM 2474 O O . PRO A 1 333 ? -14.031 -13.297 -11.016 1 81.12 333 PRO A O 1
ATOM 2477 N N . MET A 1 334 ? -14.414 -11.93 -12.672 1 80.75 334 MET A N 1
ATOM 2478 C CA . MET A 1 334 ? -13.852 -12.875 -13.633 1 80.75 334 MET A CA 1
ATOM 2479 C C . MET A 1 334 ? -12.328 -12.875 -13.57 1 80.75 334 MET A C 1
ATOM 2481 O O . MET A 1 334 ? -11.688 -13.875 -13.891 1 80.75 334 MET A O 1
ATOM 2485 N N . ILE A 1 335 ? -11.828 -11.773 -13.086 1 83.69 335 ILE A N 1
ATOM 2486 C CA . ILE A 1 335 ? -10.375 -11.695 -13.188 1 83.69 335 ILE A CA 1
ATOM 2487 C C . ILE A 1 335 ? -9.781 -11.289 -11.844 1 83.69 335 ILE A C 1
ATOM 2489 O O . ILE A 1 335 ? -8.57 -11.391 -11.633 1 83.69 335 ILE A O 1
ATOM 2493 N N . GLY A 1 336 ? -10.68 -10.836 -10.992 1 85.75 336 GLY A N 1
ATOM 2494 C CA . GLY A 1 336 ? -10.219 -10.391 -9.688 1 85.75 336 GLY A CA 1
ATOM 2495 C C . GLY A 1 336 ? -9.945 -11.531 -8.727 1 85.75 336 GLY A C 1
ATOM 2496 O O . GLY A 1 336 ? -10.234 -12.688 -9.031 1 85.75 336 GLY A O 1
ATOM 2497 N N . TYR A 1 337 ? -9.289 -11.188 -7.652 1 92.44 337 TYR A N 1
ATOM 2498 C CA . TYR A 1 337 ? -9.016 -12.141 -6.578 1 92.44 337 TYR A CA 1
ATOM 2499 C C . TYR A 1 337 ? -10.312 -12.641 -5.953 1 92.44 337 TYR A C 1
ATOM 2501 O O . TYR A 1 337 ? -11.352 -11.977 -6.055 1 92.44 337 TYR A O 1
ATOM 2509 N N . GLY A 1 338 ? -10.312 -13.742 -5.418 1 91.62 338 GLY A N 1
ATOM 2510 C CA . GLY A 1 338 ? -11.5 -14.305 -4.781 1 91.62 338 GLY A CA 1
ATOM 2511 C C . GLY A 1 338 ? -12.07 -15.492 -5.527 1 91.62 338 GLY A C 1
ATOM 2512 O O . GLY A 1 338 ? -12.992 -16.156 -5.039 1 91.62 338 GLY A O 1
ATOM 2513 N N . ARG A 1 339 ? -11.531 -15.789 -6.609 1 88 339 ARG A N 1
ATOM 2514 C CA . ARG A 1 339 ? -12 -16.922 -7.402 1 88 339 ARG A CA 1
ATOM 2515 C C . ARG A 1 339 ? -10.969 -18.031 -7.441 1 88 339 ARG A C 1
ATOM 2517 O O . ARG A 1 339 ? -10.914 -18.812 -8.406 1 88 339 ARG A O 1
ATOM 2524 N N . ASN A 1 340 ? -10.18 -18.047 -6.5 1 90.44 340 ASN A N 1
ATOM 2525 C CA . ASN A 1 340 ? -9.094 -19.016 -6.43 1 90.44 340 ASN A CA 1
ATOM 2526 C C . ASN A 1 340 ? -9.609 -20.453 -6.523 1 90.44 340 ASN A C 1
ATOM 2528 O O . ASN A 1 340 ? -8.906 -21.344 -6.988 1 90.44 340 ASN A O 1
ATOM 2532 N N . GLY A 1 341 ? -10.844 -20.656 -6.125 1 89.88 341 GLY A N 1
ATOM 2533 C CA . GLY A 1 341 ? -11.445 -21.969 -6.125 1 89.88 341 GLY A CA 1
ATOM 2534 C C . GLY A 1 341 ? -11.68 -22.531 -7.52 1 89.88 341 GLY A C 1
ATOM 2535 O O . GLY A 1 341 ? -11.883 -23.734 -7.691 1 89.88 341 GLY A O 1
ATOM 2536 N N . HIS A 1 342 ? -11.617 -21.641 -8.469 1 87.88 342 HIS A N 1
ATOM 2537 C CA . HIS A 1 342 ? -11.812 -22.078 -9.852 1 87.88 342 HIS A CA 1
ATOM 2538 C C . HIS A 1 342 ? -10.766 -23.109 -10.25 1 87.88 342 HIS A C 1
ATOM 2540 O O . HIS A 1 342 ? -11.055 -24.031 -11.031 1 87.88 342 HIS A O 1
ATOM 2546 N N . GLU A 1 343 ? -9.578 -22.953 -9.719 1 90.19 343 GLU A N 1
ATOM 2547 C CA . GLU A 1 343 ? -8.5 -23.891 -10.023 1 90.19 343 GLU A CA 1
ATOM 2548 C C . GLU A 1 343 ? -8.844 -25.297 -9.539 1 90.19 343 GLU A C 1
ATOM 2550 O O . GLU A 1 343 ? -8.422 -26.281 -10.148 1 90.19 343 GLU A O 1
ATOM 2555 N N . VAL A 1 344 ? -9.602 -25.422 -8.453 1 86.19 344 VAL A N 1
ATOM 2556 C CA . VAL A 1 344 ? -10.016 -26.719 -7.922 1 86.19 344 VAL A CA 1
ATOM 2557 C C . VAL A 1 344 ? -10.922 -27.422 -8.922 1 86.19 344 VAL A C 1
ATOM 2559 O O . VAL A 1 344 ? -10.742 -28.609 -9.203 1 86.19 344 VAL A O 1
ATOM 2562 N N . SER A 1 345 ? -11.797 -26.656 -9.477 1 84 345 SER A N 1
ATOM 2563 C CA . SER A 1 345 ? -12.734 -27.219 -10.445 1 84 345 SER A CA 1
ATOM 2564 C C . SER A 1 345 ? -12.016 -27.656 -11.719 1 84 345 SER A C 1
ATOM 2566 O O . SER A 1 345 ? -12.344 -28.703 -12.289 1 84 345 SER A O 1
ATOM 2568 N N . LEU A 1 346 ? -11.055 -26.969 -12.078 1 80.19 346 LEU A N 1
ATOM 2569 C CA . LEU A 1 346 ? -10.328 -27.25 -13.312 1 80.19 346 LEU A CA 1
ATOM 2570 C C . LEU A 1 346 ? -9.438 -28.469 -13.148 1 80.19 346 LEU A C 1
ATOM 2572 O O . LEU A 1 346 ? -9.289 -29.266 -14.07 1 80.19 346 LEU A O 1
ATOM 2576 N N . GLY A 1 347 ? -8.852 -28.562 -12.016 1 79.81 347 GLY A N 1
ATOM 2577 C CA . GLY A 1 347 ? -8.047 -29.734 -11.727 1 79.81 347 GLY A CA 1
ATOM 2578 C C . GLY A 1 347 ? -8.867 -31.016 -11.672 1 79.81 347 GLY A C 1
ATOM 2579 O O . GLY A 1 347 ? -8.43 -32.062 -12.164 1 79.81 347 GLY A O 1
ATOM 2580 N N . SER A 1 348 ? -10.062 -30.906 -11.117 1 75.88 348 SER A N 1
ATOM 2581 C CA . SER A 1 348 ? -10.945 -32.062 -11.031 1 75.88 348 SER A CA 1
ATOM 2582 C C . SER A 1 348 ? -11.461 -32.469 -12.406 1 75.88 348 SER A C 1
ATOM 2584 O O . SER A 1 348 ? -11.656 -33.656 -12.68 1 75.88 348 SER A O 1
ATOM 2586 N N . GLY A 1 349 ? -11.594 -31.438 -13.25 1 72.06 349 GLY A N 1
ATOM 2587 C CA . GLY A 1 349 ? -12.078 -31.719 -14.594 1 72.06 349 GLY A CA 1
ATOM 2588 C C . GLY A 1 349 ? -11.023 -32.312 -15.5 1 72.06 349 GLY A C 1
ATOM 2589 O O . GLY A 1 349 ? -11.352 -32.906 -16.531 1 72.06 349 GLY A O 1
ATOM 2590 N N . ALA A 1 350 ? -9.859 -32.156 -15.133 1 68.12 350 ALA A N 1
ATOM 2591 C CA . ALA A 1 350 ? -8.758 -32.688 -15.93 1 68.12 350 ALA A CA 1
ATOM 2592 C C . ALA A 1 350 ? -8.531 -34.156 -15.633 1 68.12 350 ALA A C 1
ATOM 2594 O O . ALA A 1 350 ? -7.734 -34.812 -16.312 1 68.12 350 ALA A O 1
ATOM 2595 N N . ARG A 1 351 ? -9.195 -34.656 -14.68 1 65.38 351 ARG A N 1
ATOM 2596 C CA . ARG A 1 351 ? -9.086 -36.062 -14.344 1 65.38 351 ARG A CA 1
ATOM 2597 C C . ARG A 1 351 ? -9.922 -36.906 -15.289 1 65.38 351 ARG A C 1
ATOM 2599 O O . ARG A 1 351 ? -10.953 -36.469 -15.797 1 65.38 351 ARG A O 1
ATOM 2606 N N . MET B 1 1 ? -23.266 -1.816 6.203 1 31.66 1 MET B N 1
ATOM 2607 C CA . MET B 1 1 ? -23.219 -2.166 4.789 1 31.66 1 MET B CA 1
ATOM 2608 C C . MET B 1 1 ? -23.141 -0.916 3.92 1 31.66 1 MET B C 1
ATOM 2610 O O . MET B 1 1 ? -24.016 -0.058 3.973 1 31.66 1 MET B O 1
ATOM 2614 N N . HIS B 1 2 ? -21.922 -0.534 3.695 1 41.53 2 HIS B N 1
ATOM 2615 C CA . HIS B 1 2 ? -21.719 0.585 2.779 1 41.53 2 HIS B CA 1
ATOM 2616 C C . HIS B 1 2 ? -22.359 0.306 1.427 1 41.53 2 HIS B C 1
ATOM 2618 O O . HIS B 1 2 ? -22.078 -0.718 0.799 1 41.53 2 HIS B O 1
ATOM 2624 N N . ARG B 1 3 ? -23.625 0.615 1.297 1 48.19 3 ARG B N 1
ATOM 2625 C CA . ARG B 1 3 ? -24.281 0.418 0.008 1 48.19 3 ARG B CA 1
ATOM 2626 C C . ARG B 1 3 ? -23.797 1.449 -1.011 1 48.19 3 ARG B C 1
ATOM 2628 O O . ARG B 1 3 ? -23.75 2.645 -0.71 1 48.19 3 ARG B O 1
ATOM 2635 N N . MET B 1 4 ? -23.078 0.958 -1.834 1 54.28 4 MET B N 1
ATOM 2636 C CA . MET B 1 4 ? -22.859 1.835 -2.979 1 54.28 4 MET B CA 1
ATOM 2637 C C . MET B 1 4 ? -24.172 2.293 -3.588 1 54.28 4 MET B C 1
ATOM 2639 O O . MET B 1 4 ? -25 1.467 -3.967 1 54.28 4 MET B O 1
ATOM 2643 N N . LEU B 1 5 ? -24.531 3.473 -3.205 1 61.97 5 LEU B N 1
ATOM 2644 C CA . LEU B 1 5 ? -25.797 3.979 -3.742 1 61.97 5 LEU B CA 1
ATOM 2645 C C . LEU B 1 5 ? -25.641 4.387 -5.203 1 61.97 5 LEU B C 1
ATOM 2647 O O . LEU B 1 5 ? -25.328 5.547 -5.5 1 61.97 5 LEU B O 1
ATOM 2651 N N . THR B 1 6 ? -25.344 3.381 -5.996 1 63.62 6 THR B N 1
ATOM 2652 C CA . THR B 1 6 ? -25.156 3.684 -7.406 1 63.62 6 THR B CA 1
ATOM 2653 C C . THR B 1 6 ? -26.484 3.648 -8.156 1 63.62 6 THR B C 1
ATOM 2655 O O . THR B 1 6 ? -26.531 3.873 -9.367 1 63.62 6 THR B O 1
ATOM 2658 N N . ASP B 1 7 ? -27.516 3.527 -7.316 1 71.38 7 ASP B N 1
ATOM 2659 C CA . ASP B 1 7 ? -28.766 3.422 -8.055 1 71.38 7 ASP B CA 1
ATOM 2660 C C . ASP B 1 7 ? -29.406 4.793 -8.234 1 71.38 7 ASP B C 1
ATOM 2662 O O . ASP B 1 7 ? -28.906 5.797 -7.723 1 71.38 7 ASP B O 1
ATOM 2666 N N . ASP B 1 8 ? -30.328 4.895 -9.227 1 81.06 8 ASP B N 1
ATOM 2667 C CA . ASP B 1 8 ? -30.984 6.145 -9.586 1 81.06 8 ASP B CA 1
ATOM 2668 C C . ASP B 1 8 ? -32.156 6.438 -8.648 1 81.06 8 ASP B C 1
ATOM 2670 O O . ASP B 1 8 ? -32.969 7.332 -8.914 1 81.06 8 ASP B O 1
ATOM 2674 N N . ARG B 1 9 ? -32.094 5.773 -7.484 1 85.31 9 ARG B N 1
ATOM 2675 C CA . ARG B 1 9 ? -33.156 5.977 -6.523 1 85.31 9 ARG B CA 1
ATOM 2676 C C . ARG B 1 9 ? -32.938 7.234 -5.691 1 85.31 9 ARG B C 1
ATOM 2678 O O . ARG B 1 9 ? -31.797 7.656 -5.504 1 85.31 9 ARG B O 1
ATOM 2685 N N . LEU B 1 10 ? -34.062 7.797 -5.223 1 90.44 10 LEU B N 1
ATOM 2686 C CA . LEU B 1 10 ? -34.031 8.953 -4.336 1 90.44 10 LEU B CA 1
ATOM 2687 C C . LEU B 1 10 ? -33.906 8.516 -2.877 1 90.44 10 LEU B C 1
ATOM 2689 O O . LEU B 1 10 ? -34.656 7.637 -2.43 1 90.44 10 LEU B O 1
ATOM 2693 N N . TYR B 1 11 ? -32.969 9.195 -2.215 1 94.69 11 TYR B N 1
ATOM 2694 C CA . TYR B 1 11 ? -32.812 8.961 -0.785 1 94.69 11 TYR B CA 1
ATOM 2695 C C . TYR B 1 11 ? -32.969 10.258 -0 1 94.69 11 TYR B C 1
ATOM 2697 O O . TYR B 1 11 ? -32.75 11.352 -0.532 1 94.69 11 TYR B O 1
ATOM 2705 N N . ARG B 1 12 ? -33.5 10.016 1.176 1 95.5 12 ARG B N 1
ATOM 2706 C CA . ARG B 1 12 ? -33.75 11.172 2.025 1 95.5 12 ARG B CA 1
ATOM 2707 C C . ARG B 1 12 ? -33.344 10.891 3.469 1 95.5 12 ARG B C 1
ATOM 2709 O O . ARG B 1 12 ? -33.531 9.781 3.969 1 95.5 12 ARG B O 1
ATOM 2716 N N . VAL B 1 13 ? -32.719 11.867 4.078 1 96.62 13 VAL B N 1
ATOM 2717 C CA . VAL B 1 13 ? -32.469 11.867 5.516 1 96.62 13 VAL B CA 1
ATOM 2718 C C . VAL B 1 13 ? -33.25 13 6.176 1 96.62 13 VAL B C 1
ATOM 2720 O O . VAL B 1 13 ? -33.156 14.156 5.762 1 96.62 13 VAL B O 1
ATOM 2723 N N . ASP B 1 14 ? -34.062 12.617 7.055 1 97.12 14 ASP B N 1
ATOM 2724 C CA . ASP B 1 14 ? -34.656 13.586 7.969 1 97.12 14 ASP B CA 1
ATOM 2725 C C . ASP B 1 14 ? -33.875 13.688 9.266 1 97.12 14 ASP B C 1
ATOM 2727 O O . ASP B 1 14 ? -33.562 12.672 9.891 1 97.12 14 ASP B O 1
ATOM 2731 N N . ALA B 1 15 ? -33.531 14.938 9.594 1 98.12 15 ALA B N 1
ATOM 2732 C CA . ALA B 1 15 ? -32.719 15.133 10.789 1 98.12 15 ALA B CA 1
ATOM 2733 C C . ALA B 1 15 ? -33.406 16.047 11.797 1 98.12 15 ALA B C 1
ATOM 2735 O O . ALA B 1 15 ? -34.125 16.984 11.406 1 98.12 15 ALA B O 1
ATOM 2736 N N . ASP B 1 16 ? -33.25 15.711 13.047 1 98.38 16 ASP B N 1
ATOM 2737 C CA . ASP B 1 16 ? -33.719 16.656 14.07 1 98.38 16 ASP B CA 1
ATOM 2738 C C . ASP B 1 16 ? -33 18 13.93 1 98.38 16 ASP B C 1
ATOM 2740 O O . ASP B 1 16 ? -33.594 19.047 14.141 1 98.38 16 ASP B O 1
ATOM 2744 N N . LEU B 1 17 ? -31.766 17.953 13.602 1 98.06 17 LEU B N 1
ATOM 2745 C CA . LEU B 1 17 ? -30.953 19.141 13.383 1 98.06 17 LEU B CA 1
ATOM 2746 C C . LEU B 1 17 ? -30.078 18.984 12.141 1 98.06 17 LEU B C 1
ATOM 2748 O O . LEU B 1 17 ? -29.297 18.031 12.047 1 98.06 17 LEU B O 1
ATOM 2752 N N . LEU B 1 18 ? -30.25 19.891 11.219 1 97.5 18 LEU B N 1
ATOM 2753 C CA . LEU B 1 18 ? -29.375 19.984 10.055 1 97.5 18 LEU B CA 1
ATOM 2754 C C . LEU B 1 18 ? -28.359 21.109 10.234 1 97.5 18 LEU B C 1
ATOM 2756 O O . LEU B 1 18 ? -28.734 22.281 10.398 1 97.5 18 LEU B O 1
ATOM 2760 N N . ILE B 1 19 ? -27.125 20.766 10.367 1 95.44 19 ILE B N 1
ATOM 2761 C CA . ILE B 1 19 ? -26.047 21.75 10.391 1 95.44 19 ILE B CA 1
ATOM 2762 C C . ILE B 1 19 ? -25.516 21.969 8.977 1 95.44 19 ILE B C 1
ATOM 2764 O O . ILE B 1 19 ? -24.797 21.109 8.438 1 95.44 19 ILE B O 1
ATOM 2768 N N . PRO B 1 20 ? -25.828 23.078 8.492 1 90.44 20 PRO B N 1
ATOM 2769 C CA . PRO B 1 20 ? -25.375 23.312 7.113 1 90.44 20 PRO B CA 1
ATOM 2770 C C . PRO B 1 20 ? -23.891 23.688 7.035 1 90.44 20 PRO B C 1
ATOM 2772 O O . PRO B 1 20 ? -23.266 23.953 8.062 1 90.44 20 PRO B O 1
ATOM 2775 N N . GLY B 1 21 ? -23.219 23.594 5.906 1 84.19 21 GLY B N 1
ATOM 2776 C CA . GLY B 1 21 ? -21.844 23.984 5.719 1 84.19 21 GLY B CA 1
ATOM 2777 C C . GLY B 1 21 ? -21.562 25.438 6.07 1 84.19 21 GLY B C 1
ATOM 2778 O O . GLY B 1 21 ? -20.469 25.781 6.527 1 84.19 21 GLY B O 1
ATOM 2779 N N . LYS B 1 22 ? -22.531 26.203 5.844 1 87.56 22 LYS B N 1
ATOM 2780 C CA . LYS B 1 22 ? -22.484 27.625 6.18 1 87.56 22 LYS B CA 1
ATOM 2781 C C . LYS B 1 22 ? -23.828 28.109 6.703 1 87.56 22 LYS B C 1
ATOM 2783 O O . LYS B 1 22 ? -24.875 27.719 6.184 1 87.56 22 LYS B O 1
ATOM 2788 N N . GLY B 1 23 ? -23.797 28.922 7.715 1 89.88 23 GLY B N 1
ATOM 2789 C CA . GLY B 1 23 ? -25.016 29.484 8.273 1 89.88 23 GLY B CA 1
ATOM 2790 C C . GLY B 1 23 ? -25.453 28.797 9.555 1 89.88 23 GLY B C 1
ATOM 2791 O O . GLY B 1 23 ? -24.719 27.984 10.117 1 89.88 23 GLY B O 1
ATOM 2792 N N . ASP B 1 24 ? -26.656 29.109 9.992 1 94.25 24 ASP B N 1
ATOM 2793 C CA . ASP B 1 24 ? -27.172 28.609 11.258 1 94.25 24 ASP B CA 1
ATOM 2794 C C . ASP B 1 24 ? -27.781 27.219 11.086 1 94.25 24 ASP B C 1
ATOM 2796 O O . ASP B 1 24 ? -28.297 26.891 10.023 1 94.25 24 ASP B O 1
ATOM 2800 N N . PRO B 1 25 ? -27.719 26.438 12.125 1 96.5 25 PRO B N 1
ATOM 2801 C CA . PRO B 1 25 ? -28.391 25.141 12.094 1 96.5 25 PRO B CA 1
ATOM 2802 C C . PRO B 1 25 ? -29.891 25.266 11.828 1 96.5 25 PRO B C 1
ATOM 2804 O O . PRO B 1 25 ? -30.5 26.266 12.195 1 96.5 25 PRO B O 1
ATOM 2807 N N . ILE B 1 26 ? -30.453 24.234 11.164 1 97 26 ILE B N 1
ATOM 2808 C CA . ILE B 1 26 ? -31.875 24.188 10.797 1 97 26 ILE B CA 1
ATOM 2809 C C . ILE B 1 26 ? -32.562 23.078 11.594 1 97 26 ILE B C 1
ATOM 2811 O O . ILE B 1 26 ? -32.344 21.891 11.359 1 97 26 ILE B O 1
ATOM 2815 N N . PRO B 1 27 ? -33.406 23.516 12.477 1 97.75 27 PRO B N 1
ATOM 2816 C CA . PRO B 1 27 ? -34.219 22.469 13.156 1 97.75 27 PRO B CA 1
ATOM 2817 C C . PRO B 1 27 ? -35.125 21.719 12.195 1 97.75 27 PRO B C 1
ATOM 2819 O O . PRO B 1 27 ? -35.719 22.328 11.289 1 97.75 27 PRO B O 1
ATOM 2822 N N . HIS B 1 28 ? -35.25 20.469 12.359 1 97.88 28 HIS B N 1
ATOM 2823 C CA . HIS B 1 28 ? -36.094 19.594 11.539 1 97.88 28 HIS B CA 1
ATOM 2824 C C . HIS B 1 28 ? -35.719 19.734 10.062 1 97.88 28 HIS B C 1
ATOM 2826 O O . HIS B 1 28 ? -36.594 20.047 9.242 1 97.88 28 HIS B O 1
ATOM 2832 N N . GLY B 1 29 ? -34.469 19.406 9.75 1 97.31 29 GLY B N 1
ATOM 2833 C CA . GLY B 1 29 ? -33.969 19.531 8.398 1 97.31 29 GLY B CA 1
ATOM 2834 C C . GLY B 1 29 ? -34.062 18.25 7.594 1 97.31 29 GLY B C 1
ATOM 2835 O O . GLY B 1 29 ? -34.438 17.203 8.133 1 97.31 29 GLY B O 1
ATOM 2836 N N . ALA B 1 30 ? -33.844 18.391 6.309 1 97.19 30 ALA B N 1
ATOM 2837 C CA . ALA B 1 30 ? -33.844 17.234 5.406 1 97.19 30 ALA B CA 1
ATOM 2838 C C . ALA B 1 30 ? -32.781 17.406 4.32 1 97.19 30 ALA B C 1
ATOM 2840 O O . ALA B 1 30 ? -32.469 18.531 3.91 1 97.19 30 ALA B O 1
ATOM 2841 N N . VAL B 1 31 ? -32.219 16.328 3.982 1 96.69 31 VAL B N 1
ATOM 2842 C CA . VAL B 1 31 ? -31.312 16.266 2.84 1 96.69 31 VAL B CA 1
ATOM 2843 C C . VAL B 1 31 ? -31.781 15.164 1.881 1 96.69 31 VAL B C 1
ATOM 2845 O O . VAL B 1 31 ? -32 14.023 2.293 1 96.69 31 VAL B O 1
ATOM 2848 N N . VAL B 1 32 ? -32 15.539 0.614 1 96.06 32 VAL B N 1
ATOM 2849 C CA . VAL B 1 32 ? -32.406 14.586 -0.421 1 96.06 32 VAL B CA 1
ATOM 2850 C C . VAL B 1 32 ? -31.297 14.461 -1.46 1 96.06 32 VAL B C 1
ATOM 2852 O O . VAL B 1 32 ? -30.719 15.469 -1.896 1 96.06 32 VAL B O 1
ATOM 2855 N N . TRP B 1 33 ? -30.859 13.242 -1.743 1 93.31 33 TRP B N 1
ATOM 2856 C CA . TRP B 1 33 ? -29.844 13.062 -2.771 1 93.31 33 TRP B CA 1
ATOM 2857 C C . TRP B 1 33 ? -30.203 11.922 -3.709 1 93.31 33 TRP B C 1
ATOM 2859 O O . TRP B 1 33 ? -31.062 11.094 -3.389 1 93.31 33 TRP B O 1
ATOM 2869 N N . GLN B 1 34 ? -29.781 12.016 -4.887 1 90.44 34 GLN B N 1
ATOM 2870 C CA . GLN B 1 34 ? -29.875 11.023 -5.949 1 90.44 34 GLN B CA 1
ATOM 2871 C C . GLN B 1 34 ? -28.531 10.781 -6.609 1 90.44 34 GLN B C 1
ATOM 2873 O O . GLN B 1 34 ? -27.859 11.734 -7.043 1 90.44 34 GLN B O 1
ATOM 2878 N N . CYS B 1 35 ? -28.125 9.516 -6.672 1 83.44 35 CYS B N 1
ATOM 2879 C CA . CYS B 1 35 ? -26.797 9.18 -7.16 1 83.44 35 CYS B CA 1
ATOM 2880 C C . CYS B 1 35 ? -25.719 9.961 -6.41 1 83.44 35 CYS B C 1
ATOM 2882 O O . CYS B 1 35 ? -25.672 9.93 -5.18 1 83.44 35 CYS B O 1
ATOM 2884 N N . LYS B 1 36 ? -24.938 10.742 -7.043 1 83.44 36 LYS B N 1
ATOM 2885 C CA . LYS B 1 36 ? -23.844 11.461 -6.418 1 83.44 36 LYS B CA 1
ATOM 2886 C C . LYS B 1 36 ? -24.172 12.945 -6.258 1 83.44 36 LYS B C 1
ATOM 2888 O O . LYS B 1 36 ? -23.281 13.766 -6.062 1 83.44 36 LYS B O 1
ATOM 2893 N N . THR B 1 37 ? -25.625 13.203 -6.238 1 90.69 37 THR B N 1
ATOM 2894 C CA . THR B 1 37 ? -26 14.609 -6.246 1 90.69 37 THR B CA 1
ATOM 2895 C C . THR B 1 37 ? -27.016 14.906 -5.148 1 90.69 37 THR B C 1
ATOM 2897 O O . THR B 1 37 ? -28.031 14.219 -5.035 1 90.69 37 THR B O 1
ATOM 2900 N N . ILE B 1 38 ? -26.734 15.93 -4.391 1 92.81 38 ILE B N 1
ATOM 2901 C CA . ILE B 1 38 ? -27.719 16.422 -3.432 1 92.81 38 ILE B CA 1
ATOM 2902 C C . ILE B 1 38 ? -28.766 17.266 -4.156 1 92.81 38 ILE B C 1
ATOM 2904 O O . ILE B 1 38 ? -28.438 18.234 -4.844 1 92.81 38 ILE B O 1
ATOM 2908 N N . ARG B 1 39 ? -29.953 16.906 -3.98 1 94.5 39 ARG B N 1
ATOM 2909 C CA . ARG B 1 39 ? -31.047 17.531 -4.699 1 94.5 39 ARG B CA 1
ATOM 2910 C C . ARG B 1 39 ? -31.75 18.562 -3.816 1 94.5 39 ARG B C 1
ATOM 2912 O O . ARG B 1 39 ? -32.375 19.5 -4.324 1 94.5 39 ARG B O 1
ATOM 2919 N N . TYR B 1 40 ? -31.719 18.391 -2.539 1 95.31 40 TYR B N 1
ATOM 2920 C CA . TYR B 1 40 ? -32.344 19.297 -1.577 1 95.31 40 TYR B CA 1
ATOM 2921 C C . TYR B 1 40 ? -31.641 19.219 -0.226 1 95.31 40 TYR B C 1
ATOM 2923 O O . TYR B 1 40 ? -31.266 18.141 0.226 1 95.31 40 TYR B O 1
ATOM 2931 N N . ALA B 1 41 ? -31.406 20.297 0.412 1 96 41 ALA B N 1
ATOM 2932 C CA . ALA B 1 41 ? -30.953 20.406 1.797 1 96 41 ALA B CA 1
ATOM 2933 C C . ALA B 1 41 ? -31.578 21.625 2.477 1 96 41 ALA B C 1
ATOM 2935 O O . ALA B 1 41 ? -31.391 22.766 2.041 1 96 41 ALA B O 1
ATOM 2936 N N . GLY B 1 42 ? -32.375 21.391 3.404 1 95.75 42 GLY B N 1
ATOM 2937 C CA . GLY B 1 42 ? -33.094 22.469 4.062 1 95.75 42 GLY B CA 1
ATOM 2938 C C . GLY B 1 42 ? -34.125 21.969 5.055 1 95.75 42 GLY B C 1
ATOM 2939 O O . GLY B 1 42 ? -34.062 20.828 5.527 1 95.75 42 GLY B O 1
ATOM 2940 N N . PRO B 1 43 ? -35.031 22.938 5.371 1 96.69 43 PRO B N 1
ATOM 2941 C CA . PRO B 1 43 ? -36.094 22.516 6.285 1 96.69 43 PRO B CA 1
ATOM 2942 C C . PRO B 1 43 ? -36.938 21.375 5.723 1 96.69 43 PRO B C 1
ATOM 2944 O O . PRO B 1 43 ? -37.25 21.359 4.531 1 96.69 43 PRO B O 1
ATOM 2947 N N . ARG B 1 44 ? -37.25 20.469 6.531 1 96.25 44 ARG B N 1
ATOM 2948 C CA . ARG B 1 44 ? -38.062 19.312 6.133 1 96.25 44 ARG B CA 1
ATOM 2949 C C . ARG B 1 44 ? -39.375 19.766 5.492 1 96.25 44 ARG B C 1
ATOM 2951 O O . ARG B 1 44 ? -39.844 19.141 4.543 1 96.25 44 ARG B O 1
ATOM 2958 N N . SER B 1 45 ? -39.969 20.797 6.023 1 95.31 45 SER B N 1
ATOM 2959 C CA . SER B 1 45 ? -41.25 21.312 5.535 1 95.31 45 SER B CA 1
ATOM 2960 C C . SER B 1 45 ? -41.125 21.828 4.105 1 95.31 45 SER B C 1
ATOM 2962 O O . SER B 1 45 ? -42.125 21.969 3.406 1 95.31 45 SER B O 1
ATOM 2964 N N . GLY B 1 46 ? -39.906 22.094 3.691 1 95.56 46 GLY B N 1
ATOM 2965 C CA . GLY B 1 46 ? -39.688 22.656 2.369 1 95.56 46 GLY B CA 1
ATOM 2966 C C . GLY B 1 46 ? -39.344 21.609 1.326 1 95.56 46 GLY B C 1
ATOM 2967 O O . GLY B 1 46 ? -39.062 21.938 0.172 1 95.56 46 GLY B O 1
ATOM 2968 N N . VAL B 1 47 ? -39.375 20.359 1.635 1 95.94 47 VAL B N 1
ATOM 2969 C CA . VAL B 1 47 ? -39.031 19.297 0.697 1 95.94 47 VAL B CA 1
ATOM 2970 C C . VAL B 1 47 ? -40.031 19.266 -0.456 1 95.94 47 VAL B C 1
ATOM 2972 O O . VAL B 1 47 ? -41.219 19.156 -0.236 1 95.94 47 VAL B O 1
ATOM 2975 N N . PRO B 1 48 ? -39.438 19.375 -1.616 1 95.12 48 PRO B N 1
ATOM 2976 C CA . PRO B 1 48 ? -40.344 19.344 -2.771 1 95.12 48 PRO B CA 1
ATOM 2977 C C . PRO B 1 48 ? -41.188 18.062 -2.834 1 95.12 48 PRO B C 1
ATOM 2979 O O . PRO B 1 48 ? -40.719 16.984 -2.439 1 95.12 48 PRO B O 1
ATOM 2982 N N . THR B 1 49 ? -42.312 18.203 -3.432 1 94.12 49 THR B N 1
ATOM 2983 C CA . THR B 1 49 ? -43.281 17.109 -3.52 1 94.12 49 THR B CA 1
ATOM 2984 C C . THR B 1 49 ? -42.688 15.953 -4.332 1 94.12 49 THR B C 1
ATOM 2986 O O . THR B 1 49 ? -42.969 14.789 -4.047 1 94.12 49 THR B O 1
ATOM 2989 N N . GLU B 1 50 ? -41.844 16.312 -5.285 1 92.69 50 GLU B N 1
ATOM 2990 C CA . GLU B 1 50 ? -41.281 15.297 -6.168 1 92.69 50 GLU B CA 1
ATOM 2991 C C . GLU B 1 50 ? -40.312 14.391 -5.422 1 92.69 50 GLU B C 1
ATOM 2993 O O . GLU B 1 50 ? -39.969 13.305 -5.902 1 92.69 50 GLU B O 1
ATOM 2998 N N . PHE B 1 51 ? -39.906 14.828 -4.219 1 92.88 51 PHE B N 1
ATOM 2999 C CA . PHE B 1 51 ? -38.969 14.039 -3.455 1 92.88 51 PHE B CA 1
ATOM 3000 C C . PHE B 1 51 ? -39.656 13.289 -2.322 1 92.88 51 PHE B C 1
ATOM 3002 O O . PHE B 1 51 ? -39 12.609 -1.526 1 92.88 51 PHE B O 1
ATOM 3009 N N . GLN B 1 52 ? -40.969 13.289 -2.162 1 86.69 52 GLN B N 1
ATOM 3010 C CA . GLN B 1 52 ? -41.719 12.703 -1.046 1 86.69 52 GLN B CA 1
ATOM 3011 C C . GLN B 1 52 ? -41.656 11.18 -1.08 1 86.69 52 GLN B C 1
ATOM 3013 O O . GLN B 1 52 ? -41.781 10.531 -0.045 1 86.69 52 GLN B O 1
ATOM 3018 N N . GLY B 1 53 ? -41.344 10.547 -2.213 1 86.5 53 GLY B N 1
ATOM 3019 C CA . GLY B 1 53 ? -41.281 9.102 -2.328 1 86.5 53 GLY B CA 1
ATOM 3020 C C . GLY B 1 53 ? -39.906 8.539 -2.08 1 86.5 53 GLY B C 1
ATOM 3021 O O . GLY B 1 53 ? -39.688 7.34 -2.223 1 86.5 53 GLY B O 1
ATOM 3022 N N . ALA B 1 54 ? -39.062 9.414 -1.573 1 92.5 54 ALA B N 1
ATOM 3023 C CA . ALA B 1 54 ? -37.688 8.984 -1.357 1 92.5 54 ALA B CA 1
ATOM 3024 C C . ALA B 1 54 ? -37.594 8.008 -0.189 1 92.5 54 ALA B C 1
ATOM 3026 O O . ALA B 1 54 ? -38.375 8.086 0.761 1 92.5 54 ALA B O 1
ATOM 3027 N N . THR B 1 55 ? -36.75 6.953 -0.299 1 93.69 55 THR B N 1
ATOM 3028 C CA . THR B 1 55 ? -36.406 6.121 0.852 1 93.69 55 THR B CA 1
ATOM 3029 C C . THR B 1 55 ? -35.812 6.965 1.97 1 93.69 55 THR B C 1
ATOM 3031 O O . THR B 1 55 ? -34.719 7.527 1.813 1 93.69 55 THR B O 1
ATOM 3034 N N . THR B 1 56 ? -36.594 6.945 3.088 1 94.31 56 THR B N 1
ATOM 3035 C CA . THR B 1 56 ? -36.25 7.949 4.094 1 94.31 56 THR B CA 1
ATOM 3036 C C . THR B 1 56 ? -35.719 7.285 5.363 1 94.31 56 THR B C 1
ATOM 3038 O O . THR B 1 56 ? -36.25 6.266 5.805 1 94.31 56 THR B O 1
ATOM 3041 N N . THR B 1 57 ? -34.625 7.836 5.824 1 95.69 57 THR B N 1
ATOM 3042 C CA . THR B 1 57 ? -34.062 7.473 7.121 1 95.69 57 THR B CA 1
ATOM 3043 C C . THR B 1 57 ? -34.031 8.68 8.055 1 95.69 57 THR B C 1
ATOM 3045 O O . THR B 1 57 ? -33.844 9.805 7.617 1 95.69 57 THR B O 1
ATOM 3048 N N . HIS B 1 58 ? -34.312 8.469 9.328 1 97.31 58 HIS B N 1
ATOM 3049 C CA . HIS B 1 58 ? -34.281 9.539 10.328 1 97.31 58 HIS B CA 1
ATOM 3050 C C . HIS B 1 58 ? -33 9.469 11.156 1 97.31 58 HIS B C 1
ATOM 3052 O O . HIS B 1 58 ? -32.562 8.391 11.555 1 97.31 58 HIS B O 1
ATOM 3058 N N . VAL B 1 59 ? -32.344 10.641 11.344 1 97.31 59 VAL B N 1
ATOM 3059 C CA . VAL B 1 59 ? -31.156 10.727 12.188 1 97.31 59 VAL B CA 1
ATOM 3060 C C . VAL B 1 59 ? -31.281 11.93 13.125 1 97.31 59 VAL B C 1
ATOM 3062 O O . VAL B 1 59 ? -32.031 12.859 12.852 1 97.31 59 VAL B O 1
ATOM 3065 N N . PRO B 1 60 ? -30.609 11.898 14.211 1 97.69 60 PRO B N 1
ATOM 3066 C CA . PRO B 1 60 ? -30.656 13.062 15.102 1 97.69 60 PRO B CA 1
ATOM 3067 C C . PRO B 1 60 ? -30 14.297 14.492 1 97.69 60 PRO B C 1
ATOM 3069 O O . PRO B 1 60 ? -30.547 15.398 14.594 1 97.69 60 PRO B O 1
ATOM 3072 N N . VAL B 1 61 ? -28.859 14.164 13.922 1 96.88 61 VAL B N 1
ATOM 3073 C CA . VAL B 1 61 ? -28.094 15.266 13.344 1 96.88 61 VAL B CA 1
ATOM 3074 C C . VAL B 1 61 ? -27.547 14.859 11.984 1 96.88 61 VAL B C 1
ATOM 3076 O O . VAL B 1 61 ? -27.156 13.711 11.781 1 96.88 61 VAL B O 1
ATOM 3079 N N . VAL B 1 62 ? -27.594 15.844 11.023 1 96.38 62 VAL B N 1
ATOM 3080 C CA . VAL B 1 62 ? -26.938 15.648 9.734 1 96.38 62 VAL B CA 1
ATOM 3081 C C . VAL B 1 62 ? -26.094 16.875 9.391 1 96.38 62 VAL B C 1
ATOM 3083 O O . VAL B 1 62 ? -26.5 18 9.641 1 96.38 62 VAL B O 1
ATOM 3086 N N . MET B 1 63 ? -24.938 16.625 9.062 1 95 63 MET B N 1
ATOM 3087 C CA . MET B 1 63 ? -24.031 17.703 8.656 1 95 63 MET B CA 1
ATOM 3088 C C . MET B 1 63 ? -23.156 17.281 7.484 1 95 63 MET B C 1
ATOM 3090 O O . MET B 1 63 ? -23.031 16.078 7.211 1 95 63 MET B O 1
ATOM 3094 N N . PRO B 1 64 ? -22.609 18.266 6.746 1 94.38 64 PRO B N 1
ATOM 3095 C CA . PRO B 1 64 ? -21.609 17.875 5.734 1 94.38 64 PRO B CA 1
ATOM 3096 C C . PRO B 1 64 ? -20.391 17.188 6.34 1 94.38 64 PRO B C 1
ATOM 3098 O O . PRO B 1 64 ? -20.094 17.375 7.523 1 94.38 64 PRO B O 1
ATOM 3101 N N . GLY B 1 65 ? -19.734 16.359 5.566 1 94.62 65 GLY B N 1
ATOM 3102 C CA . GLY B 1 65 ? -18.469 15.789 5.988 1 94.62 65 GLY B CA 1
ATOM 3103 C C . GLY B 1 65 ? -17.422 16.844 6.332 1 94.62 65 GLY B C 1
ATOM 3104 O O . GLY B 1 65 ? -17.344 17.875 5.676 1 94.62 65 GLY B O 1
ATOM 3105 N N . MET B 1 66 ? -16.625 16.609 7.289 1 95.81 66 MET B N 1
ATOM 3106 C CA . MET B 1 66 ? -15.648 17.578 7.777 1 95.81 66 MET B CA 1
ATOM 3107 C C . MET B 1 66 ? -14.32 17.438 7.043 1 95.81 66 MET B C 1
ATOM 3109 O O . MET B 1 66 ? -14.125 16.484 6.293 1 95.81 66 MET B O 1
ATOM 3113 N N . TRP B 1 67 ? -13.492 18.516 7.277 1 96.88 67 TRP B N 1
ATOM 3114 C CA . TRP B 1 67 ? -12.133 18.516 6.73 1 96.88 67 TRP B CA 1
ATOM 3115 C C . TRP B 1 67 ? -11.102 18.375 7.84 1 96.88 67 TRP B C 1
ATOM 3117 O O . TRP B 1 67 ? -11.227 18.984 8.906 1 96.88 67 TRP B O 1
ATOM 3127 N N . ASP B 1 68 ? -10.164 17.547 7.609 1 98.06 68 ASP B N 1
ATOM 3128 C CA . ASP B 1 68 ? -8.898 17.625 8.344 1 98.06 68 ASP B CA 1
ATOM 3129 C C . ASP B 1 68 ? -7.809 18.266 7.488 1 98.06 68 ASP B C 1
ATOM 3131 O O . ASP B 1 68 ? -7.289 17.625 6.566 1 98.06 68 ASP B O 1
ATOM 3135 N N . CYS B 1 69 ? -7.367 19.406 7.879 1 98.44 69 CYS B N 1
ATOM 3136 C CA . CYS B 1 69 ? -6.559 20.234 6.984 1 98.44 69 CYS B CA 1
ATOM 3137 C C . CYS B 1 69 ? -5.07 19.984 7.211 1 98.44 69 CYS B C 1
ATOM 3139 O O . CYS B 1 69 ? -4.23 20.688 6.641 1 98.44 69 CYS B O 1
ATOM 3141 N N . HIS B 1 70 ? -4.715 19.047 8.055 1 98.69 70 HIS B N 1
ATOM 3142 C CA . HIS B 1 70 ? -3.32 18.672 8.266 1 98.69 70 HIS B CA 1
ATOM 3143 C C . HIS B 1 70 ? -3.207 17.234 8.758 1 98.69 70 HIS B C 1
ATOM 3145 O O . HIS B 1 70 ? -3.41 16.953 9.938 1 98.69 70 HIS B O 1
ATOM 3151 N N . ILE B 1 71 ? -2.844 16.375 7.852 1 98 71 ILE B N 1
ATOM 3152 C CA . ILE B 1 71 ? -2.689 14.969 8.188 1 98 71 ILE B CA 1
ATOM 3153 C C . ILE B 1 71 ? -1.577 14.352 7.348 1 98 71 ILE B C 1
ATOM 3155 O O . ILE B 1 71 ? -1.054 14.992 6.434 1 98 71 ILE B O 1
ATOM 3159 N N . HIS B 1 72 ? -1.106 13.148 7.699 1 98.19 72 HIS B N 1
ATOM 3160 C CA . HIS B 1 72 ? -0.078 12.422 6.965 1 98.19 72 HIS B CA 1
ATOM 3161 C C . HIS B 1 72 ? -0.434 10.945 6.832 1 98.19 72 HIS B C 1
ATOM 3163 O O . HIS B 1 72 ? -0.697 10.273 7.832 1 98.19 72 HIS B O 1
ATOM 3169 N N . PHE B 1 73 ? -0.456 10.43 5.633 1 98.19 73 PHE B N 1
ATOM 3170 C CA . PHE B 1 73 ? -0.529 8.992 5.406 1 98.19 73 PHE B CA 1
ATOM 3171 C C . PHE B 1 73 ? 0.84 8.43 5.047 1 98.19 73 PHE B C 1
ATOM 3173 O O . PHE B 1 73 ? 1.193 8.352 3.867 1 98.19 73 PHE B O 1
ATOM 3180 N N . LEU B 1 74 ? 1.538 7.969 6.09 1 97.88 74 LEU B N 1
ATOM 3181 C CA . LEU B 1 74 ? 2.924 7.539 5.93 1 97.88 74 LEU B CA 1
ATOM 3182 C C . LEU B 1 74 ? 3.066 6.047 6.199 1 97.88 74 LEU B C 1
ATOM 3184 O O . LEU B 1 74 ? 4.102 5.449 5.891 1 97.88 74 LEU B O 1
ATOM 3188 N N . GLY B 1 75 ? 2.072 5.449 6.789 1 96.94 75 GLY B N 1
ATOM 3189 C CA . GLY B 1 75 ? 2.182 4.066 7.223 1 96.94 75 GLY B CA 1
ATOM 3190 C C . GLY B 1 75 ? 3.166 3.873 8.359 1 96.94 75 GLY B C 1
ATOM 3191 O O . GLY B 1 75 ? 3.643 2.762 8.594 1 96.94 75 GLY B O 1
ATOM 3192 N N . ALA B 1 76 ? 3.539 4.938 9.039 1 94.44 76 ALA B N 1
ATOM 3193 C CA . ALA B 1 76 ? 4.539 4.902 10.102 1 94.44 76 ALA B CA 1
ATOM 3194 C C . ALA B 1 76 ? 3.936 4.398 11.406 1 94.44 76 ALA B C 1
ATOM 3196 O O . ALA B 1 76 ? 2.809 4.754 11.758 1 94.44 76 ALA B O 1
ATOM 3197 N N . THR B 1 77 ? 4.703 3.623 12.156 1 93 77 THR B N 1
ATOM 3198 C CA . THR B 1 77 ? 4.211 3.062 13.406 1 93 77 THR B CA 1
ATOM 3199 C C . THR B 1 77 ? 4.949 3.672 14.594 1 93 77 THR B C 1
ATOM 3201 O O . THR B 1 77 ? 4.758 3.24 15.734 1 93 77 THR B O 1
ATOM 3204 N N . ALA B 1 78 ? 5.828 4.559 14.367 1 90.69 78 ALA B N 1
ATOM 3205 C CA . ALA B 1 78 ? 6.57 5.293 15.391 1 90.69 78 ALA B CA 1
ATOM 3206 C C . ALA B 1 78 ? 6.719 6.762 15.008 1 90.69 78 ALA B C 1
ATOM 3208 O O . ALA B 1 78 ? 6.602 7.121 13.828 1 90.69 78 ALA B O 1
ATOM 3209 N N . ALA B 1 79 ? 6.883 7.582 15.969 1 90.94 79 ALA B N 1
ATOM 3210 C CA . ALA B 1 79 ? 7.02 9.016 15.742 1 90.94 79 ALA B CA 1
ATOM 3211 C C . ALA B 1 79 ? 8.484 9.414 15.602 1 90.94 79 ALA B C 1
ATOM 3213 O O . ALA B 1 79 ? 9 10.203 16.406 1 90.94 79 ALA B O 1
ATOM 3214 N N . THR B 1 80 ? 9.117 8.906 14.664 1 91.62 80 THR B N 1
ATOM 3215 C CA . THR B 1 80 ? 10.492 9.227 14.305 1 91.62 80 THR B CA 1
ATOM 3216 C C . THR B 1 80 ? 10.633 9.391 12.797 1 91.62 80 THR B C 1
ATOM 3218 O O . THR B 1 80 ? 9.914 8.758 12.031 1 91.62 80 THR B O 1
ATOM 3221 N N . MET B 1 81 ? 11.555 10.18 12.445 1 93 81 MET B N 1
ATOM 3222 C CA . MET B 1 81 ? 11.797 10.359 11.016 1 93 81 MET B CA 1
ATOM 3223 C C . MET B 1 81 ? 12.289 9.07 10.375 1 93 81 MET B C 1
ATOM 3225 O O . MET B 1 81 ? 11.984 8.789 9.211 1 93 81 MET B O 1
ATOM 3229 N N . ASN B 1 82 ? 13 8.281 11.148 1 93 82 ASN B N 1
ATOM 3230 C CA . ASN B 1 82 ? 13.523 7.012 10.648 1 93 82 ASN B CA 1
ATOM 3231 C C . ASN B 1 82 ? 12.391 6.059 10.266 1 93 82 ASN B C 1
ATOM 3233 O O . ASN B 1 82 ? 12.562 5.223 9.375 1 93 82 ASN B O 1
ATOM 3237 N N . ALA B 1 83 ? 11.273 6.184 10.922 1 93.31 83 ALA B N 1
ATOM 3238 C CA . ALA B 1 83 ? 10.141 5.312 10.617 1 93.31 83 ALA B CA 1
ATOM 3239 C C . ALA B 1 83 ? 9.711 5.453 9.164 1 93.31 83 ALA B C 1
ATOM 3241 O O . ALA B 1 83 ? 9.234 4.492 8.555 1 93.31 83 ALA B O 1
ATOM 3242 N N . ILE B 1 84 ? 9.914 6.617 8.602 1 94.62 84 ILE B N 1
ATOM 3243 C CA . ILE B 1 84 ? 9.531 6.863 7.215 1 94.62 84 ILE B CA 1
ATOM 3244 C C . ILE B 1 84 ? 10.469 6.105 6.277 1 94.62 84 ILE B C 1
ATOM 3246 O O . ILE B 1 84 ? 10.016 5.406 5.367 1 94.62 84 ILE B O 1
ATOM 3250 N N . VAL B 1 85 ? 11.758 6.176 6.574 1 95.19 85 VAL B N 1
ATOM 3251 C CA . VAL B 1 85 ? 12.797 5.582 5.73 1 95.19 85 VAL B CA 1
ATOM 3252 C C . VAL B 1 85 ? 12.75 4.059 5.859 1 95.19 85 VAL B C 1
ATOM 3254 O O . VAL B 1 85 ? 13 3.344 4.883 1 95.19 85 VAL B O 1
ATOM 3257 N N . ASP B 1 86 ? 12.375 3.609 7.004 1 94.62 86 ASP B N 1
ATOM 3258 C CA . ASP B 1 86 ? 12.484 2.188 7.32 1 94.62 86 ASP B CA 1
ATOM 3259 C C . ASP B 1 86 ? 11.242 1.428 6.859 1 94.62 86 ASP B C 1
ATOM 3261 O O . ASP B 1 86 ? 11.203 0.198 6.922 1 94.62 86 ASP B O 1
ATOM 3265 N N . THR B 1 87 ? 10.266 2.076 6.438 1 96.19 87 THR B N 1
ATOM 3266 C CA . THR B 1 87 ? 9.039 1.42 6 1 96.19 87 THR B CA 1
ATOM 3267 C C . THR B 1 87 ? 9 1.311 4.48 1 96.19 87 THR B C 1
ATOM 3269 O O . THR B 1 87 ? 8.898 2.322 3.781 1 96.19 87 THR B O 1
ATOM 3272 N N . PRO B 1 88 ? 9.07 0.024 3.953 1 97.38 88 PRO B N 1
ATOM 3273 C CA . PRO B 1 88 ? 8.914 -0.116 2.504 1 97.38 88 PRO B CA 1
ATOM 3274 C C . PRO B 1 88 ? 7.633 0.531 1.98 1 97.38 88 PRO B C 1
ATOM 3276 O O . PRO B 1 88 ? 6.602 0.502 2.656 1 97.38 88 PRO B O 1
ATOM 3279 N N . GLN B 1 89 ? 7.695 1.122 0.781 1 98.12 89 GLN B N 1
ATOM 3280 C CA . GLN B 1 89 ? 6.605 1.933 0.249 1 98.12 89 GLN B CA 1
ATOM 3281 C C . GLN B 1 89 ? 5.328 1.109 0.103 1 98.12 89 GLN B C 1
ATOM 3283 O O . GLN B 1 89 ? 4.234 1.593 0.401 1 98.12 89 GLN B O 1
ATOM 3288 N N . ALA B 1 90 ? 5.461 -0.15 -0.375 1 98.5 90 ALA B N 1
ATOM 3289 C CA . ALA B 1 90 ? 4.281 -1 -0.52 1 98.5 90 ALA B CA 1
ATOM 3290 C C . ALA B 1 90 ? 3.641 -1.281 0.836 1 98.5 90 ALA B C 1
ATOM 3292 O O . ALA B 1 90 ? 2.412 -1.315 0.953 1 98.5 90 ALA B O 1
ATOM 3293 N N . LEU B 1 91 ? 4.449 -1.536 1.84 1 98.31 91 LEU B N 1
ATOM 3294 C CA . LEU B 1 91 ? 3.965 -1.728 3.203 1 98.31 91 LEU B CA 1
ATOM 3295 C C . LEU B 1 91 ? 3.258 -0.475 3.711 1 98.31 91 LEU B C 1
ATOM 3297 O O . LEU B 1 91 ? 2.186 -0.562 4.312 1 98.31 91 LEU B O 1
ATOM 3301 N N . ALA B 1 92 ? 3.834 0.679 3.455 1 98.5 92 ALA B N 1
ATOM 3302 C CA . ALA B 1 92 ? 3.227 1.948 3.848 1 98.5 92 ALA B CA 1
ATOM 3303 C C . ALA B 1 92 ? 1.853 2.119 3.209 1 98.5 92 ALA B C 1
ATOM 3305 O O . ALA B 1 92 ? 0.901 2.539 3.871 1 98.5 92 ALA B O 1
ATOM 3306 N N . GLY B 1 93 ? 1.784 1.855 1.911 1 98.56 93 GLY B N 1
ATOM 3307 C CA . GLY B 1 93 ? 0.503 1.901 1.225 1 98.56 93 GLY B CA 1
ATOM 3308 C C . GLY B 1 93 ? -0.539 0.991 1.845 1 98.56 93 GLY B C 1
ATOM 3309 O O . GLY B 1 93 ? -1.671 1.412 2.094 1 98.56 93 GLY B O 1
ATOM 3310 N N . ALA B 1 94 ? -0.15 -0.221 2.129 1 98.56 94 ALA B N 1
ATOM 3311 C CA . ALA B 1 94 ? -1.064 -1.192 2.723 1 98.56 94 ALA B CA 1
ATOM 3312 C C . ALA B 1 94 ? -1.517 -0.743 4.109 1 98.56 94 ALA B C 1
ATOM 3314 O O . ALA B 1 94 ? -2.711 -0.766 4.418 1 98.56 94 ALA B O 1
ATOM 3315 N N . ARG B 1 95 ? -0.564 -0.276 4.945 1 98 95 ARG B N 1
ATOM 3316 C CA . ARG B 1 95 ? -0.863 0.185 6.301 1 98 95 ARG B CA 1
ATOM 3317 C C . ARG B 1 95 ? -1.856 1.342 6.277 1 98 95 ARG B C 1
ATOM 3319 O O . ARG B 1 95 ? -2.646 1.507 7.207 1 98 95 ARG B O 1
ATOM 3326 N N . SER B 1 96 ? -1.822 2.088 5.219 1 98.38 96 SER B N 1
ATOM 3327 C CA . SER B 1 96 ? -2.604 3.32 5.172 1 98.38 96 SER B CA 1
ATOM 3328 C C . SER B 1 96 ? -4.07 3.033 4.871 1 98.38 96 SER B C 1
ATOM 3330 O O . SER B 1 96 ? -4.934 3.887 5.086 1 98.38 96 SER B O 1
ATOM 3332 N N . VAL B 1 97 ? -4.395 1.838 4.363 1 98.31 97 VAL B N 1
ATOM 3333 C CA . VAL B 1 97 ? -5.75 1.551 3.912 1 98.31 97 VAL B CA 1
ATOM 3334 C C . VAL B 1 97 ? -6.703 1.548 5.105 1 98.31 97 VAL B C 1
ATOM 3336 O O . VAL B 1 97 ? -7.734 2.225 5.086 1 98.31 97 VAL B O 1
ATOM 3339 N N . PRO B 1 98 ? -6.398 0.818 6.23 1 97.44 98 PRO B N 1
ATOM 3340 C CA . PRO B 1 98 ? -7.277 0.957 7.391 1 97.44 98 PRO B CA 1
ATOM 3341 C C . PRO B 1 98 ? -7.336 2.387 7.922 1 97.44 98 PRO B C 1
ATOM 3343 O O . PRO B 1 98 ? -8.359 2.807 8.469 1 97.44 98 PRO B O 1
ATOM 3346 N N . ASP B 1 99 ? -6.285 3.131 7.797 1 97.88 99 ASP B N 1
ATOM 3347 C CA . ASP B 1 99 ? -6.246 4.52 8.242 1 97.88 99 ASP B CA 1
ATOM 3348 C C . ASP B 1 99 ? -7.207 5.387 7.438 1 97.88 99 ASP B C 1
ATOM 3350 O O . ASP B 1 99 ? -7.883 6.254 7.992 1 97.88 99 ASP B O 1
ATOM 3354 N N . LEU B 1 100 ? -7.211 5.156 6.062 1 98.25 100 LEU B N 1
ATOM 3355 C CA . LEU B 1 100 ? -8.172 5.832 5.199 1 98.25 100 LEU B CA 1
ATOM 3356 C C . LEU B 1 100 ? -9.602 5.574 5.664 1 98.25 100 LEU B C 1
ATOM 3358 O O . LEU B 1 100 ? -10.398 6.508 5.797 1 98.25 100 LEU B O 1
ATOM 3362 N N . HIS B 1 101 ? -9.852 4.328 5.945 1 97.06 101 HIS B N 1
ATOM 3363 C CA . HIS B 1 101 ? -11.18 3.916 6.391 1 97.06 101 HIS B CA 1
ATOM 3364 C C . HIS B 1 101 ? -11.555 4.586 7.707 1 97.06 101 HIS B C 1
ATOM 3366 O O . HIS B 1 101 ? -12.656 5.129 7.84 1 97.06 101 HIS B O 1
ATOM 3372 N N . ALA B 1 102 ? -10.656 4.551 8.68 1 96.62 102 ALA B N 1
ATOM 3373 C CA . ALA B 1 102 ? -10.898 5.145 9.992 1 96.62 102 ALA B CA 1
ATOM 3374 C C . ALA B 1 102 ? -11.188 6.637 9.867 1 96.62 102 ALA B C 1
ATOM 3376 O O . ALA B 1 102 ? -12.047 7.168 10.578 1 96.62 102 ALA B O 1
ATOM 3377 N N . THR B 1 103 ? -10.531 7.328 8.977 1 97.19 103 THR B N 1
ATOM 3378 C CA . THR B 1 103 ? -10.672 8.766 8.789 1 97.19 103 THR B CA 1
ATOM 3379 C C . THR B 1 103 ? -12.07 9.102 8.273 1 97.19 103 THR B C 1
ATOM 3381 O O . THR B 1 103 ? -12.75 9.969 8.836 1 97.19 103 THR B O 1
ATOM 3384 N N . VAL B 1 104 ? -12.547 8.383 7.254 1 96.62 104 VAL B N 1
ATOM 3385 C CA . VAL B 1 104 ? -13.852 8.688 6.672 1 96.62 104 VAL B CA 1
ATOM 3386 C C . VAL B 1 104 ? -14.961 8.266 7.629 1 96.62 104 VAL B C 1
ATOM 3388 O O . VAL B 1 104 ? -15.992 8.93 7.734 1 96.62 104 VAL B O 1
ATOM 3391 N N . MET B 1 105 ? -14.734 7.168 8.398 1 95 105 MET B N 1
ATOM 3392 C CA . MET B 1 105 ? -15.727 6.699 9.359 1 95 105 MET B CA 1
ATOM 3393 C C . MET B 1 105 ? -15.844 7.668 10.531 1 95 105 MET B C 1
ATOM 3395 O O . MET B 1 105 ? -16.875 7.695 11.219 1 95 105 MET B O 1
ATOM 3399 N N . ALA B 1 106 ? -14.844 8.469 10.703 1 94.88 106 ALA B N 1
ATOM 3400 C CA . ALA B 1 106 ? -14.867 9.477 11.758 1 94.88 106 ALA B CA 1
ATOM 3401 C C . ALA B 1 106 ? -15.586 10.742 11.297 1 94.88 106 ALA B C 1
ATOM 3403 O O . ALA B 1 106 ? -15.695 11.711 12.055 1 94.88 106 ALA B O 1
ATOM 3404 N N . GLY B 1 107 ? -16.062 10.766 10.07 1 95.69 107 GLY B N 1
ATOM 3405 C CA . GLY B 1 107 ? -16.844 11.883 9.57 1 95.69 107 GLY B CA 1
ATOM 3406 C C . GLY B 1 107 ? -16.031 12.883 8.773 1 95.69 107 GLY B C 1
ATOM 3407 O O . GLY B 1 107 ? -16.531 13.945 8.398 1 95.69 107 GLY B O 1
ATOM 3408 N N . PHE B 1 108 ? -14.797 12.539 8.492 1 97.5 108 PHE B N 1
ATOM 3409 C CA . PHE B 1 108 ? -13.945 13.414 7.688 1 97.5 108 PHE B CA 1
ATOM 3410 C C . PHE B 1 108 ? -13.867 12.914 6.25 1 97.5 108 PHE B C 1
ATOM 3412 O O . PHE B 1 108 ? -13.125 11.984 5.949 1 97.5 108 PHE B O 1
ATOM 3419 N N . THR B 1 109 ? -14.57 13.609 5.43 1 97 109 THR B N 1
ATOM 3420 C CA . THR B 1 109 ? -14.734 13.141 4.059 1 97 109 THR B CA 1
ATOM 3421 C C . THR B 1 109 ? -13.68 13.773 3.145 1 97 109 THR B C 1
ATOM 3423 O O . THR B 1 109 ? -13.523 13.359 1.995 1 97 109 THR B O 1
ATOM 3426 N N . SER B 1 110 ? -12.93 14.773 3.689 1 98.06 110 SER B N 1
ATOM 3427 C CA . SER B 1 110 ? -11.844 15.406 2.943 1 98.06 110 SER B CA 1
ATOM 3428 C C . SER B 1 110 ? -10.648 15.703 3.846 1 98.06 110 SER B C 1
ATOM 3430 O O . SER B 1 110 ? -10.82 16.062 5.012 1 98.06 110 SER B O 1
ATOM 3432 N N . VAL B 1 111 ? -9.508 15.508 3.256 1 98.62 111 VAL B N 1
ATOM 3433 C CA . VAL B 1 111 ? -8.305 15.797 4.035 1 98.62 111 VAL B CA 1
ATOM 3434 C C . VAL B 1 111 ? -7.289 16.531 3.162 1 98.62 111 VAL B C 1
ATOM 3436 O O . VAL B 1 111 ? -7.203 16.281 1.957 1 98.62 111 VAL B O 1
ATOM 3439 N N . ARG B 1 112 ? -6.617 17.484 3.812 1 98.69 112 ARG B N 1
ATOM 3440 C CA . ARG B 1 112 ? -5.348 17.984 3.293 1 98.69 112 ARG B CA 1
ATOM 3441 C C . ARG B 1 112 ? -4.176 17.188 3.857 1 98.69 112 ARG B C 1
ATOM 3443 O O . ARG B 1 112 ? -3.939 17.188 5.066 1 98.69 112 ARG B O 1
ATOM 3450 N N . GLU B 1 113 ? -3.559 16.406 3.004 1 98.44 113 GLU B N 1
ATOM 3451 C CA . GLU B 1 113 ? -2.418 15.586 3.377 1 98.44 113 GLU B CA 1
ATOM 3452 C C . GLU B 1 113 ? -1.1 16.266 3.037 1 98.44 113 GLU B C 1
ATOM 3454 O O . GLU B 1 113 ? -0.713 16.344 1.868 1 98.44 113 GLU B O 1
ATOM 3459 N N . VAL B 1 114 ? -0.372 16.75 4.035 1 98.5 114 VAL B N 1
ATOM 3460 C CA . VAL B 1 114 ? 0.731 17.672 3.793 1 98.5 114 VAL B CA 1
ATOM 3461 C C . VAL B 1 114 ? 2.061 16.938 3.918 1 98.5 114 VAL B C 1
ATOM 3463 O O . VAL B 1 114 ? 2.982 17.406 4.586 1 98.5 114 VAL B O 1
ATOM 3466 N N . GLY B 1 115 ? 2.168 15.898 3.258 1 98.12 115 GLY B N 1
ATOM 3467 C CA . GLY B 1 115 ? 3.373 15.086 3.199 1 98.12 115 GLY B CA 1
ATOM 3468 C C . GLY B 1 115 ? 3.109 13.609 3.453 1 98.12 115 GLY B C 1
ATOM 3469 O O . GLY B 1 115 ? 2.719 13.227 4.559 1 98.12 115 GLY B O 1
ATOM 3470 N N . GLY B 1 116 ? 3.316 12.789 2.551 1 98.25 116 GLY B N 1
ATOM 3471 C CA . GLY B 1 116 ? 3.068 11.359 2.639 1 98.25 116 GLY B CA 1
ATOM 3472 C C . GLY B 1 116 ? 2.721 10.727 1.303 1 98.25 116 GLY B C 1
ATOM 3473 O O . GLY B 1 116 ? 3.15 11.211 0.253 1 98.25 116 GLY B O 1
ATOM 3474 N N . TYR B 1 117 ? 2.025 9.625 1.348 1 98.56 117 TYR B N 1
ATOM 3475 C CA . TYR B 1 117 ? 1.713 8.875 0.132 1 98.56 117 TYR B CA 1
ATOM 3476 C C . TYR B 1 117 ? 0.329 9.242 -0.391 1 98.56 117 TYR B C 1
ATOM 3478 O O . TYR B 1 117 ? -0.306 8.453 -1.092 1 98.56 117 TYR B O 1
ATOM 3486 N N . GLY B 1 118 ? -0.153 10.43 -0.077 1 98.5 118 GLY B N 1
ATOM 3487 C CA . GLY B 1 118 ? -1.509 10.844 -0.4 1 98.5 118 GLY B CA 1
ATOM 3488 C C . GLY B 1 118 ? -1.788 10.867 -1.891 1 98.5 118 GLY B C 1
ATOM 3489 O O . GLY B 1 118 ? -2.896 10.547 -2.324 1 98.5 118 GLY B O 1
ATOM 3490 N N . CYS B 1 119 ? -0.826 11.273 -2.721 1 98.12 119 CYS B N 1
ATOM 3491 C CA . CYS B 1 119 ? -1.034 11.305 -4.164 1 98.12 119 CYS B CA 1
ATOM 3492 C C . CYS B 1 119 ? -1.334 9.914 -4.703 1 98.12 119 CYS B C 1
ATOM 3494 O O . CYS B 1 119 ? -2.207 9.75 -5.559 1 98.12 119 CYS B O 1
ATOM 3496 N N . ASP B 1 120 ? -0.635 8.93 -4.203 1 98.06 120 ASP B N 1
ATOM 3497 C CA . ASP B 1 120 ? -0.857 7.547 -4.617 1 98.06 120 ASP B CA 1
ATOM 3498 C C . ASP B 1 120 ? -2.168 7.008 -4.051 1 98.06 120 ASP B C 1
ATOM 3500 O O . ASP B 1 120 ? -2.939 6.363 -4.762 1 98.06 120 ASP B O 1
ATOM 3504 N N . LEU B 1 121 ? -2.412 7.301 -2.812 1 98.56 121 LEU B N 1
ATOM 3505 C CA . LEU B 1 121 ? -3.588 6.785 -2.119 1 98.56 121 LEU B CA 1
ATOM 3506 C C . LEU B 1 121 ? -4.863 7.41 -2.672 1 98.56 121 LEU B C 1
ATOM 3508 O O . LEU B 1 121 ? -5.914 6.77 -2.693 1 98.56 121 LEU B O 1
ATOM 3512 N N . ALA B 1 122 ? -4.77 8.672 -3.102 1 98.44 122 ALA B N 1
ATOM 3513 C CA . ALA B 1 122 ? -5.918 9.32 -3.73 1 98.44 122 ALA B CA 1
ATOM 3514 C C . ALA B 1 122 ? -6.387 8.539 -4.953 1 98.44 122 ALA B C 1
ATOM 3516 O O . ALA B 1 122 ? -7.59 8.43 -5.203 1 98.44 122 ALA B O 1
ATOM 3517 N N . LYS B 1 123 ? -5.445 8.047 -5.711 1 97 123 LYS B N 1
ATOM 3518 C CA . LYS B 1 123 ? -5.789 7.23 -6.875 1 97 123 LYS B CA 1
ATOM 3519 C C . LYS B 1 123 ? -6.527 5.961 -6.457 1 97 123 LYS B C 1
ATOM 3521 O O . LYS B 1 123 ? -7.551 5.609 -7.047 1 97 123 LYS B O 1
ATOM 3526 N N . ALA B 1 124 ? -5.996 5.285 -5.465 1 96.62 124 ALA B N 1
ATOM 3527 C CA . ALA B 1 124 ? -6.609 4.055 -4.977 1 96.62 124 ALA B CA 1
ATOM 3528 C C . ALA B 1 124 ? -8.039 4.301 -4.508 1 96.62 124 ALA B C 1
ATOM 3530 O O . ALA B 1 124 ? -8.945 3.527 -4.82 1 96.62 124 ALA B O 1
ATOM 3531 N N . VAL B 1 125 ? -8.258 5.387 -3.771 1 97.38 125 VAL B N 1
ATOM 3532 C CA . VAL B 1 125 ? -9.586 5.742 -3.281 1 97.38 125 VAL B CA 1
ATOM 3533 C C . VAL B 1 125 ? -10.492 6.082 -4.457 1 97.38 125 VAL B C 1
ATOM 3535 O O . VAL B 1 125 ? -11.648 5.656 -4.5 1 97.38 125 VAL B O 1
ATOM 3538 N N . GLY B 1 126 ? -9.969 6.863 -5.43 1 95.44 126 GLY B N 1
ATOM 3539 C CA . GLY B 1 126 ? -10.742 7.281 -6.594 1 95.44 126 GLY B CA 1
ATOM 3540 C C . GLY B 1 126 ? -11.219 6.117 -7.441 1 95.44 126 GLY B C 1
ATOM 3541 O O . GLY B 1 126 ? -12.234 6.219 -8.125 1 95.44 126 GLY B O 1
ATOM 3542 N N . GLU B 1 127 ? -10.5 5.016 -7.352 1 93.88 127 GLU B N 1
ATOM 3543 C CA . GLU B 1 127 ? -10.852 3.822 -8.117 1 93.88 127 GLU B CA 1
ATOM 3544 C C . GLU B 1 127 ? -12.07 3.125 -7.535 1 93.88 127 GLU B C 1
ATOM 3546 O O . GLU B 1 127 ? -12.688 2.277 -8.188 1 93.88 127 GLU B O 1
ATOM 3551 N N . GLY B 1 128 ? -12.414 3.402 -6.262 1 91.94 128 GLY B N 1
ATOM 3552 C CA . GLY B 1 128 ? -13.695 2.988 -5.711 1 91.94 128 GLY B CA 1
ATOM 3553 C C . GLY B 1 128 ? -13.609 1.711 -4.898 1 91.94 128 GLY B C 1
ATOM 3554 O O . GLY B 1 128 ? -14.555 1.355 -4.188 1 91.94 128 GLY B O 1
ATOM 3555 N N . ARG B 1 129 ? -12.477 1.003 -4.879 1 91.19 129 ARG B N 1
ATOM 3556 C CA . ARG B 1 129 ? -12.375 -0.28 -4.191 1 91.19 129 ARG B CA 1
ATOM 3557 C C . ARG B 1 129 ? -11.945 -0.088 -2.738 1 91.19 129 ARG B C 1
ATOM 3559 O O . ARG B 1 129 ? -12.047 -1.012 -1.929 1 91.19 129 ARG B O 1
ATOM 3566 N N . ILE B 1 130 ? -11.438 1.066 -2.41 1 95.12 130 ILE B N 1
ATOM 3567 C CA . ILE B 1 130 ? -10.961 1.385 -1.068 1 95.12 130 ILE B CA 1
ATOM 3568 C C . ILE B 1 130 ? -11.695 2.613 -0.539 1 95.12 130 ILE B C 1
ATOM 3570 O O . ILE B 1 130 ? -11.625 3.691 -1.135 1 95.12 130 ILE B O 1
ATOM 3574 N N . PRO B 1 131 ? -12.414 2.43 0.511 1 95.56 131 PRO B N 1
ATOM 3575 C CA . PRO B 1 131 ? -13.055 3.611 1.097 1 95.56 131 PRO B CA 1
ATOM 3576 C C . PRO B 1 131 ? -12.047 4.582 1.709 1 95.56 131 PRO B C 1
ATOM 3578 O O . PRO B 1 131 ? -11.07 4.16 2.33 1 95.56 131 PRO B O 1
ATOM 3581 N N . GLY B 1 132 ? -12.234 5.789 1.495 1 97.5 132 GLY B N 1
ATOM 3582 C CA . GLY B 1 132 ? -11.383 6.836 2.043 1 97.5 132 GLY B CA 1
ATOM 3583 C C . GLY B 1 132 ? -11.891 8.234 1.749 1 97.5 132 GLY B C 1
ATOM 3584 O O . GLY B 1 132 ? -12.883 8.398 1.038 1 97.5 132 GLY B O 1
ATOM 3585 N N . PRO B 1 133 ? -11.336 9.188 2.324 1 98.25 133 PRO B N 1
ATOM 3586 C CA . PRO B 1 133 ? -11.703 10.578 2.051 1 98.25 133 PRO B CA 1
ATOM 3587 C C . PRO B 1 133 ? -11.164 11.086 0.716 1 98.25 133 PRO B C 1
ATOM 3589 O O . PRO B 1 133 ? -10.344 10.406 0.085 1 98.25 133 PRO B O 1
ATOM 3592 N N . ASN B 1 134 ? -11.727 12.219 0.279 1 98 134 ASN B N 1
ATOM 3593 C CA . ASN B 1 134 ? -10.992 12.969 -0.737 1 98 134 ASN B CA 1
ATOM 3594 C C . ASN B 1 134 ? -9.648 13.461 -0.209 1 98 134 ASN B C 1
ATOM 3596 O O . ASN B 1 134 ? -9.578 14.047 0.875 1 98 134 ASN B O 1
ATOM 3600 N N . ILE B 1 135 ? -8.625 13.195 -0.967 1 98.62 135 ILE B N 1
ATOM 3601 C CA . ILE B 1 135 ? -7.285 13.5 -0.47 1 98.62 135 ILE B CA 1
ATOM 3602 C C . ILE B 1 135 ? -6.668 14.617 -1.312 1 98.62 135 ILE B C 1
ATOM 3604 O O . ILE B 1 135 ? -6.496 14.469 -2.523 1 98.62 135 ILE B O 1
ATOM 3608 N N . TYR B 1 136 ? -6.363 15.727 -0.729 1 98.56 136 TYR B N 1
ATOM 3609 C CA . TYR B 1 136 ? -5.602 16.828 -1.312 1 98.56 136 TYR B CA 1
ATOM 3610 C C . TYR B 1 136 ? -4.176 16.844 -0.773 1 98.56 136 TYR B C 1
ATOM 3612 O O . TYR B 1 136 ? -3.92 17.391 0.303 1 98.56 136 TYR B O 1
ATOM 3620 N N . SER B 1 137 ? -3.291 16.281 -1.539 1 98.56 137 SER B N 1
ATOM 3621 C CA . SER B 1 137 ? -1.968 15.938 -1.025 1 98.56 137 SER B CA 1
ATOM 3622 C C . SER B 1 137 ? -0.912 16.922 -1.534 1 98.56 137 SER B C 1
ATOM 3624 O O . SER B 1 137 ? -1.03 17.438 -2.641 1 98.56 137 SER B O 1
ATOM 3626 N N . SER B 1 138 ? 0.142 17.078 -0.688 1 98.31 138 SER B N 1
ATOM 3627 C CA . SER B 1 138 ? 1.329 17.812 -1.116 1 98.31 138 SER B CA 1
ATOM 3628 C C . SER B 1 138 ? 2.406 16.859 -1.634 1 98.31 138 SER B C 1
ATOM 3630 O O . SER B 1 138 ? 3.465 17.297 -2.082 1 98.31 138 SER B O 1
ATOM 3632 N N . HIS B 1 139 ? 2.131 15.57 -1.604 1 96.06 139 HIS B N 1
ATOM 3633 C CA . HIS B 1 139 ? 3.084 14.516 -1.943 1 96.06 139 HIS B CA 1
ATOM 3634 C C . HIS B 1 139 ? 4.18 14.406 -0.889 1 96.06 139 HIS B C 1
ATOM 3636 O O . HIS B 1 139 ? 4.324 13.367 -0.246 1 96.06 139 HIS B O 1
ATOM 3642 N N . SER B 1 140 ? 4.973 15.539 -0.688 1 97 140 SER B N 1
ATOM 3643 C CA . SER B 1 140 ? 6.031 15.562 0.315 1 97 140 SER B CA 1
ATOM 3644 C C . SER B 1 140 ? 6.18 16.953 0.927 1 97 140 SER B C 1
ATOM 3646 O O . SER B 1 140 ? 5.637 17.922 0.405 1 97 140 SER B O 1
ATOM 3648 N N . ALA B 1 141 ? 6.812 16.969 2.039 1 97.81 141 ALA B N 1
ATOM 3649 C CA . ALA B 1 141 ? 7.215 18.25 2.631 1 97.81 141 ALA B CA 1
ATOM 3650 C C . ALA B 1 141 ? 8.609 18.656 2.156 1 97.81 141 ALA B C 1
ATOM 3652 O O . ALA B 1 141 ? 9.539 17.844 2.164 1 97.81 141 ALA B O 1
ATOM 3653 N N . ILE B 1 142 ? 8.758 19.859 1.719 1 98.75 142 ILE B N 1
ATOM 3654 C CA . ILE B 1 142 ? 10.039 20.375 1.258 1 98.75 142 ILE B CA 1
ATOM 3655 C C . ILE B 1 142 ? 10.844 20.891 2.445 1 98.75 142 ILE B C 1
ATOM 3657 O O . ILE B 1 142 ? 10.352 21.719 3.213 1 98.75 142 ILE B O 1
ATOM 3661 N N . SER B 1 143 ? 11.992 20.391 2.596 1 98.44 143 SER B N 1
ATOM 3662 C CA . SER B 1 143 ? 12.883 20.766 3.688 1 98.44 143 SER B CA 1
ATOM 3663 C C . SER B 1 143 ? 14.289 21.078 3.174 1 98.44 143 SER B C 1
ATOM 3665 O O . SER B 1 143 ? 14.688 20.578 2.117 1 98.44 143 SER B O 1
ATOM 3667 N N . MET B 1 144 ? 15.008 21.891 3.863 1 97.62 144 MET B N 1
ATOM 3668 C CA . MET B 1 144 ? 16.422 22.094 3.6 1 97.62 144 MET B CA 1
ATOM 3669 C C . MET B 1 144 ? 17.25 20.969 4.234 1 97.62 144 MET B C 1
ATOM 3671 O O . MET B 1 144 ? 16.766 20.234 5.094 1 97.62 144 MET B O 1
ATOM 3675 N N . THR B 1 145 ? 18.484 20.828 3.703 1 96.81 145 THR B N 1
ATOM 3676 C CA . THR B 1 145 ? 19.438 19.984 4.41 1 96.81 145 THR B CA 1
ATOM 3677 C C . THR B 1 145 ? 19.578 20.438 5.867 1 96.81 145 THR B C 1
ATOM 3679 O O . THR B 1 145 ? 19.641 21.625 6.152 1 96.81 145 THR B O 1
ATOM 3682 N N . ALA B 1 146 ? 19.531 19.516 6.77 1 95.5 146 ALA B N 1
ATOM 3683 C CA . ALA B 1 146 ? 19.625 19.719 8.211 1 95.5 146 ALA B CA 1
ATOM 3684 C C . ALA B 1 146 ? 18.344 20.312 8.773 1 95.5 146 ALA B C 1
ATOM 3686 O O . ALA B 1 146 ? 18.312 20.766 9.922 1 95.5 146 ALA B O 1
ATOM 3687 N N . GLY B 1 147 ? 17.266 20.312 7.965 1 96.81 147 GLY B N 1
ATOM 3688 C CA . GLY B 1 147 ? 15.992 20.859 8.414 1 96.81 147 GLY B CA 1
ATOM 3689 C C . GLY B 1 147 ? 15.062 19.797 8.984 1 96.81 147 GLY B C 1
ATOM 3690 O O . GLY B 1 147 ? 15.477 18.656 9.219 1 96.81 147 GLY B O 1
ATOM 3691 N N . HIS B 1 148 ? 13.805 20.188 9.195 1 96.81 148 HIS B N 1
ATOM 3692 C CA . HIS B 1 148 ? 12.812 19.375 9.891 1 96.81 148 HIS B CA 1
ATOM 3693 C C . HIS B 1 148 ? 12.422 18.156 9.078 1 96.81 148 HIS B C 1
ATOM 3695 O O . HIS B 1 148 ? 12.07 17.109 9.641 1 96.81 148 HIS B O 1
ATOM 3701 N N . GLY B 1 149 ? 12.438 18.281 7.734 1 96.56 149 GLY B N 1
ATOM 3702 C CA . GLY B 1 149 ? 12.062 17.172 6.875 1 96.56 149 GLY B CA 1
ATOM 3703 C C . GLY B 1 149 ? 13.234 16.266 6.508 1 96.56 149 GLY B C 1
ATOM 3704 O O . GLY B 1 149 ? 13.094 15.352 5.703 1 96.56 149 GLY B O 1
ATOM 3705 N N . ASP B 1 150 ? 14.406 16.609 7.051 1 95.62 150 ASP B N 1
ATOM 3706 C CA . ASP B 1 150 ? 15.602 15.797 6.855 1 95.62 150 ASP B CA 1
ATOM 3707 C C . ASP B 1 150 ? 15.617 14.617 7.82 1 95.62 150 ASP B C 1
ATOM 3709 O O . ASP B 1 150 ? 15.055 14.688 8.914 1 95.62 150 ASP B O 1
ATOM 3713 N N . VAL B 1 151 ? 16.219 13.469 7.43 1 95.81 151 VAL B N 1
ATOM 3714 C CA . VAL B 1 151 ? 16.422 12.312 8.305 1 95.81 151 VAL B CA 1
ATOM 3715 C C . VAL B 1 151 ? 17.891 12.211 8.703 1 95.81 151 VAL B C 1
ATOM 3717 O O . VAL B 1 151 ? 18.672 11.523 8.039 1 95.81 151 VAL B O 1
ATOM 3720 N N . HIS B 1 152 ? 18.219 12.758 9.766 1 90.5 152 HIS B N 1
ATOM 3721 C CA . HIS B 1 152 ? 19.594 13.07 10.148 1 90.5 152 HIS B CA 1
ATOM 3722 C C . HIS B 1 152 ? 20.391 11.797 10.422 1 90.5 152 HIS B C 1
ATOM 3724 O O . HIS B 1 152 ? 21.609 11.781 10.289 1 90.5 152 HIS B O 1
ATOM 3730 N N . GLY B 1 153 ? 19.828 10.711 10.727 1 87.19 153 GLY B N 1
ATOM 3731 C CA . GLY B 1 153 ? 20.516 9.461 10.984 1 87.19 153 GLY B CA 1
ATOM 3732 C C . GLY B 1 153 ? 20.844 8.688 9.727 1 87.19 153 GLY B C 1
ATOM 3733 O O . GLY B 1 153 ? 21.516 7.652 9.781 1 87.19 153 GLY B O 1
ATOM 3734 N N . VAL B 1 154 ? 20.484 9.203 8.617 1 93 154 VAL B N 1
ATOM 3735 C CA . VAL B 1 154 ? 20.719 8.578 7.324 1 93 154 VAL B CA 1
ATOM 3736 C C . VAL B 1 154 ? 21.703 9.414 6.516 1 93 154 VAL B C 1
ATOM 3738 O O . VAL B 1 154 ? 21.625 10.648 6.52 1 93 154 VAL B O 1
ATOM 3741 N N . HIS B 1 155 ? 22.688 8.703 5.863 1 95 155 HIS B N 1
ATOM 3742 C CA . HIS B 1 155 ? 23.594 9.43 4.973 1 95 155 HIS B CA 1
ATOM 3743 C C . HIS B 1 155 ? 22.828 10.258 3.955 1 95 155 HIS B C 1
ATOM 3745 O O . HIS B 1 155 ? 21.875 9.766 3.336 1 95 155 HIS B O 1
ATOM 3751 N N . ARG B 1 156 ? 23.203 11.469 3.84 1 93.88 156 ARG B N 1
ATOM 3752 C CA . ARG B 1 156 ? 22.453 12.438 3.049 1 93.88 156 ARG B CA 1
ATOM 3753 C C . ARG B 1 156 ? 22.219 11.922 1.632 1 93.88 156 ARG B C 1
ATOM 3755 O O . ARG B 1 156 ? 21.094 11.977 1.124 1 93.88 156 ARG B O 1
ATOM 3762 N N . ASP B 1 157 ? 23.281 11.461 0.995 1 95.25 157 ASP B N 1
ATOM 3763 C CA . ASP B 1 157 ? 23.156 11.039 -0.395 1 95.25 157 ASP B CA 1
ATOM 3764 C C . ASP B 1 157 ? 22.25 9.805 -0.512 1 95.25 157 ASP B C 1
ATOM 3766 O O . ASP B 1 157 ? 21.547 9.648 -1.503 1 95.25 157 ASP B O 1
ATOM 3770 N N . SER B 1 158 ? 22.297 8.945 0.471 1 95.88 158 SER B N 1
ATOM 3771 C CA . SER B 1 158 ? 21.375 7.82 0.519 1 95.88 158 SER B CA 1
ATOM 3772 C C . SER B 1 158 ? 19.938 8.289 0.662 1 95.88 158 SER B C 1
ATOM 3774 O O . SER B 1 158 ? 19.031 7.75 0.017 1 95.88 158 SER B O 1
ATOM 3776 N N . LEU B 1 159 ? 19.75 9.273 1.513 1 96.44 159 LEU B N 1
ATOM 3777 C CA . LEU B 1 159 ? 18.406 9.828 1.687 1 96.44 159 LEU B CA 1
ATOM 3778 C C . LEU B 1 159 ? 17.906 10.445 0.386 1 96.44 159 LEU B C 1
ATOM 3780 O O . LEU B 1 159 ? 16.75 10.211 -0.009 1 96.44 159 LEU B O 1
ATOM 3784 N N . LEU B 1 160 ? 18.75 11.18 -0.326 1 97 160 LEU B N 1
ATOM 3785 C CA . LEU B 1 160 ? 18.375 11.797 -1.595 1 97 160 LEU B CA 1
ATOM 3786 C C . LEU B 1 160 ? 18 10.734 -2.625 1 97 160 LEU B C 1
ATOM 3788 O O . LEU B 1 160 ? 17.062 10.922 -3.4 1 97 160 LEU B O 1
ATOM 3792 N N . ASP B 1 161 ? 18.766 9.672 -2.58 1 96.81 161 ASP B N 1
ATOM 3793 C CA . ASP B 1 161 ? 18.484 8.555 -3.479 1 96.81 161 ASP B CA 1
ATOM 3794 C C . ASP B 1 161 ? 17.109 7.949 -3.188 1 96.81 161 ASP B C 1
ATOM 3796 O O . ASP B 1 161 ? 16.344 7.684 -4.109 1 96.81 161 ASP B O 1
ATOM 3800 N N . LEU B 1 162 ? 16.781 7.75 -1.97 1 96.31 162 LEU B N 1
ATOM 3801 C CA . LEU B 1 162 ? 15.484 7.223 -1.569 1 96.31 162 LEU B CA 1
ATOM 3802 C C . LEU B 1 162 ? 14.367 8.188 -1.957 1 96.31 162 LEU B C 1
ATOM 3804 O O . LEU B 1 162 ? 13.312 7.758 -2.436 1 96.31 162 LEU B O 1
ATOM 3808 N N . CYS B 1 163 ? 14.594 9.453 -1.757 1 96.94 163 CYS B N 1
ATOM 3809 C CA . CYS B 1 163 ? 13.617 10.469 -2.154 1 96.94 163 CYS B CA 1
ATOM 3810 C C . CYS B 1 163 ? 13.359 10.422 -3.656 1 96.94 163 CYS B C 1
ATOM 3812 O O . CYS B 1 163 ? 12.219 10.516 -4.098 1 96.94 163 CYS B O 1
ATOM 3814 N N . ALA B 1 164 ? 14.414 10.219 -4.414 1 95.5 164 ALA B N 1
ATOM 3815 C CA . ALA B 1 164 ? 14.328 10.18 -5.871 1 95.5 164 ALA B CA 1
ATOM 3816 C C . ALA B 1 164 ? 13.562 8.945 -6.34 1 95.5 164 ALA B C 1
ATOM 3818 O O . ALA B 1 164 ? 13.156 8.859 -7.504 1 95.5 164 ALA B O 1
ATOM 3819 N N . HIS B 1 165 ? 13.383 8.016 -5.402 1 95.94 165 HIS B N 1
ATOM 3820 C CA . HIS B 1 165 ? 12.734 6.766 -5.789 1 95.94 165 HIS B CA 1
ATOM 3821 C C . HIS B 1 165 ? 11.461 6.535 -4.98 1 95.94 165 HIS B C 1
ATOM 3823 O O . HIS B 1 165 ? 11.125 5.395 -4.664 1 95.94 165 HIS B O 1
ATOM 3829 N N . GLY B 1 166 ? 10.875 7.621 -4.535 1 94.88 166 GLY B N 1
ATOM 3830 C CA . GLY B 1 166 ? 9.484 7.496 -4.109 1 94.88 166 GLY B CA 1
ATOM 3831 C C . GLY B 1 166 ? 9.289 7.77 -2.631 1 94.88 166 GLY B C 1
ATOM 3832 O O . GLY B 1 166 ? 8.156 7.805 -2.145 1 94.88 166 GLY B O 1
ATOM 3833 N N . LEU B 1 167 ? 10.414 7.895 -1.82 1 96.81 167 LEU B N 1
ATOM 3834 C CA . LEU B 1 167 ? 10.25 8.312 -0.434 1 96.81 167 LEU B CA 1
ATOM 3835 C C . LEU B 1 167 ? 9.586 9.688 -0.357 1 96.81 167 LEU B C 1
ATOM 3837 O O . LEU B 1 167 ? 10 10.617 -1.056 1 96.81 167 LEU B O 1
ATOM 3841 N N . PRO B 1 168 ? 8.57 9.836 0.463 1 97.06 168 PRO B N 1
ATOM 3842 C CA . PRO B 1 168 ? 7.785 11.07 0.426 1 97.06 168 PRO B CA 1
ATOM 3843 C C . PRO B 1 168 ? 8.406 12.188 1.263 1 97.06 168 PRO B C 1
ATOM 3845 O O . PRO B 1 168 ? 7.715 12.828 2.057 1 97.06 168 PRO B O 1
ATOM 3848 N N . LEU B 1 169 ? 9.641 12.453 1.06 1 97.38 169 LEU B N 1
ATOM 3849 C CA . LEU B 1 169 ? 10.406 13.578 1.582 1 97.38 169 LEU B CA 1
ATOM 3850 C C . LEU B 1 169 ? 11.141 14.305 0.46 1 97.38 169 LEU B C 1
ATOM 3852 O O . LEU B 1 169 ? 11.422 13.711 -0.587 1 97.38 169 LEU B O 1
ATOM 3856 N N . THR B 1 170 ? 11.391 15.531 0.627 1 98.25 170 THR B N 1
ATOM 3857 C CA . THR B 1 170 ? 12.117 16.328 -0.36 1 98.25 170 THR B CA 1
ATOM 3858 C C . THR B 1 170 ? 13.117 17.25 0.321 1 98.25 170 THR B C 1
ATOM 3860 O O . THR B 1 170 ? 12.742 18.031 1.206 1 98.25 170 THR B O 1
ATOM 3863 N N . ILE B 1 171 ? 14.344 17.109 -0.063 1 98.25 171 ILE B N 1
ATOM 3864 C CA . ILE B 1 171 ? 15.383 18.016 0.387 1 98.25 171 ILE B CA 1
ATOM 3865 C C . ILE B 1 171 ? 15.773 18.953 -0.75 1 98.25 171 ILE B C 1
ATOM 3867 O O . ILE B 1 171 ? 16.016 18.516 -1.874 1 98.25 171 ILE B O 1
ATOM 3871 N N . ALA B 1 172 ? 15.75 20.203 -0.495 1 98.56 172 ALA B N 1
ATOM 3872 C CA . ALA B 1 172 ? 16.078 21.219 -1.494 1 98.56 172 ALA B CA 1
ATOM 3873 C C . ALA B 1 172 ? 16.938 22.328 -0.887 1 98.56 172 ALA B C 1
ATOM 3875 O O . ALA B 1 172 ? 16.609 22.844 0.187 1 98.56 172 ALA B O 1
ATOM 3876 N N . ASP B 1 173 ? 18.016 22.719 -1.576 1 98.19 173 ASP B N 1
ATOM 3877 C CA . ASP B 1 173 ? 18.953 23.734 -1.117 1 98.19 173 ASP B CA 1
ATOM 3878 C C . ASP B 1 173 ? 19.219 24.766 -2.217 1 98.19 173 ASP B C 1
ATOM 3880 O O . ASP B 1 173 ? 19.75 24.422 -3.275 1 98.19 173 ASP B O 1
ATOM 3884 N N . GLY B 1 174 ? 18.906 25.953 -1.898 1 98.31 174 GLY B N 1
ATOM 3885 C CA . GLY B 1 174 ? 19.047 27.031 -2.873 1 98.31 174 GLY B CA 1
ATOM 3886 C C . GLY B 1 174 ? 17.844 27.203 -3.764 1 98.31 174 GLY B C 1
ATOM 3887 O O . GLY B 1 174 ? 17.062 26.25 -3.955 1 98.31 174 GLY B O 1
ATOM 3888 N N . VAL B 1 175 ? 17.719 28.375 -4.277 1 98.62 175 VAL B N 1
ATOM 3889 C CA . VAL B 1 175 ? 16.547 28.766 -5.043 1 98.62 175 VAL B CA 1
ATOM 3890 C C . VAL B 1 175 ? 16.328 27.797 -6.191 1 98.62 175 VAL B C 1
ATOM 3892 O O . VAL B 1 175 ? 15.203 27.312 -6.398 1 98.62 175 VAL B O 1
ATOM 3895 N N . PRO B 1 176 ? 17.375 27.375 -6.91 1 98.31 176 PRO B N 1
ATOM 3896 C CA . PRO B 1 176 ? 17.125 26.469 -8.031 1 98.31 176 PRO B CA 1
ATOM 3897 C C . PRO B 1 176 ? 16.5 25.141 -7.594 1 98.31 176 PRO B C 1
ATOM 3899 O O . PRO B 1 176 ? 15.562 24.641 -8.219 1 98.31 176 PRO B O 1
ATOM 3902 N N . GLU B 1 177 ? 16.984 24.578 -6.488 1 98.5 177 GLU B N 1
ATOM 3903 C CA . GLU B 1 177 ? 16.469 23.281 -6.031 1 98.5 177 GLU B CA 1
ATOM 3904 C C . GLU B 1 177 ? 15.062 23.438 -5.445 1 98.5 177 GLU B C 1
ATOM 3906 O O . GLU B 1 177 ? 14.242 22.516 -5.527 1 98.5 177 GLU B O 1
ATOM 3911 N N . CYS B 1 178 ? 14.828 24.578 -4.84 1 98.75 178 CYS B N 1
ATOM 3912 C CA . CYS B 1 178 ? 13.492 24.859 -4.324 1 98.75 178 CYS B CA 1
ATOM 3913 C C . CYS B 1 178 ? 12.469 24.906 -5.453 1 98.75 178 CYS B C 1
ATOM 3915 O O . CYS B 1 178 ? 11.375 24.344 -5.336 1 98.75 178 CYS B O 1
ATOM 3917 N N . LEU B 1 179 ? 12.859 25.578 -6.566 1 98.56 179 LEU B N 1
ATOM 3918 C CA . LEU B 1 179 ? 11.984 25.609 -7.738 1 98.56 179 LEU B CA 1
ATOM 3919 C C . LEU B 1 179 ? 11.711 24.203 -8.266 1 98.56 179 LEU B C 1
ATOM 3921 O O . LEU B 1 179 ? 10.555 23.844 -8.5 1 98.56 179 LEU B O 1
ATOM 3925 N N . LEU B 1 180 ? 12.758 23.469 -8.383 1 98.5 180 LEU B N 1
ATOM 3926 C CA . LEU B 1 180 ? 12.641 22.109 -8.898 1 98.5 180 LEU B CA 1
ATOM 3927 C C . LEU B 1 180 ? 11.781 21.25 -7.984 1 98.5 180 LEU B C 1
ATOM 3929 O O . LEU B 1 180 ? 10.977 20.438 -8.453 1 98.5 180 LEU B O 1
ATOM 3933 N N . ALA B 1 181 ? 11.961 21.406 -6.703 1 98.62 181 ALA B N 1
ATOM 3934 C CA . ALA B 1 181 ? 11.195 20.641 -5.727 1 98.62 181 ALA B CA 1
ATOM 3935 C C . ALA B 1 181 ? 9.695 20.859 -5.922 1 98.62 181 ALA B C 1
ATOM 3937 O O . ALA B 1 181 ? 8.922 19.891 -5.949 1 98.62 181 ALA B O 1
ATOM 3938 N N . VAL B 1 182 ? 9.281 22.078 -6.074 1 98.75 182 VAL B N 1
ATOM 3939 C CA . VAL B 1 182 ? 7.871 22.375 -6.285 1 98.75 182 VAL B CA 1
ATOM 3940 C C . VAL B 1 182 ? 7.391 21.734 -7.582 1 98.75 182 VAL B C 1
ATOM 3942 O O . VAL B 1 182 ? 6.328 21.109 -7.617 1 98.75 182 VAL B O 1
ATOM 3945 N N . ARG B 1 183 ? 8.148 21.859 -8.641 1 98.56 183 ARG B N 1
ATOM 3946 C CA . ARG B 1 183 ? 7.766 21.312 -9.938 1 98.56 183 ARG B CA 1
ATOM 3947 C C . ARG B 1 183 ? 7.625 19.797 -9.875 1 98.56 183 ARG B C 1
ATOM 3949 O O . ARG B 1 183 ? 6.727 19.219 -10.492 1 98.56 183 ARG B O 1
ATOM 3956 N N . LYS B 1 184 ? 8.523 19.188 -9.117 1 97.56 184 LYS B N 1
ATOM 3957 C CA . LYS B 1 184 ? 8.438 17.734 -8.953 1 97.56 184 LYS B CA 1
ATOM 3958 C C . LYS B 1 184 ? 7.16 17.344 -8.219 1 97.56 184 LYS B C 1
ATOM 3960 O O . LYS B 1 184 ? 6.535 16.328 -8.547 1 97.56 184 LYS B O 1
ATOM 3965 N N . GLN B 1 185 ? 6.812 18.109 -7.242 1 97.81 185 GLN B N 1
ATOM 3966 C CA . GLN B 1 185 ? 5.574 17.828 -6.52 1 97.81 185 GLN B CA 1
ATOM 3967 C C . GLN B 1 185 ? 4.359 18.016 -7.426 1 97.81 185 GLN B C 1
ATOM 3969 O O . GLN B 1 185 ? 3.441 17.188 -7.41 1 97.81 185 GLN B O 1
ATOM 3974 N N . LEU B 1 186 ? 4.383 19.062 -8.219 1 97.75 186 LEU B N 1
ATOM 3975 C CA . LEU B 1 186 ? 3.301 19.312 -9.164 1 97.75 186 LEU B CA 1
ATOM 3976 C C . LEU B 1 186 ? 3.203 18.172 -10.188 1 97.75 186 LEU B C 1
ATOM 3978 O O . LEU B 1 186 ? 2.102 17.75 -10.539 1 97.75 186 LEU B O 1
ATOM 3982 N N . ARG B 1 187 ? 4.371 17.688 -10.633 1 96.38 187 ARG B N 1
ATOM 3983 C CA . ARG B 1 187 ? 4.43 16.578 -11.578 1 96.38 187 ARG B CA 1
ATOM 3984 C C . ARG B 1 187 ? 3.727 15.352 -11.023 1 96.38 187 ARG B C 1
ATOM 3986 O O . ARG B 1 187 ? 3.119 14.586 -11.773 1 96.38 187 ARG B O 1
ATOM 3993 N N . ARG B 1 188 ? 3.721 15.219 -9.719 1 95.94 188 ARG B N 1
ATOM 3994 C CA . ARG B 1 188 ? 3.129 14.062 -9.07 1 95.94 188 ARG B CA 1
ATOM 3995 C C . ARG B 1 188 ? 1.668 14.312 -8.711 1 95.94 188 ARG B C 1
ATOM 3997 O O . ARG B 1 188 ? 1.002 13.453 -8.141 1 95.94 188 ARG B O 1
ATOM 4004 N N . GLY B 1 189 ? 1.161 15.523 -8.977 1 96 189 GLY B N 1
ATOM 4005 C CA . GLY B 1 189 ? -0.254 15.812 -8.805 1 96 189 GLY B CA 1
ATOM 4006 C C . GLY B 1 189 ? -0.568 16.5 -7.492 1 96 189 GLY B C 1
ATOM 4007 O O . GLY B 1 189 ? -1.713 16.484 -7.035 1 96 189 GLY B O 1
ATOM 4008 N N . ALA B 1 190 ? 0.412 17.094 -6.852 1 98.31 190 ALA B N 1
ATOM 4009 C CA . ALA B 1 190 ? 0.204 17.797 -5.586 1 98.31 190 ALA B CA 1
ATOM 4010 C C . ALA B 1 190 ? -0.876 18.859 -5.719 1 98.31 190 ALA B C 1
ATOM 4012 O O . ALA B 1 190 ? -0.913 19.594 -6.711 1 98.31 190 ALA B O 1
ATOM 4013 N N . LYS B 1 191 ? -1.743 18.922 -4.715 1 98.5 191 LYS B N 1
ATOM 4014 C CA . LYS B 1 191 ? -2.828 19.906 -4.695 1 98.5 191 LYS B CA 1
ATOM 4015 C C . LYS B 1 191 ? -2.488 21.078 -3.795 1 98.5 191 LYS B C 1
ATOM 4017 O O . LYS B 1 191 ? -3.143 22.125 -3.859 1 98.5 191 LYS B O 1
ATOM 4022 N N . VAL B 1 192 ? -1.526 20.953 -3.004 1 98.69 192 VAL B N 1
ATOM 4023 C CA . VAL B 1 192 ? -0.948 21.922 -2.092 1 98.69 192 VAL B CA 1
ATOM 4024 C C . VAL B 1 192 ? 0.556 21.688 -1.967 1 98.69 192 VAL B C 1
ATOM 4026 O O . VAL B 1 192 ? 1.057 20.625 -2.33 1 98.69 192 VAL B O 1
ATOM 4029 N N . ILE B 1 193 ? 1.319 22.719 -1.639 1 98.88 193 ILE B N 1
ATOM 4030 C CA . ILE B 1 193 ? 2.752 22.578 -1.406 1 98.88 193 ILE B CA 1
ATOM 4031 C C . ILE B 1 193 ? 3.055 22.75 0.081 1 98.88 193 ILE B C 1
ATOM 4033 O O . ILE B 1 193 ? 2.51 23.641 0.73 1 98.88 193 ILE B O 1
ATOM 4037 N N . LYS B 1 194 ? 3.795 21.828 0.657 1 98.88 194 LYS B N 1
ATOM 4038 C CA . LYS B 1 194 ? 4.199 21.922 2.057 1 98.88 194 LYS B CA 1
ATOM 4039 C C . LYS B 1 194 ? 5.688 22.219 2.182 1 98.88 194 LYS B C 1
ATOM 4041 O O . LYS B 1 194 ? 6.508 21.656 1.462 1 98.88 194 LYS B O 1
ATOM 4046 N N . VAL B 1 195 ? 6.031 23.156 3.109 1 98.88 195 VAL B N 1
ATOM 4047 C CA . VAL B 1 195 ? 7.426 23.484 3.365 1 98.88 195 VAL B CA 1
ATOM 4048 C C . VAL B 1 195 ? 7.695 23.469 4.867 1 98.88 195 VAL B C 1
ATOM 4050 O O . VAL B 1 195 ? 6.801 23.75 5.668 1 98.88 195 VAL B O 1
ATOM 4053 N N . CYS B 1 196 ? 8.867 23.094 5.234 1 98.62 196 CYS B N 1
ATOM 4054 C CA . CYS B 1 196 ? 9.32 23.234 6.613 1 98.62 196 CYS B CA 1
ATOM 4055 C C . CYS B 1 196 ? 10.062 24.547 6.824 1 98.62 196 CYS B C 1
ATOM 4057 O O . CYS B 1 196 ? 11.258 24.641 6.543 1 98.62 196 CYS B O 1
ATOM 4059 N N . ALA B 1 197 ? 9.367 25.453 7.391 1 98.56 197 ALA B N 1
ATOM 4060 C CA . ALA B 1 197 ? 9.922 26.797 7.531 1 98.56 197 ALA B CA 1
ATOM 4061 C C . ALA B 1 197 ? 10.578 26.984 8.898 1 98.56 197 ALA B C 1
ATOM 4063 O O . ALA B 1 197 ? 11.195 28.016 9.164 1 98.56 197 ALA B O 1
ATOM 4064 N N . SER B 1 198 ? 10.484 26.078 9.742 1 97.88 198 SER B N 1
ATOM 4065 C CA . SER B 1 198 ? 11.227 26 10.992 1 97.88 198 SER B CA 1
ATOM 4066 C C . SER B 1 198 ? 11.641 24.578 11.312 1 97.88 198 SER B C 1
ATOM 4068 O O . SER B 1 198 ? 11.234 23.641 10.625 1 97.88 198 SER B O 1
ATOM 4070 N N . GLY B 1 199 ? 12.477 24.5 12.312 1 96.25 199 GLY B N 1
ATOM 4071 C CA . GLY B 1 199 ? 12.695 23.172 12.867 1 96.25 199 GLY B CA 1
ATOM 4072 C C . GLY B 1 199 ? 11.438 22.562 13.469 1 96.25 199 GLY B C 1
ATOM 4073 O O . GLY B 1 199 ? 10.375 23.188 13.461 1 96.25 199 GLY B O 1
ATOM 4074 N N . GLY B 1 200 ? 11.57 21.312 13.836 1 95.44 200 GLY B N 1
ATOM 4075 C CA . GLY B 1 200 ? 10.391 20.609 14.32 1 95.44 200 GLY B CA 1
ATOM 4076 C C . GLY B 1 200 ? 10.664 19.766 15.547 1 95.44 200 GLY B C 1
ATOM 4077 O O . GLY B 1 200 ? 11.742 19.844 16.141 1 95.44 200 GLY B O 1
ATOM 4078 N N . VAL B 1 201 ? 9.68 19.078 15.945 1 92.75 201 VAL B N 1
ATOM 4079 C CA . VAL B 1 201 ? 9.672 18.344 17.203 1 92.75 201 VAL B CA 1
ATOM 4080 C C . VAL B 1 201 ? 10.273 16.953 17 1 92.75 201 VAL B C 1
ATOM 4082 O O . VAL B 1 201 ? 11.164 16.547 17.75 1 92.75 201 VAL B O 1
ATOM 4085 N N . VAL B 1 202 ? 9.938 16.297 15.898 1 90.94 202 VAL B N 1
ATOM 4086 C CA . VAL B 1 202 ? 10.266 14.891 15.742 1 90.94 202 VAL B CA 1
ATOM 4087 C C . VAL B 1 202 ? 11.656 14.742 15.133 1 90.94 202 VAL B C 1
ATOM 4089 O O . VAL B 1 202 ? 12.297 13.703 15.273 1 90.94 202 VAL B O 1
ATOM 4092 N N . SER B 1 203 ? 12.133 15.758 14.438 1 87.31 203 SER B N 1
ATOM 4093 C CA . SER B 1 203 ? 13.461 15.711 13.828 1 87.31 203 SER B CA 1
ATOM 4094 C C . SER B 1 203 ? 14.555 15.867 14.867 1 87.31 203 SER B C 1
ATOM 4096 O O . SER B 1 203 ? 14.367 16.547 15.883 1 87.31 203 SER B O 1
ATOM 4098 N N . ALA B 1 204 ? 15.695 15.367 14.633 1 83.44 204 ALA B N 1
ATOM 4099 C CA . ALA B 1 204 ? 16.672 15.078 15.68 1 83.44 204 ALA B CA 1
ATOM 4100 C C . ALA B 1 204 ? 17.516 16.312 15.984 1 83.44 204 ALA B C 1
ATOM 4102 O O . ALA B 1 204 ? 17.703 16.672 17.156 1 83.44 204 ALA B O 1
ATOM 4103 N N . ILE B 1 205 ? 18.062 16.984 15.047 1 87.38 205 ILE B N 1
ATOM 4104 C CA . ILE B 1 205 ? 19.156 17.891 15.359 1 87.38 205 ILE B CA 1
ATOM 4105 C C . ILE B 1 205 ? 18.672 19.344 15.234 1 87.38 205 ILE B C 1
ATOM 4107 O O . ILE B 1 205 ? 19.359 20.266 15.672 1 87.38 205 ILE B O 1
ATOM 4111 N N . ASP B 1 206 ? 17.562 19.5 14.688 1 89.75 206 ASP B N 1
ATOM 4112 C CA . ASP B 1 206 ? 17.062 20.859 14.523 1 89.75 206 ASP B CA 1
ATOM 4113 C C . ASP B 1 206 ? 16.266 21.312 15.758 1 89.75 206 ASP B C 1
ATOM 4115 O O . ASP B 1 206 ? 16.203 20.578 16.75 1 89.75 206 ASP B O 1
ATOM 4119 N N . ASP B 1 207 ? 15.867 22.594 15.742 1 93.62 207 ASP B N 1
ATOM 4120 C CA . ASP B 1 207 ? 15.18 23.234 16.844 1 93.62 207 ASP B CA 1
ATOM 4121 C C . ASP B 1 207 ? 13.906 23.922 16.375 1 93.62 207 ASP B C 1
ATOM 4123 O O . ASP B 1 207 ? 13.945 24.766 15.469 1 93.62 207 ASP B O 1
ATOM 4127 N N . PRO B 1 208 ? 12.773 23.609 17.016 1 95.94 208 PRO B N 1
ATOM 4128 C CA . PRO B 1 208 ? 11.508 24.219 16.594 1 95.94 208 PRO B CA 1
ATOM 4129 C C . PRO B 1 208 ? 11.562 25.734 16.547 1 95.94 208 PRO B C 1
ATOM 4131 O O . PRO B 1 208 ? 10.805 26.359 15.797 1 95.94 208 PRO B O 1
ATOM 4134 N N . GLN B 1 209 ? 12.461 26.375 17.219 1 95.62 209 GLN B N 1
ATOM 4135 C CA . GLN B 1 209 ? 12.523 27.828 17.297 1 95.62 209 GLN B CA 1
ATOM 4136 C C . GLN B 1 209 ? 13.305 28.406 16.125 1 95.62 209 GLN B C 1
ATOM 4138 O O . GLN B 1 209 ? 13.234 29.609 15.859 1 95.62 209 GLN B O 1
ATOM 4143 N N . HIS B 1 210 ? 14.062 27.594 15.5 1 96.12 210 HIS B N 1
ATOM 4144 C CA . HIS B 1 210 ? 14.938 28.094 14.453 1 96.12 210 HIS B CA 1
ATOM 4145 C C . HIS B 1 210 ? 14.188 28.266 13.133 1 96.12 210 HIS B C 1
ATOM 4147 O O . HIS B 1 210 ? 13.383 27.406 12.758 1 96.12 210 HIS B O 1
ATOM 4153 N N . GLN B 1 211 ? 14.469 29.391 12.508 1 97.88 211 GLN B N 1
ATOM 4154 C CA . GLN B 1 211 ? 14.023 29.578 11.133 1 97.88 211 GLN B CA 1
ATOM 4155 C C . GLN B 1 211 ? 14.766 28.641 10.18 1 97.88 211 GLN B C 1
ATOM 4157 O O . GLN B 1 211 ? 15.984 28.469 10.297 1 97.88 211 GLN B O 1
ATOM 4162 N N . GLU B 1 212 ? 13.945 28.078 9.375 1 97.44 212 GLU B N 1
ATOM 4163 C CA . GLU B 1 212 ? 14.531 27.328 8.281 1 97.44 212 GLU B CA 1
ATOM 4164 C C . GLU B 1 212 ? 14.258 28 6.934 1 97.44 212 GLU B C 1
ATOM 4166 O O . GLU B 1 212 ? 13.359 28.828 6.824 1 97.44 212 GLU B O 1
ATOM 4171 N N . PHE B 1 213 ? 14.992 27.672 5.875 1 98.31 213 PHE B N 1
ATOM 4172 C CA . PHE B 1 213 ? 14.984 28.297 4.551 1 98.31 213 PHE B CA 1
ATOM 4173 C C . PHE B 1 213 ? 15.227 29.797 4.648 1 98.31 213 PHE B C 1
ATOM 4175 O O . PHE B 1 213 ? 14.781 30.438 5.602 1 98.31 213 PHE B O 1
ATOM 4182 N N . SER B 1 214 ? 15.867 30.375 3.779 1 98.38 214 SER B N 1
ATOM 4183 C CA . SER B 1 214 ? 15.977 31.828 3.613 1 98.38 214 SER B CA 1
ATOM 4184 C C . SER B 1 214 ? 14.695 32.406 3.01 1 98.38 214 SER B C 1
ATOM 4186 O O . SER B 1 214 ? 13.844 31.656 2.52 1 98.38 214 SER B O 1
ATOM 4188 N N . PHE B 1 215 ? 14.648 33.688 3.111 1 98.69 215 PHE B N 1
ATOM 4189 C CA . PHE B 1 215 ? 13.516 34.375 2.492 1 98.69 215 PHE B CA 1
ATOM 4190 C C . PHE B 1 215 ? 13.461 34.062 0.997 1 98.69 215 PHE B C 1
ATOM 4192 O O . PHE B 1 215 ? 12.398 33.812 0.446 1 98.69 215 PHE B O 1
ATOM 4199 N N . GLU B 1 216 ? 14.586 34.094 0.367 1 98.75 216 GLU B N 1
ATOM 4200 C CA . GLU B 1 216 ? 14.656 33.906 -1.077 1 98.75 216 GLU B CA 1
ATOM 4201 C C . GLU B 1 216 ? 14.188 32.5 -1.463 1 98.75 216 GLU B C 1
ATOM 4203 O O . GLU B 1 216 ? 13.484 32.344 -2.461 1 98.75 216 GLU B O 1
ATOM 4208 N N . GLU B 1 217 ? 14.547 31.547 -0.689 1 98.81 217 GLU B N 1
ATOM 4209 C CA . GLU B 1 217 ? 14.133 30.172 -0.949 1 98.81 217 GLU B CA 1
ATOM 4210 C C . GLU B 1 217 ? 12.625 30.016 -0.771 1 98.81 217 GLU B C 1
ATOM 4212 O O . GLU B 1 217 ? 11.953 29.469 -1.645 1 98.81 217 GLU B O 1
ATOM 4217 N N . LEU B 1 218 ? 12.102 30.516 0.31 1 98.81 218 LEU B N 1
ATOM 4218 C CA . LEU B 1 218 ? 10.672 30.391 0.569 1 98.81 218 LEU B CA 1
ATOM 4219 C C . LEU B 1 218 ? 9.867 31.156 -0.476 1 98.81 218 LEU B C 1
ATOM 4221 O O . LEU B 1 218 ? 8.836 30.656 -0.949 1 98.81 218 LEU B O 1
ATOM 4225 N N . LYS B 1 219 ? 10.359 32.344 -0.783 1 98.81 219 LYS B N 1
ATOM 4226 C CA . LYS B 1 219 ? 9.672 33.125 -1.796 1 98.81 219 LYS B CA 1
ATOM 4227 C C . LYS B 1 219 ? 9.641 32.406 -3.139 1 98.81 219 LYS B C 1
ATOM 4229 O O . LYS B 1 219 ? 8.633 32.438 -3.848 1 98.81 219 LYS B O 1
ATOM 4234 N N . ALA B 1 220 ? 10.742 31.75 -3.477 1 98.81 220 ALA B N 1
ATOM 4235 C CA . ALA B 1 220 ? 10.797 30.969 -4.707 1 98.81 220 ALA B CA 1
ATOM 4236 C C . ALA B 1 220 ? 9.766 29.844 -4.691 1 98.81 220 ALA B C 1
ATOM 4238 O O . ALA B 1 220 ? 9.094 29.594 -5.695 1 98.81 220 ALA B O 1
ATOM 4239 N N . ILE B 1 221 ? 9.609 29.172 -3.596 1 98.88 221 ILE B N 1
ATOM 4240 C CA . ILE B 1 221 ? 8.648 28.078 -3.451 1 98.88 221 ILE B CA 1
ATOM 4241 C C . ILE B 1 221 ? 7.227 28.625 -3.6 1 98.88 221 ILE B C 1
ATOM 4243 O O . ILE B 1 221 ? 6.43 28.078 -4.371 1 98.88 221 ILE B O 1
ATOM 4247 N N . VAL B 1 222 ? 6.934 29.703 -2.926 1 98.88 222 VAL B N 1
ATOM 4248 C CA . VAL B 1 222 ? 5.602 30.297 -2.926 1 98.88 222 VAL B CA 1
ATOM 4249 C C . VAL B 1 222 ? 5.25 30.781 -4.332 1 98.88 222 VAL B C 1
ATOM 4251 O O . VAL B 1 222 ? 4.156 30.5 -4.832 1 98.88 222 VAL B O 1
ATOM 4254 N N . ASP B 1 223 ? 6.191 31.469 -4.957 1 98.81 223 ASP B N 1
ATOM 4255 C CA . ASP B 1 223 ? 5.941 32 -6.289 1 98.81 223 ASP B CA 1
ATOM 4256 C C . ASP B 1 223 ? 5.715 30.891 -7.301 1 98.81 223 ASP B C 1
ATOM 4258 O O . ASP B 1 223 ? 4.82 30.984 -8.148 1 98.81 223 ASP B O 1
ATOM 4262 N N . GLU B 1 224 ? 6.543 29.859 -7.234 1 98.69 224 GLU B N 1
ATOM 4263 C CA . GLU B 1 224 ? 6.398 28.75 -8.156 1 98.69 224 GLU B CA 1
ATOM 4264 C C . GLU B 1 224 ? 5.066 28.031 -7.949 1 98.69 224 GLU B C 1
ATOM 4266 O O . GLU B 1 224 ? 4.379 27.688 -8.914 1 98.69 224 GLU B O 1
ATOM 4271 N N . ALA B 1 225 ? 4.707 27.781 -6.711 1 98.75 225 ALA B N 1
ATOM 4272 C CA . ALA B 1 225 ? 3.414 27.172 -6.395 1 98.75 225 ALA B CA 1
ATOM 4273 C C . ALA B 1 225 ? 2.266 28.016 -6.938 1 98.75 225 ALA B C 1
ATOM 4275 O O . ALA B 1 225 ? 1.318 27.484 -7.523 1 98.75 225 ALA B O 1
ATOM 4276 N N . ALA B 1 226 ? 2.346 29.328 -6.777 1 98.62 226 ALA B N 1
ATOM 4277 C CA . ALA B 1 226 ? 1.302 30.25 -7.199 1 98.62 226 ALA B CA 1
ATOM 4278 C C . ALA B 1 226 ? 1.109 30.219 -8.711 1 98.62 226 ALA B C 1
ATOM 4280 O O . ALA B 1 226 ? -0.013 30.344 -9.203 1 98.62 226 ALA B O 1
ATOM 4281 N N . ARG B 1 227 ? 2.176 30.094 -9.43 1 98.25 227 ARG B N 1
ATOM 4282 C CA . ARG B 1 227 ? 2.086 30.016 -10.883 1 98.25 227 ARG B CA 1
ATOM 4283 C C . ARG B 1 227 ? 1.248 28.828 -11.328 1 98.25 227 ARG B C 1
ATOM 4285 O O . ARG B 1 227 ? 0.659 28.844 -12.414 1 98.25 227 ARG B O 1
ATOM 4292 N N . ALA B 1 228 ? 1.223 27.875 -10.5 1 97.94 228 ALA B N 1
ATOM 4293 C CA . ALA B 1 228 ? 0.401 26.703 -10.781 1 97.94 228 ALA B CA 1
ATOM 4294 C C . ALA B 1 228 ? -0.907 26.75 -10 1 97.94 228 ALA B C 1
ATOM 4296 O O . ALA B 1 228 ? -1.609 25.734 -9.898 1 97.94 228 ALA B O 1
ATOM 4297 N N . ARG B 1 229 ? -1.187 27.844 -9.328 1 98.31 229 ARG B N 1
ATOM 4298 C CA . ARG B 1 229 ? -2.412 28.094 -8.578 1 98.31 229 ARG B CA 1
ATOM 4299 C C . ARG B 1 229 ? -2.525 27.156 -7.379 1 98.31 229 ARG B C 1
ATOM 4301 O O . ARG B 1 229 ? -3.6 26.625 -7.102 1 98.31 229 ARG B O 1
ATOM 4308 N N . ARG B 1 230 ? -1.366 26.844 -6.824 1 98.38 230 ARG B N 1
ATOM 4309 C CA . ARG B 1 230 ? -1.313 26.141 -5.547 1 98.38 230 ARG B CA 1
ATOM 4310 C C . ARG B 1 230 ? -0.9 27.078 -4.418 1 98.38 230 ARG B C 1
ATOM 4312 O O . ARG B 1 230 ? -0.231 28.078 -4.656 1 98.38 230 ARG B O 1
ATOM 4319 N N . VAL B 1 231 ? -1.311 26.781 -3.248 1 98.5 231 VAL B N 1
ATOM 4320 C CA . VAL B 1 231 ? -0.889 27.531 -2.07 1 98.5 231 VAL B CA 1
ATOM 4321 C C . VAL B 1 231 ? 0.178 26.75 -1.312 1 98.5 231 VAL B C 1
ATOM 4323 O O . VAL B 1 231 ? 0.371 25.562 -1.557 1 98.5 231 VAL B O 1
ATOM 4326 N N . VAL B 1 232 ? 0.863 27.453 -0.448 1 98.88 232 VAL B N 1
ATOM 4327 C CA . VAL B 1 232 ? 1.941 26.828 0.319 1 98.88 232 VAL B CA 1
ATOM 4328 C C . VAL B 1 232 ? 1.566 26.797 1.798 1 98.88 232 VAL B C 1
ATOM 4330 O O . VAL B 1 232 ? 1.13 27.797 2.363 1 98.88 232 VAL B O 1
ATOM 4333 N N . ALA B 1 233 ? 1.611 25.594 2.359 1 98.94 233 ALA B N 1
ATOM 4334 C CA . ALA B 1 233 ? 1.487 25.359 3.795 1 98.94 233 ALA B CA 1
ATOM 4335 C C . ALA B 1 233 ? 2.857 25.328 4.465 1 98.94 233 ALA B C 1
ATOM 4337 O O . ALA B 1 233 ? 3.725 24.547 4.074 1 98.94 233 ALA B O 1
ATOM 4338 N N . ALA B 1 234 ? 3.035 26.141 5.484 1 98.88 234 ALA B N 1
ATOM 4339 C CA . ALA B 1 234 ? 4.348 26.219 6.125 1 98.88 234 ALA B CA 1
ATOM 4340 C C . ALA B 1 234 ? 4.312 25.594 7.52 1 98.88 234 ALA B C 1
ATOM 4342 O O . ALA B 1 234 ? 3.635 26.109 8.414 1 98.88 234 ALA B O 1
ATOM 4343 N N . HIS B 1 235 ? 4.996 24.516 7.613 1 98.75 235 HIS B N 1
ATOM 4344 C CA . HIS B 1 235 ? 5.324 24.078 8.961 1 98.75 235 HIS B CA 1
ATOM 4345 C C . HIS B 1 235 ? 6.176 25.109 9.688 1 98.75 235 HIS B C 1
ATOM 4347 O O . HIS B 1 235 ? 7.297 25.406 9.266 1 98.75 235 HIS B O 1
ATOM 4353 N N . CYS B 1 236 ? 5.723 25.547 10.852 1 97.38 236 CYS B N 1
ATOM 4354 C CA . CYS B 1 236 ? 6.512 26.5 11.625 1 97.38 236 CYS B CA 1
ATOM 4355 C C . CYS B 1 236 ? 6.062 26.531 13.078 1 97.38 236 CYS B C 1
ATOM 4357 O O . CYS B 1 236 ? 4.879 26.703 13.367 1 97.38 236 CYS B O 1
ATOM 4359 N N . HIS B 1 237 ? 7.023 26.359 13.906 1 97.94 237 HIS B N 1
ATOM 4360 C CA . HIS B 1 237 ? 6.836 26.531 15.344 1 97.94 237 HIS B CA 1
ATOM 4361 C C . HIS B 1 237 ? 7.367 27.875 15.812 1 97.94 237 HIS B C 1
ATOM 4363 O O . HIS B 1 237 ? 6.633 28.672 16.406 1 97.94 237 HIS B O 1
ATOM 4369 N N . GLY B 1 238 ? 8.516 28.188 15.539 1 97.69 238 GLY B N 1
ATOM 4370 C CA . GLY B 1 238 ? 9.211 29.375 16 1 97.69 238 GLY B CA 1
ATOM 4371 C C . GLY B 1 238 ? 8.766 30.641 15.297 1 97.69 238 GLY B C 1
ATOM 4372 O O . GLY B 1 238 ? 8.445 30.625 14.102 1 97.69 238 GLY B O 1
ATOM 4373 N N . LYS B 1 239 ? 8.883 31.719 15.984 1 98 239 LYS B N 1
ATOM 4374 C CA . LYS B 1 239 ? 8.398 33 15.484 1 98 239 LYS B CA 1
ATOM 4375 C C . LYS B 1 239 ? 9.148 33.406 14.219 1 98 239 LYS B C 1
ATOM 4377 O O . LYS B 1 239 ? 8.539 33.875 13.258 1 98 239 LYS B O 1
ATOM 4382 N N . ALA B 1 240 ? 10.461 33.219 14.266 1 98.12 240 ALA B N 1
ATOM 4383 C CA . ALA B 1 240 ? 11.258 33.656 13.117 1 98.12 240 ALA B CA 1
ATOM 4384 C C . ALA B 1 240 ? 10.805 32.938 11.844 1 98.12 240 ALA B C 1
ATOM 4386 O O . ALA B 1 240 ? 10.695 33.562 10.781 1 98.12 240 ALA B O 1
ATOM 4387 N N . GLY B 1 241 ? 10.586 31.625 11.938 1 98.5 241 GLY B N 1
ATOM 4388 C CA . GLY B 1 241 ? 10.07 30.859 10.805 1 98.5 241 GLY B CA 1
ATOM 4389 C C . GLY B 1 241 ? 8.68 31.297 10.383 1 98.5 241 GLY B C 1
ATOM 4390 O O . GLY B 1 241 ? 8.398 31.391 9.188 1 98.5 241 GLY B O 1
ATOM 4391 N N . ILE B 1 242 ? 7.812 31.609 11.336 1 98.75 242 ILE B N 1
ATOM 4392 C CA . ILE B 1 242 ? 6.449 32.062 11.078 1 98.75 242 ILE B CA 1
ATOM 4393 C C . ILE B 1 242 ? 6.48 33.375 10.289 1 98.75 242 ILE B C 1
ATOM 4395 O O . ILE B 1 242 ? 5.828 33.5 9.25 1 98.75 242 ILE B O 1
ATOM 4399 N N . MET B 1 243 ? 7.262 34.25 10.781 1 98.75 243 MET B N 1
ATOM 4400 C CA . MET B 1 243 ? 7.348 35.562 10.148 1 98.75 243 MET B CA 1
ATOM 4401 C C . MET B 1 243 ? 7.895 35.469 8.727 1 98.75 243 MET B C 1
ATOM 4403 O O . MET B 1 243 ? 7.375 36.094 7.805 1 98.75 243 MET B O 1
ATOM 4407 N N . ASN B 1 244 ? 8.953 34.688 8.602 1 98.75 244 ASN B N 1
ATOM 4408 C CA . ASN B 1 244 ? 9.539 34.469 7.281 1 98.75 244 ASN B CA 1
ATOM 4409 C C . ASN B 1 244 ? 8.531 33.875 6.309 1 98.75 244 ASN B C 1
ATOM 4411 O O . ASN B 1 244 ? 8.43 34.312 5.16 1 98.75 244 ASN B O 1
ATOM 4415 N N . ALA B 1 245 ? 7.773 32.875 6.734 1 98.88 245 ALA B N 1
ATOM 4416 C CA . ALA B 1 245 ? 6.762 32.219 5.914 1 98.88 245 ALA B CA 1
ATOM 4417 C C . ALA B 1 245 ? 5.668 33.188 5.5 1 98.88 245 ALA B C 1
ATOM 4419 O O . ALA B 1 245 ? 5.262 33.219 4.336 1 98.88 245 ALA B O 1
ATOM 4420 N N . LEU B 1 246 ? 5.219 34 6.441 1 98.81 246 LEU B N 1
ATOM 4421 C CA . LEU B 1 246 ? 4.176 34.969 6.16 1 98.81 246 LEU B CA 1
ATOM 4422 C C . LEU B 1 246 ? 4.664 36 5.148 1 98.81 246 LEU B C 1
ATOM 4424 O O . LEU B 1 246 ? 3.957 36.312 4.195 1 98.81 246 LEU B O 1
ATOM 4428 N N . ARG B 1 247 ? 5.875 36.469 5.379 1 98.75 247 ARG B N 1
ATOM 4429 C CA . ARG B 1 247 ? 6.438 37.469 4.469 1 98.75 247 ARG B CA 1
ATOM 4430 C C . ARG B 1 247 ? 6.586 36.906 3.061 1 98.75 247 ARG B C 1
ATOM 4432 O O . ARG B 1 247 ? 6.383 37.594 2.074 1 98.75 247 ARG B O 1
ATOM 4439 N N . ALA B 1 248 ? 6.957 35.625 2.996 1 98.75 248 ALA B N 1
ATOM 4440 C CA . ALA B 1 248 ? 7.156 34.969 1.705 1 98.75 248 ALA B CA 1
ATOM 4441 C C . ALA B 1 248 ? 5.82 34.719 1.009 1 98.75 248 ALA B C 1
ATOM 4443 O O . ALA B 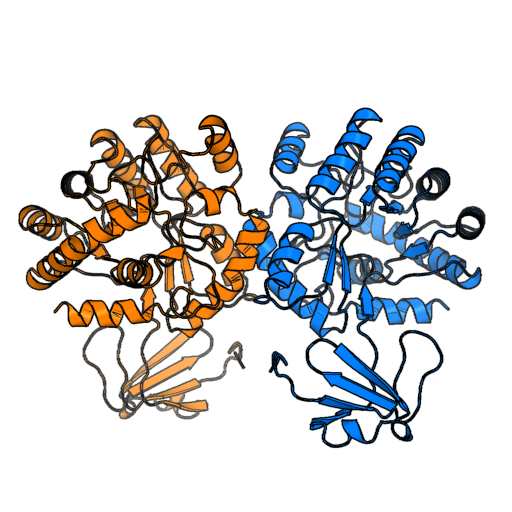1 248 ? 5.781 34.469 -0.199 1 98.75 248 ALA B O 1
ATOM 4444 N N . GLY B 1 249 ? 4.719 34.688 1.767 1 98.75 249 GLY B N 1
ATOM 4445 C CA . GLY B 1 249 ? 3.406 34.562 1.15 1 98.75 249 GLY B CA 1
ATOM 4446 C C . GLY B 1 249 ? 2.771 33.188 1.368 1 98.75 249 GLY B C 1
ATOM 4447 O O . GLY B 1 249 ? 1.837 32.812 0.657 1 98.75 249 GLY B O 1
ATOM 4448 N N . CYS B 1 250 ? 3.252 32.406 2.297 1 98.81 250 CYS B N 1
ATOM 4449 C CA . CYS B 1 250 ? 2.586 31.141 2.623 1 98.81 250 CYS B CA 1
ATOM 4450 C C . CYS B 1 250 ? 1.158 31.391 3.096 1 98.81 250 CYS B C 1
ATOM 4452 O O . CYS B 1 250 ? 0.904 32.312 3.859 1 98.81 250 CYS B O 1
ATOM 4454 N N . ARG B 1 251 ? 0.303 30.562 2.648 1 98.56 251 ARG B N 1
ATOM 4455 C CA . ARG B 1 251 ? -1.115 30.797 2.9 1 98.56 251 ARG B CA 1
ATOM 4456 C C . ARG B 1 251 ? -1.528 30.25 4.262 1 98.56 251 ARG B C 1
ATOM 4458 O O . ARG B 1 251 ? -2.404 30.812 4.922 1 98.56 251 ARG B O 1
ATOM 4465 N N . THR B 1 252 ? -0.991 29.141 4.602 1 98.81 252 THR B N 1
ATOM 4466 C CA . THR B 1 252 ? -1.339 28.562 5.898 1 98.81 252 THR B CA 1
ATOM 4467 C C . THR B 1 252 ? -0.093 28.375 6.758 1 98.81 252 THR B C 1
ATOM 4469 O O . THR B 1 252 ? 0.975 28.031 6.25 1 98.81 252 THR B O 1
ATOM 4472 N N . ILE B 1 253 ? -0.243 28.719 7.992 1 98.81 253 ILE B N 1
ATOM 4473 C CA . ILE B 1 253 ? 0.749 28.453 9.023 1 98.81 253 ILE B CA 1
ATOM 4474 C C . ILE B 1 253 ? 0.33 27.219 9.836 1 98.81 253 ILE B C 1
ATOM 4476 O O . ILE B 1 253 ? -0.719 27.234 10.477 1 98.81 253 ILE B O 1
ATOM 4480 N N . GLU B 1 254 ? 1.152 26.219 9.734 1 98.75 254 GLU B N 1
ATOM 4481 C CA . GLU B 1 254 ? 0.903 24.984 10.469 1 98.75 254 GLU B CA 1
ATOM 4482 C C . GLU B 1 254 ? 1.543 25.016 11.859 1 98.75 254 GLU B C 1
ATOM 4484 O O . GLU B 1 254 ? 2.674 25.484 12.008 1 98.75 254 GLU B O 1
ATOM 4489 N N . HIS B 1 255 ? 0.832 24.562 12.883 1 98.25 255 HIS B N 1
ATOM 4490 C CA . HIS B 1 255 ? 1.23 24.531 14.281 1 98.25 255 HIS B CA 1
ATOM 4491 C C . HIS B 1 255 ? 1.254 25.922 14.898 1 98.25 255 HIS B C 1
ATOM 4493 O O . HIS B 1 255 ? 0.4 26.25 15.719 1 98.25 255 HIS B O 1
ATOM 4499 N N . GLY B 1 256 ? 2.143 26.781 14.414 1 98.19 256 GLY B N 1
ATOM 4500 C CA . GLY B 1 256 ? 2.207 28.141 14.914 1 98.19 256 GLY B CA 1
ATOM 4501 C C . GLY B 1 256 ? 2.467 28.219 16.406 1 98.19 256 GLY B C 1
ATOM 4502 O O . GLY B 1 256 ? 1.864 29.031 17.109 1 98.19 256 GLY B O 1
ATOM 4503 N N . SER B 1 257 ? 3.318 27.484 16.938 1 97.81 257 SER B N 1
ATOM 4504 C CA . SER B 1 257 ? 3.467 27.25 18.375 1 97.81 257 SER B CA 1
ATOM 4505 C C . SER B 1 257 ? 3.898 28.531 19.094 1 97.81 257 SER B C 1
ATOM 4507 O O . SER B 1 257 ? 3.562 28.734 20.266 1 97.81 257 SER B O 1
ATOM 4509 N N . PHE B 1 258 ? 4.645 29.406 18.453 1 98 258 PHE B N 1
ATOM 4510 C CA . PHE B 1 258 ? 5.164 30.594 19.109 1 98 258 PHE B CA 1
ATOM 4511 C C . PHE B 1 258 ? 4.633 31.859 18.453 1 98 258 PHE B C 1
ATOM 4513 O O . PHE B 1 258 ? 5.352 32.844 18.328 1 98 258 PHE B O 1
ATOM 4520 N N . LEU B 1 259 ? 3.514 31.734 17.938 1 97.31 259 LEU B N 1
ATOM 4521 C CA . LEU B 1 259 ? 2.807 32.906 17.484 1 97.31 259 LEU B CA 1
ATOM 4522 C C . LEU B 1 259 ? 2.684 33.969 18.594 1 97.31 259 LEU B C 1
ATOM 4524 O O . LEU B 1 259 ? 2.363 33.594 19.734 1 97.31 259 LEU B O 1
ATOM 4528 N N . ASP B 1 260 ? 2.943 35.156 18.281 1 97.88 260 ASP B N 1
ATOM 4529 C CA . ASP B 1 260 ? 2.709 36.25 19.203 1 97.88 260 ASP B CA 1
ATOM 4530 C C . ASP B 1 260 ? 1.871 37.344 18.547 1 97.88 260 ASP B C 1
ATOM 4532 O O . ASP B 1 260 ? 1.342 37.156 17.438 1 97.88 260 ASP B O 1
ATOM 4536 N N . GLU B 1 261 ? 1.794 38.469 19.188 1 98.44 261 GLU B N 1
ATOM 4537 C CA . GLU B 1 261 ? 0.929 39.562 18.719 1 98.44 261 GLU B CA 1
ATOM 4538 C C . GLU B 1 261 ? 1.374 40.031 17.344 1 98.44 261 GLU B C 1
ATOM 4540 O O . GLU B 1 261 ? 0.541 40.312 16.469 1 98.44 261 GLU B O 1
ATOM 4545 N N . GLU B 1 262 ? 2.617 40.156 17.219 1 98.56 262 GLU B N 1
ATOM 4546 C CA . GLU B 1 262 ? 3.139 40.625 15.938 1 98.56 262 GLU B CA 1
ATOM 4547 C C . GLU B 1 262 ? 2.795 39.656 14.812 1 98.56 262 GLU B C 1
ATOM 4549 O O . GLU B 1 262 ? 2.328 40.094 13.75 1 98.56 262 GLU B O 1
ATOM 4554 N N . ALA B 1 263 ? 3.057 38.438 15.008 1 98.44 263 ALA B N 1
ATOM 4555 C CA . ALA B 1 263 ? 2.77 37.406 14 1 98.44 263 ALA B CA 1
ATOM 4556 C C . ALA B 1 263 ? 1.274 37.344 13.695 1 98.44 263 ALA B C 1
ATOM 4558 O O . ALA B 1 263 ? 0.875 37.219 12.539 1 98.44 263 ALA B O 1
ATOM 4559 N N . VAL B 1 264 ? 0.475 37.406 14.703 1 98.31 264 VAL B N 1
ATOM 4560 C CA . VAL B 1 264 ? -0.976 37.406 14.547 1 98.31 264 VAL B CA 1
ATOM 4561 C C . VAL B 1 264 ? -1.418 38.594 13.711 1 98.31 264 VAL B C 1
ATOM 4563 O O . VAL B 1 264 ? -2.268 38.469 12.82 1 98.31 264 VAL B O 1
ATOM 4566 N N . GLY B 1 265 ? -0.888 39.75 14.039 1 98.38 265 GLY B N 1
ATOM 4567 C CA . GLY B 1 265 ? -1.188 40.938 13.242 1 98.38 265 GLY B CA 1
ATOM 4568 C C . GLY B 1 265 ? -0.878 40.75 11.766 1 98.38 265 GLY B C 1
ATOM 4569 O O . GLY B 1 265 ? -1.694 41.094 10.914 1 98.38 265 GLY B O 1
ATOM 4570 N N . LEU B 1 266 ? 0.272 40.188 11.523 1 98.5 266 LEU B N 1
ATOM 4571 C CA . LEU B 1 266 ? 0.672 39.969 10.141 1 98.5 266 LEU B CA 1
ATOM 4572 C C . LEU B 1 266 ? -0.215 38.938 9.469 1 98.5 266 LEU B C 1
ATOM 4574 O O . LEU B 1 266 ? -0.526 39.031 8.281 1 98.5 266 LEU B O 1
ATOM 4578 N N . MET B 1 267 ? -0.61 37.875 10.148 1 98.62 267 MET B N 1
ATOM 4579 C CA . MET B 1 267 ? -1.515 36.875 9.602 1 98.62 267 MET B CA 1
ATOM 4580 C C . MET B 1 267 ? -2.826 37.5 9.156 1 98.62 267 MET B C 1
ATOM 4582 O O . MET B 1 267 ? -3.326 37.219 8.07 1 98.62 267 MET B O 1
ATOM 4586 N N . LYS B 1 268 ? -3.342 38.312 9.992 1 98.19 268 LYS B N 1
ATOM 4587 C CA . LYS B 1 268 ? -4.594 39 9.656 1 98.19 268 LYS B CA 1
ATOM 4588 C C . LYS B 1 268 ? -4.426 39.906 8.445 1 98.19 268 LYS B C 1
ATOM 4590 O O . LYS B 1 268 ? -5.273 39.938 7.551 1 98.19 268 LYS B O 1
ATOM 4595 N N . GLU B 1 269 ? -3.359 40.656 8.5 1 98.12 269 GLU B N 1
ATOM 4596 C CA . GLU B 1 269 ? -3.068 41.531 7.387 1 98.12 269 GLU B CA 1
ATOM 4597 C C . GLU B 1 269 ? -2.992 40.781 6.07 1 98.12 269 GLU B C 1
ATOM 4599 O O . GLU B 1 269 ? -3.52 41.219 5.051 1 98.12 269 GLU B O 1
ATOM 4604 N N . LYS B 1 270 ? -2.389 39.625 6.047 1 98.06 270 LYS B N 1
ATOM 4605 C CA . LYS B 1 270 ? -2.125 38.844 4.836 1 98.06 270 LYS B CA 1
ATOM 4606 C C . LYS B 1 270 ? -3.273 37.875 4.539 1 98.06 270 LYS B C 1
ATOM 4608 O O . LYS B 1 270 ? -3.307 37.25 3.477 1 98.06 270 LYS B O 1
ATOM 4613 N N . GLY B 1 271 ? -4.18 37.719 5.484 1 97.88 271 GLY B N 1
ATOM 4614 C CA . GLY B 1 271 ? -5.262 36.75 5.312 1 97.88 271 GLY B CA 1
ATOM 4615 C C . GLY B 1 271 ? -4.809 35.312 5.434 1 97.88 271 GLY B C 1
ATOM 4616 O O . GLY B 1 271 ? -5.344 34.438 4.758 1 97.88 271 GLY B O 1
ATOM 4617 N N . ALA B 1 272 ? -3.773 35.094 6.188 1 98.5 272 ALA B N 1
ATOM 4618 C CA . ALA B 1 272 ? -3.248 33.719 6.379 1 98.5 272 ALA B CA 1
ATOM 4619 C C . ALA B 1 272 ? -4.133 32.938 7.328 1 98.5 272 ALA B C 1
ATOM 4621 O O . ALA B 1 272 ? -4.828 33.5 8.172 1 98.5 272 ALA B O 1
ATOM 4622 N N . ILE B 1 273 ? -4.172 31.641 7.176 1 98.75 273 ILE B N 1
ATOM 4623 C CA . ILE B 1 273 ? -4.98 30.703 7.961 1 98.75 273 ILE B CA 1
ATOM 4624 C C . ILE B 1 273 ? -4.082 29.922 8.906 1 98.75 273 ILE B C 1
ATOM 4626 O O . ILE B 1 273 ? -3 29.469 8.523 1 98.75 273 ILE B O 1
ATOM 4630 N N . LEU B 1 274 ? -4.48 29.781 10.156 1 98.56 274 LEU B N 1
ATOM 4631 C CA . LEU B 1 274 ? -3.764 28.938 11.109 1 98.56 274 LEU B CA 1
ATOM 4632 C C . LEU B 1 274 ? -4.363 27.531 11.164 1 98.56 274 LEU B C 1
ATOM 4634 O O . LEU B 1 274 ? -5.578 27.391 11.312 1 98.56 274 LEU B O 1
ATOM 4638 N N . VAL B 1 275 ? -3.602 26.547 10.977 1 98.56 275 VAL B N 1
ATOM 4639 C CA . VAL B 1 275 ? -3.92 25.156 11.273 1 98.56 275 VAL B CA 1
ATOM 4640 C C . VAL B 1 275 ? -3.102 24.688 12.477 1 98.56 275 VAL B C 1
ATOM 4642 O O . VAL B 1 275 ? -1.981 24.203 12.32 1 98.56 275 VAL B O 1
ATOM 4645 N N . ALA B 1 276 ? -3.572 24.75 13.594 1 97.44 276 ALA B N 1
ATOM 4646 C CA . ALA B 1 276 ? -2.816 24.719 14.844 1 97.44 276 ALA B CA 1
ATOM 4647 C C . ALA B 1 276 ? -2.381 23.297 15.195 1 97.44 276 ALA B C 1
ATOM 4649 O O . ALA B 1 276 ? -1.295 23.094 15.742 1 97.44 276 ALA B O 1
ATOM 4650 N N . THR B 1 277 ? -3.174 22.297 14.891 1 97 277 THR B N 1
ATOM 4651 C CA . THR B 1 277 ? -2.879 20.891 15.086 1 97 277 THR B CA 1
ATOM 4652 C C . THR B 1 277 ? -2.633 20.594 16.562 1 97 277 THR B C 1
ATOM 4654 O O . THR B 1 277 ? -1.638 19.953 16.922 1 97 277 THR B O 1
ATOM 4657 N N . ARG B 1 278 ? -3.492 21.031 17.391 1 95.44 278 ARG B N 1
ATOM 4658 C CA . ARG B 1 278 ? -3.332 20.797 18.828 1 95.44 278 ARG B CA 1
ATOM 4659 C C . ARG B 1 278 ? -3.43 19.312 19.156 1 95.44 278 ARG B C 1
ATOM 4661 O O . ARG B 1 278 ? -2.787 18.844 20.094 1 95.44 278 ARG B O 1
ATOM 4668 N N . SER B 1 279 ? -4.141 18.562 18.391 1 92.94 279 SER B N 1
ATOM 4669 C CA . SER B 1 279 ? -4.391 17.141 18.609 1 92.94 279 SER B CA 1
ATOM 4670 C C . SER B 1 279 ? -3.086 16.359 18.703 1 92.94 279 SER B C 1
ATOM 4672 O O . SER B 1 279 ? -2.934 15.5 19.578 1 92.94 279 SER B O 1
ATOM 4674 N N . VAL B 1 280 ? -2.127 16.672 17.875 1 92.81 280 VAL B N 1
ATOM 4675 C CA . VAL B 1 280 ? -0.896 15.891 17.828 1 92.81 280 VAL B CA 1
ATOM 4676 C C . VAL B 1 280 ? -0.081 16.141 19.094 1 92.81 280 VAL B C 1
ATOM 4678 O O . VAL B 1 280 ? 0.595 15.25 19.609 1 92.81 280 VAL B O 1
ATOM 4681 N N . ILE B 1 281 ? -0.136 17.359 19.578 1 92.88 281 ILE B N 1
ATOM 4682 C CA . ILE B 1 281 ? 0.573 17.703 20.812 1 92.88 281 ILE B CA 1
ATOM 4683 C C . ILE B 1 281 ? -0.035 16.938 21.984 1 92.88 281 ILE B C 1
ATOM 4685 O O . ILE B 1 281 ? 0.686 16.312 22.766 1 92.88 281 ILE B O 1
ATOM 4689 N N . GLU B 1 282 ? -1.331 16.906 22.062 1 91.56 282 GLU B N 1
ATOM 4690 C CA . GLU B 1 282 ? -2.012 16.203 23.156 1 91.56 282 GLU B CA 1
ATOM 4691 C C . GLU B 1 282 ? -1.752 14.703 23.094 1 91.56 282 GLU B C 1
ATOM 4693 O O . GLU B 1 282 ? -1.501 14.07 24.109 1 91.56 282 GLU B O 1
ATOM 4698 N N . SER B 1 283 ? -1.846 14.18 21.938 1 88.81 283 SER B N 1
ATOM 4699 C CA . SER B 1 283 ? -1.566 12.758 21.766 1 88.81 283 SER B CA 1
ATOM 4700 C C . SER B 1 283 ? -0.127 12.43 22.141 1 88.81 283 SER B C 1
ATOM 4702 O O . SER B 1 283 ? 0.135 11.398 22.766 1 88.81 283 SER B O 1
ATOM 4704 N N . GLY B 1 284 ? 0.792 13.289 21.703 1 89.56 284 GLY B N 1
ATOM 4705 C CA . GLY B 1 284 ? 2.189 13.078 22.047 1 89.56 284 GLY B CA 1
ATOM 4706 C C . GLY B 1 284 ? 2.457 13.125 23.531 1 89.56 284 GLY B C 1
ATOM 4707 O O . GLY B 1 284 ? 3.225 12.312 24.062 1 89.56 284 GLY B O 1
ATOM 4708 N N . LEU B 1 285 ? 1.815 14.031 24.203 1 90.12 285 LEU B N 1
ATOM 4709 C CA . LEU B 1 285 ? 1.971 14.148 25.656 1 90.12 285 LEU B CA 1
ATOM 4710 C C . LEU B 1 285 ? 1.444 12.898 26.359 1 90.12 285 LEU B C 1
ATOM 4712 O O . LEU B 1 285 ? 1.979 12.5 27.391 1 90.12 285 LEU B O 1
ATOM 4716 N N . ALA B 1 286 ? 0.482 12.281 25.688 1 85.81 286 ALA B N 1
ATOM 4717 C CA . ALA B 1 286 ? -0.157 11.117 26.281 1 85.81 286 ALA B CA 1
ATOM 4718 C C . ALA B 1 286 ? 0.641 9.844 25.984 1 85.81 286 ALA B C 1
ATOM 4720 O O . ALA B 1 286 ? 0.478 8.836 26.672 1 85.81 286 ALA B O 1
ATOM 4721 N N . MET B 1 287 ? 1.433 9.914 25.016 1 87 287 MET B N 1
ATOM 4722 C CA . MET B 1 287 ? 2.152 8.711 24.625 1 87 287 MET B CA 1
ATOM 4723 C C . MET B 1 287 ? 3.643 8.992 24.453 1 87 287 MET B C 1
ATOM 4725 O O . MET B 1 287 ? 4.18 8.914 23.359 1 87 287 MET B O 1
ATOM 4729 N N . LYS B 1 288 ? 4.254 9.086 25.5 1 88.06 288 LYS B N 1
ATOM 4730 C CA . LYS B 1 288 ? 5.664 9.461 25.562 1 88.06 288 LYS B CA 1
ATOM 4731 C C . LYS B 1 288 ? 6.531 8.461 24.797 1 88.06 288 LYS B C 1
ATOM 4733 O O . LYS B 1 288 ? 7.477 8.844 24.109 1 88.06 288 LYS B O 1
ATOM 4738 N N . ASP B 1 289 ? 6.133 7.199 24.781 1 88 289 ASP B N 1
ATOM 4739 C CA . ASP B 1 289 ? 6.98 6.117 24.297 1 88 289 ASP B CA 1
ATOM 4740 C C . ASP B 1 289 ? 7.031 6.113 22.766 1 88 289 ASP B C 1
ATOM 4742 O O . ASP B 1 289 ? 7.871 5.441 22.172 1 88 289 ASP B O 1
ATOM 4746 N N . LEU B 1 290 ? 6.223 6.898 22.156 1 86.62 290 LEU B N 1
ATOM 4747 C CA . LEU B 1 290 ? 6.223 6.977 20.703 1 86.62 290 LEU B CA 1
ATOM 4748 C C . LEU B 1 290 ? 7.359 7.863 20.203 1 86.62 290 LEU B C 1
ATOM 4750 O O . LEU B 1 290 ? 7.738 7.793 19.031 1 86.62 290 LEU B O 1
ATOM 4754 N N . PHE B 1 291 ? 7.887 8.703 21.094 1 89.75 291 PHE B N 1
ATOM 4755 C CA . PHE B 1 291 ? 8.898 9.695 20.719 1 89.75 291 PHE B CA 1
ATOM 4756 C C . PHE B 1 291 ? 10.266 9.297 21.266 1 89.75 291 PHE B C 1
ATOM 4758 O O . PHE B 1 291 ? 10.352 8.547 22.25 1 89.75 291 PHE B O 1
ATOM 4765 N N . THR B 1 292 ? 11.297 9.734 20.609 1 89.25 292 THR B N 1
ATOM 4766 C CA . THR B 1 292 ? 12.602 9.68 21.25 1 89.25 292 THR B CA 1
ATOM 4767 C C . THR B 1 292 ? 12.648 10.617 22.453 1 89.25 292 THR B C 1
ATOM 4769 O O . THR B 1 292 ? 11.859 11.562 22.547 1 89.25 292 THR B O 1
ATOM 4772 N N . PRO B 1 293 ? 13.555 10.336 23.391 1 90.81 293 PRO B N 1
ATOM 4773 C CA . PRO B 1 293 ? 13.664 11.234 24.547 1 90.81 293 PRO B CA 1
ATOM 4774 C C . PRO B 1 293 ? 13.898 12.688 24.141 1 90.81 293 PRO B C 1
ATOM 4776 O O . PRO B 1 293 ? 13.281 13.594 24.688 1 90.81 293 PRO B O 1
ATOM 4779 N N . SER B 1 294 ? 14.727 12.898 23.203 1 90.69 294 SER B N 1
ATOM 4780 C CA . SER B 1 294 ? 15.023 14.25 22.75 1 90.69 294 SER B CA 1
ATOM 4781 C C . SER B 1 294 ? 13.805 14.906 22.109 1 90.69 294 SER B C 1
ATOM 4783 O O . SER B 1 294 ? 13.5 16.062 22.391 1 90.69 294 SER B O 1
ATOM 4785 N N . SER B 1 295 ? 13.109 14.227 21.266 1 91.56 295 SER B N 1
ATOM 4786 C CA . SER B 1 295 ? 11.906 14.758 20.625 1 91.56 295 SER B CA 1
ATOM 4787 C C . SER B 1 295 ? 10.812 15.039 21.641 1 91.56 295 SER B C 1
ATOM 4789 O O . SER B 1 295 ? 10.102 16.031 21.531 1 91.56 295 SER B O 1
ATOM 4791 N N . TYR B 1 296 ? 10.75 14.156 22.609 1 93.06 296 TYR B N 1
ATOM 4792 C CA . TYR B 1 296 ? 9.734 14.367 23.641 1 93.06 296 TYR B CA 1
ATOM 4793 C C . TYR B 1 296 ? 10.031 15.633 24.438 1 93.06 296 TYR B C 1
ATOM 4795 O O . TYR B 1 296 ? 9.109 16.359 24.812 1 93.06 296 TYR B O 1
ATOM 4803 N N . GLN B 1 297 ? 11.281 15.867 24.734 1 93 297 GLN B N 1
ATOM 4804 C CA . GLN B 1 297 ? 11.648 17.094 25.438 1 93 297 GLN B CA 1
ATOM 4805 C C . GLN B 1 297 ? 11.25 18.328 24.625 1 93 297 GLN B C 1
ATOM 4807 O O . GLN B 1 297 ? 10.773 19.312 25.172 1 93 297 GLN B O 1
ATOM 4812 N N . LYS B 1 298 ? 11.406 18.25 23.312 1 93.75 298 LYS B N 1
ATOM 4813 C CA . LYS B 1 298 ? 10.969 19.344 22.453 1 93.75 298 LYS B CA 1
ATOM 4814 C C . LYS B 1 298 ? 9.453 19.531 22.516 1 93.75 298 LYS B C 1
ATOM 4816 O O . LYS B 1 298 ? 8.961 20.656 22.516 1 93.75 298 LYS B O 1
ATOM 4821 N N . LEU B 1 299 ? 8.797 18.422 22.516 1 94.56 299 LEU B N 1
ATOM 4822 C CA . LEU B 1 299 ? 7.344 18.438 22.594 1 94.56 299 LEU B CA 1
ATOM 4823 C C . LEU B 1 299 ? 6.891 19.156 23.859 1 94.56 299 LEU B C 1
ATOM 4825 O O . LEU B 1 299 ? 5.988 20 23.812 1 94.56 299 LEU B O 1
ATOM 4829 N N . LEU B 1 300 ? 7.508 18.875 24.953 1 93.5 300 LEU B N 1
ATOM 4830 C CA . LEU B 1 300 ? 7.188 19.516 26.219 1 93.5 300 LEU B CA 1
ATOM 4831 C C . LEU B 1 300 ? 7.422 21.016 26.141 1 93.5 300 LEU B C 1
ATOM 4833 O O . LEU B 1 300 ? 6.613 21.797 26.641 1 93.5 300 LEU B O 1
ATOM 4837 N N . ALA B 1 301 ? 8.43 21.328 25.453 1 91.88 301 ALA B N 1
ATOM 4838 C CA . ALA B 1 301 ? 8.828 22.734 25.359 1 91.88 301 ALA B CA 1
ATOM 4839 C C . ALA B 1 301 ? 7.844 23.531 24.516 1 91.88 301 ALA B C 1
ATOM 4841 O O . ALA B 1 301 ? 7.633 24.719 24.766 1 91.88 301 ALA B O 1
ATOM 4842 N N . VAL B 1 302 ? 7.223 22.906 23.594 1 95.38 302 VAL B N 1
ATOM 4843 C CA . VAL B 1 302 ? 6.375 23.625 22.656 1 95.38 302 VAL B CA 1
ATOM 4844 C C . VAL B 1 302 ? 4.93 23.609 23.141 1 95.38 302 VAL B C 1
ATOM 4846 O O . VAL B 1 302 ? 4.133 24.484 22.766 1 95.38 302 VAL B O 1
ATOM 4849 N N . ALA B 1 303 ? 4.582 22.688 24.031 1 95.81 303 ALA B N 1
ATOM 4850 C CA . ALA B 1 303 ? 3.189 22.391 24.359 1 95.81 303 ALA B CA 1
ATOM 4851 C C . ALA B 1 303 ? 2.482 23.594 24.953 1 95.81 303 ALA B C 1
ATOM 4853 O O . ALA B 1 303 ? 1.407 23.984 24.5 1 95.81 303 ALA B O 1
ATOM 4854 N N . ASP B 1 304 ? 3.09 24.219 25.922 1 94.94 304 ASP B N 1
ATOM 4855 C CA . ASP B 1 304 ? 2.463 25.359 26.594 1 94.94 304 ASP B CA 1
ATOM 4856 C C . ASP B 1 304 ? 2.422 26.578 25.672 1 94.94 304 ASP B C 1
ATOM 4858 O O . ASP B 1 304 ? 1.408 27.281 25.609 1 94.94 304 ASP B O 1
ATOM 4862 N N . ALA B 1 305 ? 3.525 26.797 25.031 1 96.31 305 ALA B N 1
ATOM 4863 C CA . ALA B 1 305 ? 3.58 27.906 24.094 1 96.31 305 ALA B CA 1
ATOM 4864 C C . ALA B 1 305 ? 2.516 27.781 23.016 1 96.31 305 ALA B C 1
ATOM 4866 O O . ALA B 1 305 ? 1.875 28.766 22.641 1 96.31 305 ALA B O 1
ATOM 4867 N N . HIS B 1 306 ? 2.338 26.609 22.562 1 97.38 306 HIS B N 1
ATOM 4868 C CA . HIS B 1 306 ? 1.35 26.312 21.531 1 97.38 306 HIS B CA 1
ATOM 4869 C C . HIS B 1 306 ? -0.058 26.672 22.016 1 97.38 306 HIS B C 1
ATOM 4871 O O . HIS B 1 306 ? -0.823 27.297 21.281 1 97.38 306 HIS B O 1
ATOM 4877 N N . ARG B 1 307 ? -0.34 26.25 23.188 1 95.94 307 ARG B N 1
ATOM 4878 C CA . ARG B 1 307 ? -1.66 26.531 23.75 1 95.94 307 ARG B CA 1
ATOM 4879 C C . ARG B 1 307 ? -1.939 28.016 23.812 1 95.94 307 ARG B C 1
ATOM 4881 O O . ARG B 1 307 ? -3.006 28.469 23.391 1 95.94 307 ARG B O 1
ATOM 4888 N N . LYS B 1 308 ? -1.029 28.766 24.281 1 96.38 308 LYS B N 1
ATOM 4889 C CA . LYS B 1 308 ? -1.17 30.203 24.406 1 96.38 308 LYS B CA 1
ATOM 4890 C C . LYS B 1 308 ? -1.294 30.875 23.031 1 96.38 308 LYS B C 1
ATOM 4892 O O . LYS B 1 308 ? -2.111 31.766 22.844 1 96.38 308 LYS B O 1
ATOM 4897 N N . ALA B 1 309 ? -0.467 30.391 22.141 1 97.31 309 ALA B N 1
ATOM 4898 C CA . ALA B 1 309 ? -0.491 30.922 20.797 1 97.31 309 ALA B CA 1
ATOM 4899 C C . ALA B 1 309 ? -1.843 30.688 20.125 1 97.31 309 ALA B C 1
ATOM 4901 O O . ALA B 1 309 ? -2.387 31.562 19.469 1 97.31 309 ALA B O 1
ATOM 4902 N N . TYR B 1 310 ? -2.361 29.516 20.281 1 96.69 310 TYR B N 1
ATOM 4903 C CA . TYR B 1 310 ? -3.646 29.141 19.703 1 96.69 310 TYR B CA 1
ATOM 4904 C C . TYR B 1 310 ? -4.77 30 20.266 1 96.69 310 TYR B C 1
ATOM 4906 O O . TYR B 1 310 ? -5.594 30.516 19.5 1 96.69 310 TYR B O 1
ATOM 4914 N N . GLN B 1 311 ? -4.77 30.203 21.516 1 96.25 311 GLN B N 1
ATOM 4915 C CA . GLN B 1 311 ? -5.75 31.047 22.188 1 96.25 311 GLN B CA 1
ATOM 4916 C C . GLN B 1 311 ? -5.652 32.5 21.672 1 96.25 311 GLN B C 1
ATOM 4918 O O . GLN B 1 311 ? -6.668 33.125 21.422 1 96.25 311 GLN B O 1
ATOM 4923 N N . LEU B 1 312 ? -4.434 32.906 21.609 1 97.25 312 LEU B N 1
ATOM 4924 C CA . LEU B 1 312 ? -4.195 34.281 21.125 1 97.25 312 LEU B CA 1
ATOM 4925 C C . LEU B 1 312 ? -4.754 34.438 19.703 1 97.25 312 LEU B C 1
ATOM 4927 O O . LEU B 1 312 ? -5.43 35.438 19.422 1 97.25 312 LEU B O 1
ATOM 4931 N N . ALA B 1 313 ? -4.43 33.5 18.812 1 97.5 313 ALA B N 1
ATOM 4932 C CA . ALA B 1 313 ? -4.895 33.562 17.438 1 97.5 313 ALA B CA 1
ATOM 4933 C C . ALA B 1 313 ? -6.418 33.625 17.375 1 97.5 313 ALA B C 1
ATOM 4935 O O . ALA B 1 313 ? -6.988 34.438 16.641 1 97.5 313 ALA B O 1
ATOM 4936 N N . ILE B 1 314 ? -7.062 32.781 18.141 1 95.31 314 ILE B N 1
ATOM 4937 C CA . ILE B 1 314 ? -8.523 32.75 18.156 1 95.31 314 ILE B CA 1
ATOM 4938 C C . ILE B 1 314 ? -9.07 34.062 18.688 1 95.31 314 ILE B C 1
ATOM 4940 O O . ILE B 1 314 ? -9.969 34.656 18.078 1 95.31 314 ILE B O 1
ATOM 4944 N N . SER B 1 315 ? -8.516 34.562 19.812 1 95.94 315 SER B N 1
ATOM 4945 C CA . SER B 1 315 ? -9 35.781 20.453 1 95.94 315 SER B CA 1
ATOM 4946 C C . SER B 1 315 ? -8.852 36.969 19.531 1 95.94 315 SER B C 1
ATOM 4948 O O . SER B 1 315 ? -9.633 37.938 19.625 1 95.94 315 SER B O 1
ATOM 4950 N N . ARG B 1 316 ? -7.906 36.875 18.641 1 96.75 316 ARG B N 1
ATOM 4951 C CA . ARG B 1 316 ? -7.633 38.031 17.766 1 96.75 316 ARG B CA 1
ATOM 4952 C C . ARG B 1 316 ? -8.344 37.875 16.422 1 96.75 316 ARG B C 1
ATOM 4954 O O . ARG B 1 316 ? -8.242 38.75 15.562 1 96.75 316 ARG B O 1
ATOM 4961 N N . GLY B 1 317 ? -8.969 36.75 16.25 1 96.25 317 GLY B N 1
ATOM 4962 C CA . GLY B 1 317 ? -9.82 36.594 15.078 1 96.25 317 GLY B CA 1
ATOM 4963 C C . GLY B 1 317 ? -9.062 36.062 13.867 1 96.25 317 GLY B C 1
ATOM 4964 O O . GLY B 1 317 ? -9.477 36.312 12.734 1 96.25 317 GLY B O 1
ATOM 4965 N N . VAL B 1 318 ? -7.922 35.469 14.039 1 97.56 318 VAL B N 1
ATOM 4966 C CA . VAL B 1 318 ? -7.246 34.781 12.945 1 97.56 318 VAL B CA 1
ATOM 4967 C C . VAL B 1 318 ? -8.133 33.656 12.414 1 97.56 318 VAL B C 1
ATOM 4969 O O . VAL B 1 318 ? -8.781 32.938 13.188 1 97.56 318 VAL B O 1
ATOM 4972 N N . THR B 1 319 ? -8.266 33.562 11.078 1 97 319 THR B N 1
ATOM 4973 C CA . THR B 1 319 ? -8.992 32.406 10.5 1 97 319 THR B CA 1
ATOM 4974 C C . THR B 1 319 ? -8.312 31.094 10.859 1 97 319 THR B C 1
ATOM 4976 O O . THR B 1 319 ? -7.102 30.953 10.703 1 97 319 THR B O 1
ATOM 4979 N N . ILE B 1 320 ? -9.148 30.172 11.328 1 96.5 320 ILE B N 1
ATOM 4980 C CA . ILE B 1 320 ? -8.609 28.891 11.797 1 96.5 320 ILE B CA 1
ATOM 4981 C C . ILE B 1 320 ? -9.219 27.75 10.984 1 96.5 320 ILE B C 1
ATOM 4983 O O . ILE B 1 320 ? -10.422 27.75 10.719 1 96.5 320 ILE B O 1
ATOM 4987 N N . ALA B 1 321 ? -8.414 26.875 10.508 1 96.62 321 ALA B N 1
ATOM 4988 C CA . ALA B 1 321 ? -8.852 25.609 9.945 1 96.62 321 ALA B CA 1
ATOM 4989 C C . ALA B 1 321 ? -8.414 24.438 10.82 1 96.62 321 ALA B C 1
ATOM 4991 O O . ALA B 1 321 ? -7.316 24.453 11.391 1 96.62 321 ALA B O 1
ATOM 4992 N N . LEU B 1 322 ? -9.195 23.406 10.867 1 95.38 322 LEU B N 1
ATOM 4993 C CA . LEU B 1 322 ? -8.914 22.266 11.727 1 95.38 322 LEU B CA 1
ATOM 4994 C C . LEU B 1 322 ? -7.988 21.266 11.031 1 95.38 322 LEU B C 1
ATOM 4996 O O . LEU B 1 322 ? -8.156 20.984 9.844 1 95.38 322 LEU B O 1
ATOM 5000 N N . GLY B 1 323 ? -6.977 20.812 11.719 1 97.31 323 GLY B N 1
ATOM 5001 C CA . GLY B 1 323 ? -6.031 19.781 11.32 1 97.31 323 GLY B CA 1
ATOM 5002 C C . GLY B 1 323 ? -5.414 19.047 12.5 1 97.31 323 GLY B C 1
ATOM 5003 O O . GLY B 1 323 ? -5.133 19.656 13.531 1 97.31 323 GLY B O 1
ATOM 5004 N N . THR B 1 324 ? -5.18 17.797 12.312 1 96.31 324 THR B N 1
ATOM 5005 C CA . THR B 1 324 ? -4.789 17.016 13.469 1 96.31 324 THR B CA 1
ATOM 5006 C C . THR B 1 324 ? -3.285 16.734 13.461 1 96.31 324 THR B C 1
ATOM 5008 O O . THR B 1 324 ? -2.682 16.516 14.516 1 96.31 324 THR B O 1
ATOM 5011 N N . ASP B 1 325 ? -2.682 16.672 12.32 1 97.06 325 ASP B N 1
ATOM 5012 C CA . ASP B 1 325 ? -1.304 16.234 12.117 1 97.06 325 ASP B CA 1
ATOM 5013 C C . ASP B 1 325 ? -1.128 14.773 12.523 1 97.06 325 ASP B C 1
ATOM 5015 O O . ASP B 1 325 ? -0.082 14.391 13.047 1 97.06 325 ASP B O 1
ATOM 5019 N N . GLN B 1 326 ? -2.164 14.031 12.328 1 94.12 326 GLN B N 1
ATOM 5020 C CA . GLN B 1 326 ? -2.084 12.594 12.539 1 94.12 326 GLN B CA 1
ATOM 5021 C C . GLN B 1 326 ? -1.164 11.938 11.516 1 94.12 326 GLN B C 1
ATOM 5023 O O . GLN B 1 326 ? -1.223 12.25 10.328 1 94.12 326 GLN B O 1
ATOM 5028 N N . PHE B 1 327 ? -0.287 11.008 12.055 1 93.69 327 PHE B N 1
ATOM 5029 C CA . PHE B 1 327 ? 0.623 10.406 11.094 1 93.69 327 PHE B CA 1
ATOM 5030 C C . PHE B 1 327 ? 0.989 8.984 11.508 1 93.69 327 PHE B C 1
ATOM 5032 O O . PHE B 1 327 ? 1.786 8.32 10.836 1 93.69 327 PHE B O 1
ATOM 5039 N N . ILE B 1 328 ? 0.457 8.492 12.609 1 92.81 328 ILE B N 1
ATOM 5040 C CA . ILE B 1 328 ? 0.825 7.176 13.109 1 92.81 328 ILE B CA 1
ATOM 5041 C C . ILE B 1 328 ? -0.244 6.156 12.727 1 92.81 328 ILE B C 1
ATOM 5043 O O . ILE B 1 328 ? -1.429 6.352 13.008 1 92.81 328 ILE B O 1
ATOM 5047 N N . SER B 1 329 ? 0.181 5.109 12.141 1 94.38 329 SER B N 1
ATOM 5048 C CA . SER B 1 329 ? -0.688 3.977 11.828 1 94.38 329 SER B CA 1
ATOM 5049 C C . SER B 1 329 ? -0.777 3.012 13.008 1 94.38 329 SER B C 1
ATOM 5051 O O . SER B 1 329 ? 0.195 2.326 13.328 1 94.38 329 SER B O 1
ATOM 5053 N N . SER B 1 330 ? -1.888 3.051 13.672 1 90.38 330 SER B N 1
ATOM 5054 C CA . SER B 1 330 ? -2.049 2.262 14.891 1 90.38 330 SER B CA 1
ATOM 5055 C C . SER B 1 330 ? -3.518 1.959 15.164 1 90.38 330 SER B C 1
ATOM 5057 O O . SER B 1 330 ? -4.398 2.727 14.773 1 90.38 330 SER B O 1
ATOM 5059 N N . ASP B 1 331 ? -3.721 0.871 15.828 1 87.62 331 ASP B N 1
ATOM 5060 C CA . ASP B 1 331 ? -5.066 0.534 16.281 1 87.62 331 ASP B CA 1
ATOM 5061 C C . ASP B 1 331 ? -5.363 1.167 17.641 1 87.62 331 ASP B C 1
ATOM 5063 O O . ASP B 1 331 ? -6.488 1.087 18.141 1 87.62 331 ASP B O 1
ATOM 5067 N N . ASN B 1 332 ? -4.297 1.685 18.188 1 86.31 332 ASN B N 1
ATOM 5068 C CA . ASN B 1 332 ? -4.516 2.404 19.438 1 86.31 332 ASN B CA 1
ATOM 5069 C C . ASN B 1 332 ? -5.355 3.66 19.219 1 86.31 332 ASN B C 1
ATOM 5071 O O . ASN B 1 332 ? -4.922 4.594 18.547 1 86.31 332 ASN B O 1
ATOM 5075 N N . PRO B 1 333 ? -6.52 3.67 19.844 1 81.38 333 PRO B N 1
ATOM 5076 C CA . PRO B 1 333 ? -7.438 4.785 19.578 1 81.38 333 PRO B CA 1
ATOM 5077 C C . PRO B 1 333 ? -6.871 6.129 20.016 1 81.38 333 PRO B C 1
ATOM 5079 O O . PRO B 1 333 ? -7.344 7.18 19.578 1 81.38 333 PRO B O 1
ATOM 5082 N N . MET B 1 334 ? -5.91 6.113 20.812 1 81.12 334 MET B N 1
ATOM 5083 C CA . MET B 1 334 ? -5.352 7.363 21.312 1 81.12 334 MET B CA 1
ATOM 5084 C C . MET B 1 334 ? -4.449 8.016 20.281 1 81.12 334 MET B C 1
ATOM 5086 O O . MET B 1 334 ? -4.293 9.242 20.266 1 81.12 334 MET B O 1
ATOM 5090 N N . ILE B 1 335 ? -3.969 7.184 19.391 1 83.94 335 ILE B N 1
ATOM 5091 C CA . ILE B 1 335 ? -2.969 7.77 18.516 1 83.94 335 ILE B CA 1
ATOM 5092 C C . ILE B 1 335 ? -3.299 7.426 17.062 1 83.94 335 ILE B C 1
ATOM 5094 O O . ILE B 1 335 ? -2.727 8 16.141 1 83.94 335 ILE B O 1
ATOM 5098 N N . GLY B 1 336 ? -4.223 6.484 16.953 1 86 336 GLY B N 1
ATOM 5099 C CA . GLY B 1 336 ? -4.59 6.055 15.609 1 86 336 GLY B CA 1
ATOM 5100 C C . GLY B 1 336 ? -5.547 7.008 14.922 1 86 336 GLY B C 1
ATOM 5101 O O . GLY B 1 336 ? -6.023 7.969 15.531 1 86 336 GLY B O 1
ATOM 5102 N N . TYR B 1 337 ? -5.684 6.812 13.641 1 92.56 337 TYR B N 1
ATOM 5103 C CA . TYR B 1 337 ? -6.633 7.57 12.836 1 92.56 337 TYR B CA 1
ATOM 5104 C C . TYR B 1 337 ? -8.062 7.324 13.305 1 92.56 337 TYR B C 1
ATOM 5106 O O . TYR B 1 337 ? -8.344 6.309 13.945 1 92.56 337 TYR B O 1
ATOM 5114 N N . GLY B 1 338 ? -8.906 8.203 13.109 1 91.69 338 GLY B N 1
ATOM 5115 C CA . GLY B 1 338 ? -10.297 8.055 13.508 1 91.69 338 GLY B CA 1
ATOM 5116 C C . GLY B 1 338 ? -10.695 8.977 14.641 1 91.69 338 GLY B C 1
ATOM 5117 O O . GLY B 1 338 ? -11.867 9.055 15.008 1 91.69 338 GLY B O 1
ATOM 5118 N N . ARG B 1 339 ? -9.781 9.688 15.141 1 88.12 339 ARG B N 1
ATOM 5119 C CA . ARG B 1 339 ? -10.055 10.609 16.234 1 88.12 339 ARG B CA 1
ATOM 5120 C C . ARG B 1 339 ? -9.883 12.055 15.789 1 88.12 339 ARG B C 1
ATOM 5122 O O . ARG B 1 339 ? -9.562 12.93 16.594 1 88.12 339 ARG B O 1
ATOM 5129 N N . ASN B 1 340 ? -10.023 12.242 14.57 1 90.44 340 ASN B N 1
ATOM 5130 C CA . ASN B 1 340 ? -9.82 13.57 13.992 1 90.44 340 ASN B CA 1
ATOM 5131 C C . ASN B 1 340 ? -10.719 14.609 14.648 1 90.44 340 ASN B C 1
ATOM 5133 O O . ASN B 1 340 ? -10.375 15.789 14.688 1 90.44 340 ASN B O 1
ATOM 5137 N N . GLY B 1 341 ? -11.828 14.164 15.195 1 89.75 341 GLY B N 1
ATOM 5138 C CA . GLY B 1 341 ? -12.789 15.062 15.82 1 89.75 341 GLY B CA 1
ATOM 5139 C C . GLY B 1 341 ? -12.273 15.688 17.094 1 89.75 341 GLY B C 1
ATOM 5140 O O . GLY B 1 341 ? -12.812 16.688 17.562 1 89.75 341 GLY B O 1
ATOM 5141 N N . HIS B 1 342 ? -11.234 15.102 17.609 1 87.81 342 HIS B N 1
ATOM 5142 C CA . HIS B 1 342 ? -10.648 15.648 18.828 1 87.81 342 HIS B CA 1
ATOM 5143 C C . HIS B 1 342 ? -10.195 17.094 18.625 1 87.81 342 HIS B C 1
ATOM 5145 O O . HIS B 1 342 ? -10.258 17.891 19.562 1 87.81 342 HIS B O 1
ATOM 5151 N N . GLU B 1 343 ? -9.727 17.375 17.438 1 90.12 343 GLU B N 1
ATOM 5152 C CA . GLU B 1 343 ? -9.273 18.719 17.125 1 90.12 343 GLU B CA 1
ATOM 5153 C C . GLU B 1 343 ? -10.414 19.734 17.25 1 90.12 343 GLU B C 1
ATOM 5155 O O . GLU B 1 343 ? -10.188 20.891 17.594 1 90.12 343 GLU B O 1
ATOM 5160 N N . VAL B 1 344 ? -11.648 19.312 16.953 1 85.94 344 VAL B N 1
ATOM 5161 C CA . VAL B 1 344 ? -12.82 20.188 17.062 1 85.94 344 VAL B CA 1
ATOM 5162 C C . VAL B 1 344 ? -13.039 20.578 18.516 1 85.94 344 VAL B C 1
ATOM 5164 O O . VAL B 1 344 ? -13.266 21.75 18.812 1 85.94 344 VAL B O 1
ATOM 5167 N N . SER B 1 345 ? -12.883 19.625 19.359 1 84.12 345 SER B N 1
ATOM 5168 C CA . SER B 1 345 ? -13.07 19.875 20.781 1 84.12 345 SER B CA 1
ATOM 5169 C C . SER B 1 345 ? -12 20.797 21.328 1 84.12 345 SER B C 1
ATOM 5171 O O . SER B 1 345 ? -12.289 21.672 22.156 1 84.12 345 SER B O 1
ATOM 5173 N N . LEU B 1 346 ? -10.867 20.672 20.859 1 80.12 346 LEU B N 1
ATOM 5174 C CA . LEU B 1 346 ? -9.742 21.469 21.344 1 80.12 346 LEU B CA 1
ATOM 5175 C C . LEU B 1 346 ? -9.828 22.906 20.844 1 80.12 346 LEU B C 1
ATOM 5177 O O . LEU B 1 346 ? -9.492 23.844 21.578 1 80.12 346 LEU B O 1
ATOM 5181 N N . GLY B 1 347 ? -10.242 23.047 19.641 1 79.81 347 GLY B N 1
ATOM 5182 C CA . GLY B 1 347 ? -10.461 24.375 19.109 1 79.81 347 GLY B CA 1
ATOM 5183 C C . GLY B 1 347 ? -11.555 25.141 19.828 1 79.81 347 GLY B C 1
ATOM 5184 O O . GLY B 1 347 ? -11.422 26.328 20.094 1 79.81 347 GLY B O 1
ATOM 5185 N N . SER B 1 348 ? -12.609 24.406 20.188 1 75.56 348 SER B N 1
ATOM 5186 C CA . SER B 1 348 ? -13.719 25.016 20.891 1 75.56 348 SER B CA 1
ATOM 5187 C C . SER B 1 348 ? -13.328 25.391 22.312 1 75.56 348 SER B C 1
ATOM 5189 O O . SER B 1 348 ? -13.789 26.406 22.859 1 75.56 348 SER B O 1
ATOM 5191 N N . GLY B 1 349 ? -12.414 24.578 22.859 1 71.88 349 GLY B N 1
ATOM 5192 C CA . GLY B 1 349 ? -11.961 24.844 24.203 1 71.88 349 GLY B CA 1
ATOM 5193 C C . GLY B 1 349 ? -10.992 26.016 24.297 1 71.88 349 GLY B C 1
ATOM 5194 O O . GLY B 1 349 ? -10.805 26.594 25.375 1 71.88 349 GLY B O 1
ATOM 5195 N N . ALA B 1 350 ? -10.43 26.328 23.25 1 67.81 350 ALA B N 1
ATOM 5196 C CA . ALA B 1 350 ? -9.461 27.422 23.219 1 67.81 350 ALA B CA 1
ATOM 5197 C C . ALA B 1 350 ? -10.164 28.766 23.109 1 67.81 350 ALA B C 1
ATOM 5199 O O . ALA B 1 350 ? -9.523 29.812 23.219 1 67.81 350 ALA B O 1
ATOM 5200 N N . ARG B 1 351 ? -11.414 28.734 22.906 1 65.56 351 ARG B N 1
ATOM 5201 C CA . ARG B 1 351 ? -12.195 29.969 22.844 1 65.56 351 ARG B CA 1
ATOM 5202 C C . ARG B 1 351 ? -12.484 30.516 24.234 1 65.56 351 ARG B C 1
ATOM 5204 O O . ARG B 1 351 ? -12.609 29.75 25.188 1 65.56 351 ARG B O 1
#

Foldseek 3Di:
DPDQQQDQAKAKEWECWEDEPDDDIAGGWMWIDGHVGTDDTGHPVPDDPVRVPGHYDYDHYDYAFAEAEEAEQQLFAFLALVSSVPAPPVNSLVLCLVLQVLQVVLRHQEYEHEWYCQLVVQVVCVVPPGHGHNYQYQQAEEFEVVAQLDRVVDDPVVVVVVVVVRRGYHYADDLVRLLVRSVVSVVSPHQAHEYEQAHALNHDPGALQDGGDDLSSLLSNQVSCVVVPHAYEYEHQHPVSLVSNLVSQHQEYEQPLQDDPVSLVSCVVSVHEYANQLQQLVLCVVCVPSGDPRSSVNSVVSNVSSLVNLLVNVVVPHHYGYHNHQHHSDPPPSRGRNVSCVSVVSSVVSD/DPDQLQDQAKAKEWECWEDEPDDDIAGGWMWIDGHVGTDDTGHPVPDDPVRPPGHYDYDHYDYAFAEAAEAEQQLFAFLALVSNVPADPVNSLVLCLVLQVLQVVLRHQEYEHEWYCQLVVQVVCVVPPGHGHNYQYLLAEEFEVVAALDRVVDDPVVVVVVVVVRRGYHYADDLVRLLVRSVVSVVSPHQAHEYEQAHALRHDPGALQDGGDDLNSLLSNQVSCVVVPHAYEYEHQHPVSLVSNLVSQHQEYEQPLQDDPVSLVSCVVSVHEYANQLQQLVLCVVCVPSGDPRSSVSSVVSNVSSLVNLLVNVVVPHHYGYHNHQHHSDPPPSRGRNVSCVSVVSSVVSD

Secondary structure (DSSP, 8-state):
------SS-EEEEEEEEE--SSS--EEEEEEEEETTEEEEEEEGGG--GGGTTSEEEEEEEE-PPEEEEEEEEEEESSSSHHHHHHS-HHHHHHHHHHHHHHHHHTTEEEEEE-SSSHHHHHHHHHTTSS---EEEE-SSEEE-TTSTTS-TTS-HHHHHHHHHTT-SEEE--SHHHHHHHHHHHHHTT-SSEEEE-B--SSSSS--TTSB-S-HHHHHHHHHHHHHTT--EEEEE-SHHHHHHHHHHT-SEEEE-TT--HHHHHHHHHHT-EEE--HHHHHHHHH-GGGS-HHHHHHHHHHHHHHHHHHHHHHHTT-EE-----EEE--S-TTTSTT-TTHHHHHHHHT-/------SS-EEEEEEEEE--SSSS-EEEEEEEEETTEEEEEEEGGG--GGGTTSEEEEEEEE-PPEEEEEEEEEEESSSSHHHHHHS-HHHHHHHHHHHHHHHHHTTEEEEEE-SSSHHHHHHHHHTTSS---EEEE-SSEEE-TTSTTS-TTS-HHHHHHHHHTT-SEEE--SHHHHHHHHHHHHHTT-SSEEEE-B--SSSSS--TTSB-S-HHHHHHHHHHHHHTT--EEEEE-SHHHHHHHHHHT-SEEEE-TT--HHHHHHHHHHT-EEE--HHHHHHHHH-GGGS-HHHHHHHHHHHHHHHHHHHHHHHTT-EE-----EEE--S-TTTSTT-TTHHHHHHHHT-

Organism: Aspergillus oryzae (strain ATCC 42149 / RIB 40) (NCBI:txid510516)

Radius of gyration: 28.84 Å; Cα contacts (8 Å, |Δi|>4): 1707; chains: 2; bounding box: 71×82×58 Å

InterPro domains:
  IPR006680 Amidohydrolase-related [PF01979] (61-340)
  IPR011059 Metal-dependent hydrolase, composite domain superfamily [SSF51338] (14-78)
  IPR032466 Metal-dependent hydrolase [SSF51556] (65-346)
  IPR051781 Metallo-dependent Hydrolase Enzymes [PTHR43135] (22-344)